Protein AF-A0A963IJT6-F1 (afdb_monomer_lite)

Radius of gyration: 29.54 Å; chains: 1; bounding box: 68×55×100 Å

Sequence (440 aa):
EKTFASHTGSDASVALAGHTLALARQWHAANNAAPGIPVGDFGNWTLPLLATRLSSDQPETLAGGATSPWAVGARVWLSIPGDLADAKASLTHLSFTLGAQSERLGAETDAPRIWHPAFTTDRGWMLQARASDERRAVDNLQRQGDRLYEQGSGLPWVPNAYSLTAPDGTCYALDAQGRIVSVRFTDGQAWLVSDAGIAAIGGDFNERMDFQRDGAGRIVRITTPAADTGNSLARTAIAYRYDSAGRLILVRHLGGSDLGTPIAYDATGAVVTGPLTANLGTAANWASSNASTWRGELTADTKVELAFSVRESEIASTIHAPGSDGAVILVLETMLPADGLVEVAGAQIVGSTAADRRVSQLLRVTEAGVKLVRLSGTGAAQVSISVAGDLSGDGQVDAVDSRAWERAATGQDLLADIDGDDRIGSADRQLLYANLGFRA

Foldseek 3Di:
DPDWDKDKDFQDWAAFPNDIAGFMKMATLVQPVDDDFRPAQQTRIHRQLQVKFKDKPFDQADPVRAGFADFQQIKMWIWHFPDRRDSPTDTDIDMKGWDKDWDFPDDDPPGDIWIFIAIDDDPQKGKAFDQDPVDPDTFTWDDDPGGTAGPPPRHRDDGQWMWMADNQRWIFIAG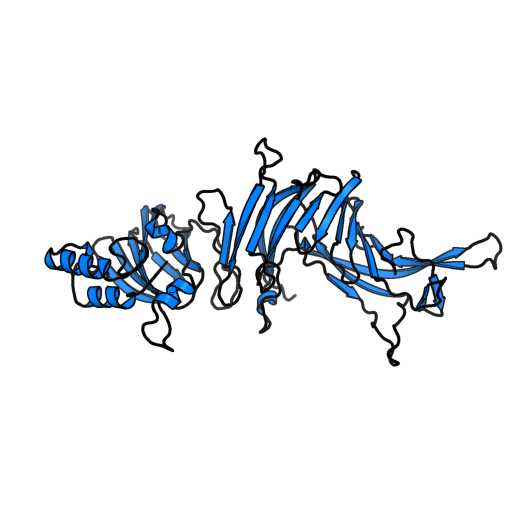NGRRGQKIADPVGWMWGDDLQWIHTDVDDPQSIKGFDADPSNHGQKIKGQDPPPVDRNDIWMWGWDAFPSSHTAFIDTPPDPALTDGWDAAPSRHTDDDDAQAELEELQDQLPDQSQKDKDWADAPDKHKYKYWYGPQQQVQLPPDPPDAGKFKKKKKKQAPPFKDKDKGQWDFPDWADDPRIIITITIHRGGHMMIIIMHDGTIMMIGMHTQQPLVSNQALEVVSVVVLVVCVVVLHCSVVRRPNSDRDPVSVVSSSSSHRGGD

Structure (mmCIF, N/CA/C/O backbone):
data_AF-A0A963IJT6-F1
#
_entry.id   AF-A0A963IJT6-F1
#
loop_
_atom_site.group_PDB
_atom_site.id
_atom_site.type_symbol
_atom_site.label_atom_id
_atom_site.label_alt_id
_atom_site.label_comp_id
_atom_site.label_asym_id
_atom_site.label_entity_id
_atom_site.label_seq_id
_atom_site.pdbx_PDB_ins_code
_atom_site.Cartn_x
_atom_site.Cartn_y
_atom_site.Cartn_z
_atom_site.occupancy
_atom_site.B_iso_or_equiv
_atom_site.auth_seq_id
_atom_site.auth_comp_id
_atom_site.auth_asym_id
_atom_site.auth_atom_id
_atom_site.pdbx_PDB_model_num
ATOM 1 N N . GLU A 1 1 ? 14.291 -10.938 22.168 1.00 36.34 1 GLU A N 1
ATOM 2 C CA . GLU A 1 1 ? 13.138 -10.370 21.442 1.00 36.34 1 GLU A CA 1
ATOM 3 C C . GLU A 1 1 ? 13.261 -10.738 19.972 1.00 36.34 1 GLU A C 1
ATOM 5 O O . GLU A 1 1 ? 14.357 -10.638 19.436 1.00 36.34 1 GLU A O 1
ATOM 10 N N . LYS A 1 2 ? 12.199 -11.241 19.334 1.00 38.72 2 LYS A N 1
ATOM 11 C CA . LYS A 1 2 ? 12.165 -11.352 17.869 1.00 38.72 2 LYS A CA 1
ATOM 12 C C . LYS A 1 2 ? 11.577 -10.048 17.348 1.00 38.72 2 LYS A C 1
ATOM 14 O O . LYS A 1 2 ? 10.363 -9.882 17.353 1.00 38.72 2 LYS A O 1
ATOM 19 N N . THR A 1 3 ? 12.431 -9.109 16.971 1.00 44.25 3 THR A N 1
ATOM 20 C CA . THR A 1 3 ? 12.002 -7.877 16.310 1.00 44.25 3 THR A CA 1
ATOM 21 C C . THR A 1 3 ? 11.644 -8.238 14.874 1.00 44.25 3 THR A C 1
ATOM 23 O O . THR A 1 3 ? 12.512 -8.621 14.093 1.00 44.25 3 THR A O 1
ATOM 26 N N . PHE A 1 4 ? 10.359 -8.205 14.531 1.00 61.19 4 PHE A N 1
ATOM 27 C CA . PHE A 1 4 ? 9.937 -8.369 13.144 1.00 61.19 4 PHE A CA 1
ATOM 28 C C . PHE A 1 4 ? 10.208 -7.063 12.396 1.00 61.19 4 PHE A C 1
ATOM 30 O O . PHE A 1 4 ? 9.880 -5.989 12.899 1.00 61.19 4 PHE A O 1
ATOM 37 N N . ALA A 1 5 ? 10.806 -7.146 11.206 1.00 73.88 5 ALA A N 1
ATOM 38 C CA . ALA A 1 5 ? 10.986 -5.973 10.359 1.00 73.88 5 ALA A CA 1
ATOM 39 C C . ALA A 1 5 ? 9.616 -5.358 10.026 1.00 73.88 5 ALA A C 1
ATOM 41 O O . ALA A 1 5 ? 8.664 -6.080 9.705 1.00 73.88 5 ALA A O 1
ATOM 42 N N . SER A 1 6 ? 9.532 -4.032 10.116 1.00 81.56 6 SER A N 1
ATOM 43 C CA . SER A 1 6 ? 8.332 -3.268 9.786 1.00 81.56 6 SER A CA 1
ATOM 44 C C . SER A 1 6 ? 8.699 -2.007 9.018 1.00 81.56 6 SER A C 1
ATOM 46 O O . SER A 1 6 ? 9.740 -1.407 9.288 1.00 81.56 6 SER A O 1
ATOM 48 N N . HIS A 1 7 ? 7.850 -1.624 8.069 1.00 87.62 7 HIS A N 1
ATOM 49 C CA . HIS A 1 7 ? 8.049 -0.445 7.233 1.00 87.62 7 HIS A CA 1
ATOM 50 C C . HIS A 1 7 ? 6.765 0.367 7.148 1.00 87.62 7 HIS A C 1
ATOM 52 O O . HIS A 1 7 ? 5.677 -0.196 7.051 1.00 87.62 7 HIS A O 1
ATOM 58 N N . THR A 1 8 ? 6.912 1.688 7.118 1.00 90.19 8 THR A N 1
ATOM 59 C CA . THR A 1 8 ? 5.803 2.633 6.999 1.00 90.19 8 THR A CA 1
ATOM 60 C C . THR A 1 8 ? 5.940 3.415 5.701 1.00 90.19 8 THR A C 1
ATOM 62 O O . THR A 1 8 ? 6.997 3.985 5.432 1.00 90.19 8 THR A O 1
ATOM 65 N N . GLY A 1 9 ? 4.870 3.466 4.909 1.00 91.25 9 GLY A N 1
ATOM 66 C CA . GLY A 1 9 ? 4.739 4.384 3.776 1.00 91.25 9 GLY A CA 1
ATOM 67 C C . GLY A 1 9 ? 3.683 5.438 4.084 1.00 91.25 9 GLY A C 1
ATOM 68 O O . GLY A 1 9 ? 2.574 5.070 4.459 1.00 91.25 9 GLY A O 1
ATOM 69 N N . SER A 1 10 ? 4.025 6.720 3.951 1.00 92.56 10 SER A N 1
ATOM 70 C CA . SER A 1 10 ? 3.059 7.819 4.050 1.00 92.56 10 SER A CA 1
ATOM 71 C C . SER A 1 10 ? 2.545 8.155 2.656 1.00 92.56 10 SER A C 1
ATOM 73 O O . SER A 1 10 ? 3.353 8.453 1.776 1.00 92.56 10 SER A O 1
ATOM 75 N N . ASP A 1 11 ? 1.229 8.112 2.473 1.00 92.75 11 ASP A N 1
ATOM 76 C CA . ASP A 1 11 ? 0.588 8.374 1.186 1.00 92.75 11 ASP A CA 1
ATOM 77 C C . ASP A 1 11 ? -0.020 9.784 1.157 1.00 92.75 11 ASP A C 1
ATOM 79 O O . ASP A 1 11 ? 0.107 10.487 0.162 1.00 92.75 11 ASP A O 1
ATOM 83 N N . ALA A 1 12 ? -0.672 10.237 2.234 1.00 92.19 12 ALA A N 1
ATOM 84 C CA . ALA A 1 12 ? -1.245 11.585 2.306 1.00 92.19 12 ALA A CA 1
ATOM 85 C C . ALA A 1 12 ? -1.507 12.051 3.745 1.00 92.19 12 ALA A C 1
ATOM 87 O O . ALA A 1 12 ? -1.551 11.256 4.680 1.00 92.19 12 ALA A O 1
ATOM 88 N N . SER A 1 13 ? -1.758 13.351 3.895 1.00 92.94 13 SER A N 1
ATOM 89 C CA . SER A 1 13 ? -2.385 13.938 5.081 1.00 92.94 13 SER A CA 1
ATOM 90 C C . SER A 1 13 ? -3.761 14.467 4.685 1.00 92.94 13 SER A C 1
ATOM 92 O O . SER A 1 13 ? -3.878 15.203 3.702 1.00 92.94 13 SER A O 1
ATOM 94 N N . VAL A 1 14 ? -4.808 14.044 5.393 1.00 92.44 14 VAL A N 1
ATOM 95 C CA . VAL A 1 14 ? -6.203 14.326 5.039 1.00 92.44 14 VAL A CA 1
ATOM 96 C C . VAL A 1 14 ? -6.889 15.041 6.193 1.00 92.44 14 VAL A C 1
ATOM 98 O O . VAL A 1 14 ? -6.951 14.507 7.294 1.00 92.44 14 VAL A O 1
ATOM 101 N N . ALA A 1 15 ? -7.445 16.224 5.939 1.00 91.62 15 ALA A N 1
ATOM 102 C CA . ALA A 1 15 ? -8.277 16.924 6.911 1.00 91.62 15 ALA A CA 1
ATOM 103 C C . ALA A 1 15 ? -9.750 16.505 6.760 1.00 91.62 15 ALA A C 1
ATOM 105 O O . ALA A 1 15 ? -10.309 16.587 5.665 1.00 91.62 15 ALA A O 1
ATOM 106 N N . LEU A 1 16 ? -10.378 16.070 7.853 1.00 92.19 16 LEU A N 1
ATOM 107 C CA . LEU A 1 16 ? -11.798 15.716 7.938 1.00 92.19 16 LEU A CA 1
ATOM 108 C C . LEU A 1 16 ? -12.381 16.325 9.217 1.00 92.19 16 LEU A C 1
ATOM 110 O O . LEU A 1 16 ? -11.874 16.058 10.306 1.00 92.19 16 LEU A O 1
ATOM 114 N N . ALA A 1 17 ? -13.443 17.129 9.109 1.00 91.31 17 ALA A N 1
ATOM 115 C CA . ALA A 1 17 ? -14.044 17.836 10.249 1.00 91.31 17 ALA A CA 1
ATOM 116 C C . ALA A 1 17 ? -13.025 18.640 11.093 1.00 91.31 17 ALA A C 1
ATOM 118 O O . ALA A 1 17 ? -13.121 18.682 12.315 1.00 91.31 17 ALA A O 1
ATOM 119 N N . GLY A 1 18 ? -12.006 19.229 10.455 1.00 90.44 18 GLY A N 1
ATOM 120 C CA . GLY A 1 18 ? -10.941 19.978 11.140 1.00 90.44 18 GLY A CA 1
ATOM 121 C C . GLY A 1 18 ? -9.847 19.127 11.802 1.00 90.44 18 GLY A C 1
ATOM 122 O O . GLY A 1 18 ? -8.877 19.689 12.305 1.00 90.44 18 GLY A O 1
ATOM 123 N N . HIS A 1 19 ? -9.948 17.796 11.754 1.00 93.94 19 HIS A N 1
ATOM 124 C CA . HIS A 1 19 ? -8.952 16.870 12.298 1.00 93.94 19 HIS A CA 1
ATOM 125 C C . HIS A 1 19 ? -8.112 16.250 11.187 1.00 93.94 19 HIS A C 1
ATOM 127 O O . HIS A 1 19 ? -8.603 15.999 10.087 1.00 93.94 19 HIS A O 1
ATOM 133 N N . THR A 1 20 ? -6.833 16.006 11.467 1.00 94.19 20 THR A N 1
ATOM 134 C CA . THR A 1 20 ? -5.900 15.429 10.492 1.00 94.19 20 THR A CA 1
ATOM 135 C C . THR A 1 20 ? -5.824 13.916 10.647 1.00 94.19 20 THR A C 1
ATOM 137 O O . THR A 1 20 ? -5.626 13.407 11.746 1.00 94.19 20 THR A O 1
ATOM 140 N N . LEU A 1 21 ? -5.932 13.205 9.530 1.00 94.69 21 LEU A N 1
ATOM 141 C CA . LEU A 1 21 ? -5.611 11.794 9.397 1.00 94.69 21 LEU A CA 1
ATOM 142 C C . LEU A 1 21 ? -4.358 11.645 8.533 1.00 94.69 21 LEU A C 1
ATOM 144 O O . LEU A 1 21 ? -4.361 12.007 7.352 1.00 94.69 21 LEU A O 1
ATOM 148 N N . ALA A 1 22 ? -3.316 11.045 9.093 1.00 94.69 22 ALA A N 1
ATOM 149 C CA . ALA A 1 22 ? -2.198 10.542 8.319 1.00 94.69 22 ALA A CA 1
ATOM 150 C C . ALA A 1 22 ? -2.607 9.239 7.625 1.00 94.69 22 ALA A C 1
ATOM 152 O O . ALA A 1 22 ? -2.742 8.183 8.247 1.00 94.69 22 ALA A O 1
ATOM 153 N N . LEU A 1 23 ? -2.794 9.307 6.308 1.00 94.38 23 LEU A N 1
ATOM 154 C CA . LEU A 1 23 ? -2.975 8.123 5.486 1.00 94.38 23 LEU A CA 1
ATOM 155 C C . LEU A 1 23 ? -1.608 7.467 5.293 1.00 94.38 23 LEU A C 1
ATOM 157 O O . LEU A 1 23 ? -0.848 7.824 4.392 1.00 94.38 23 LEU A O 1
ATOM 161 N N . ALA A 1 24 ? -1.306 6.518 6.170 1.00 93.38 24 ALA A N 1
ATOM 162 C CA . ALA A 1 24 ? -0.089 5.733 6.128 1.00 93.38 24 ALA A CA 1
ATOM 163 C C . ALA A 1 24 ? -0.406 4.242 6.149 1.00 93.38 24 ALA A C 1
ATOM 165 O O . ALA A 1 24 ? -1.371 3.787 6.761 1.00 93.38 24 ALA A O 1
ATOM 166 N N . ARG A 1 25 ? 0.441 3.473 5.485 1.00 93.12 25 ARG A N 1
ATOM 167 C CA . ARG A 1 25 ? 0.357 2.018 5.403 1.00 93.12 25 ARG A CA 1
ATOM 168 C C . ARG A 1 25 ? 1.538 1.386 6.118 1.00 93.12 25 ARG A C 1
ATOM 170 O O . ARG A 1 25 ? 2.643 1.932 6.106 1.00 93.12 25 ARG A O 1
ATOM 177 N N . GLN A 1 26 ? 1.311 0.211 6.686 1.00 90.44 26 GLN A N 1
ATOM 178 C CA . GLN A 1 26 ? 2.331 -0.547 7.397 1.00 90.44 26 GLN A CA 1
ATOM 179 C C . GLN A 1 26 ? 2.540 -1.911 6.749 1.00 90.44 26 GLN A C 1
ATOM 181 O O . GLN A 1 26 ? 1.598 -2.632 6.426 1.00 90.44 26 GLN A O 1
ATOM 186 N N . TRP A 1 27 ? 3.802 -2.260 6.549 1.00 90.12 27 TRP A N 1
ATOM 187 C CA . TRP A 1 27 ? 4.228 -3.593 6.164 1.00 90.12 27 TRP A CA 1
ATOM 188 C C . TRP A 1 27 ? 4.889 -4.265 7.355 1.00 90.12 27 TRP A C 1
ATOM 190 O O . TRP A 1 27 ? 5.703 -3.648 8.043 1.00 90.12 27 TRP A O 1
ATOM 200 N N . HIS A 1 28 ? 4.597 -5.546 7.549 1.00 82.69 28 HIS A N 1
ATOM 201 C CA . HIS A 1 28 ? 5.274 -6.392 8.522 1.00 82.69 28 HIS A CA 1
ATOM 202 C C . HIS A 1 28 ? 5.747 -7.672 7.845 1.00 82.69 28 HIS A C 1
ATOM 204 O O . HIS A 1 28 ? 5.010 -8.263 7.059 1.00 82.69 28 HIS A O 1
ATOM 210 N N . ALA A 1 29 ? 6.931 -8.162 8.215 1.00 75.12 29 ALA A N 1
ATOM 211 C CA . ALA A 1 29 ? 7.457 -9.423 7.684 1.00 75.12 29 ALA A CA 1
ATOM 212 C C . ALA A 1 29 ? 6.499 -10.616 7.898 1.00 75.12 29 ALA A C 1
ATOM 214 O O . ALA A 1 29 ? 6.435 -11.524 7.072 1.00 75.12 29 ALA A O 1
ATOM 215 N N . ALA A 1 30 ? 5.707 -10.593 8.978 1.00 65.56 30 ALA A N 1
ATOM 216 C CA . ALA A 1 30 ? 4.689 -11.603 9.265 1.00 65.56 30 ALA A CA 1
ATOM 217 C C . ALA A 1 30 ? 3.545 -11.644 8.230 1.00 65.56 30 ALA A C 1
ATOM 219 O O . ALA A 1 30 ? 2.917 -12.689 8.073 1.00 65.56 30 ALA A O 1
ATOM 220 N N . ASN A 1 31 ? 3.312 -10.560 7.478 1.00 63.91 31 ASN A N 1
ATOM 221 C CA . ASN A 1 31 ? 2.276 -10.499 6.439 1.00 63.91 31 ASN A CA 1
ATOM 222 C C . ASN A 1 31 ? 2.590 -11.404 5.234 1.00 63.91 31 ASN A C 1
ATOM 224 O O . ASN A 1 31 ? 1.706 -11.665 4.424 1.00 63.91 31 ASN A O 1
ATOM 228 N N . ASN A 1 32 ? 3.829 -11.896 5.125 1.00 59.22 32 ASN A N 1
ATOM 229 C CA . ASN A 1 32 ? 4.271 -12.810 4.071 1.00 59.22 32 ASN A CA 1
ATOM 230 C C . ASN A 1 32 ? 4.274 -14.294 4.509 1.00 59.22 32 ASN A C 1
ATOM 232 O O . ASN A 1 32 ? 4.668 -15.156 3.728 1.00 59.22 32 ASN A O 1
ATOM 236 N N . ALA A 1 33 ? 3.913 -14.614 5.760 1.00 46.28 33 ALA A N 1
ATOM 237 C CA . ALA A 1 33 ? 4.289 -15.884 6.396 1.00 46.28 33 ALA A CA 1
ATOM 238 C C . ALA A 1 33 ? 3.288 -17.053 6.252 1.00 46.28 33 ALA A C 1
ATOM 240 O O . ALA A 1 33 ? 3.543 -18.120 6.811 1.00 46.28 33 ALA A O 1
ATOM 241 N N . ALA A 1 34 ? 2.180 -16.911 5.515 1.00 42.97 34 ALA A N 1
ATOM 242 C CA . ALA A 1 34 ? 1.235 -18.011 5.289 1.00 42.97 34 ALA A CA 1
ATOM 243 C C . ALA A 1 34 ? 0.860 -18.148 3.800 1.00 42.97 34 ALA A C 1
ATOM 245 O O . ALA A 1 34 ? 0.532 -17.143 3.173 1.00 42.97 34 ALA A O 1
ATOM 246 N N . PRO A 1 35 ? 0.860 -19.368 3.221 1.00 35.59 35 PRO A N 1
ATOM 247 C CA . PRO A 1 35 ? 0.275 -19.619 1.907 1.00 35.59 35 PRO A CA 1
ATOM 248 C C . PRO A 1 35 ? -1.239 -19.368 1.965 1.00 35.59 35 PRO A C 1
ATOM 250 O O . PRO A 1 35 ? -1.987 -20.125 2.582 1.00 35.59 35 PRO A O 1
ATOM 253 N N . GLY A 1 36 ? -1.674 -18.270 1.358 1.00 46.72 36 GLY A N 1
ATOM 254 C CA . GLY A 1 36 ? -3.040 -17.756 1.424 1.00 46.72 36 GLY A CA 1
ATOM 255 C C . GLY A 1 36 ? -3.010 -16.238 1.259 1.00 46.72 36 GLY A C 1
ATOM 256 O O . GLY A 1 36 ? -2.071 -15.599 1.717 1.00 46.72 36 GLY A O 1
ATOM 257 N N . ILE A 1 37 ? -3.988 -15.693 0.533 1.00 45.38 37 ILE A N 1
ATOM 258 C CA . ILE A 1 37 ? -4.103 -14.290 0.083 1.00 45.38 37 ILE A CA 1
ATOM 259 C C . ILE A 1 37 ? -3.517 -13.301 1.112 1.00 45.38 37 ILE A C 1
ATOM 261 O O . ILE A 1 37 ? -3.949 -13.349 2.264 1.00 45.38 37 ILE A O 1
ATOM 265 N N . PRO A 1 38 ? -2.590 -12.396 0.732 1.00 52.38 38 PRO A N 1
ATOM 266 C CA . PRO A 1 38 ? -2.067 -11.376 1.640 1.00 52.38 38 PRO A CA 1
ATOM 267 C C . PRO A 1 38 ? -3.203 -10.639 2.372 1.00 52.38 38 PRO A C 1
ATOM 269 O O . PRO A 1 38 ? -4.064 -10.030 1.737 1.00 52.38 38 PRO A O 1
ATOM 272 N N . VAL A 1 39 ? -3.239 -10.748 3.707 1.00 65.81 39 VAL A N 1
ATOM 273 C CA . VAL A 1 39 ? -4.381 -10.349 4.558 1.00 65.81 39 VAL A CA 1
ATOM 274 C C . VAL A 1 39 ? -4.243 -8.897 5.030 1.00 65.81 39 VAL A C 1
ATOM 276 O O . VAL A 1 39 ? -4.196 -8.608 6.227 1.00 65.81 39 VAL A O 1
ATOM 279 N N . GLY A 1 40 ? -4.146 -7.969 4.087 1.00 82.12 40 GLY A N 1
ATOM 280 C CA . GLY A 1 40 ? -4.041 -6.543 4.372 1.00 82.12 40 GLY A CA 1
ATOM 281 C C . GLY A 1 40 ? -4.863 -5.697 3.414 1.00 82.12 40 GLY A C 1
ATOM 282 O O . GLY A 1 40 ? -5.198 -6.114 2.304 1.00 82.12 40 GLY A O 1
ATOM 283 N N . ASP A 1 41 ? -5.184 -4.477 3.844 1.00 92.06 41 ASP A N 1
ATOM 284 C CA . ASP A 1 41 ? -5.955 -3.525 3.042 1.00 92.06 41 ASP A CA 1
ATOM 285 C C . ASP A 1 41 ? -5.310 -3.230 1.696 1.00 92.06 41 ASP A C 1
ATOM 287 O O . ASP A 1 41 ? -6.014 -2.968 0.728 1.00 92.06 41 ASP A O 1
ATOM 291 N N . PHE A 1 42 ? -3.987 -3.332 1.617 1.00 93.88 42 PHE A N 1
ATOM 292 C CA . PHE A 1 42 ? -3.237 -3.212 0.382 1.00 93.88 42 PHE A CA 1
ATOM 293 C C . PHE A 1 42 ? -2.404 -4.473 0.131 1.00 93.88 42 PHE A C 1
ATOM 295 O O . PHE A 1 42 ? -1.191 -4.417 -0.087 1.00 93.88 42 PHE A O 1
ATOM 302 N N . GLY A 1 43 ? -3.044 -5.640 0.207 1.00 91.19 43 GLY A N 1
ATOM 303 C CA . GLY A 1 43 ? -2.372 -6.918 0.007 1.00 91.19 43 GLY A CA 1
ATOM 304 C C . GLY A 1 43 ? -1.452 -7.242 1.180 1.00 91.19 43 GLY A C 1
ATOM 305 O O . GLY A 1 43 ? -1.918 -7.584 2.258 1.00 91.19 43 GLY A O 1
ATOM 306 N N . ASN A 1 44 ? -0.136 -7.146 0.995 1.00 89.88 44 ASN A N 1
ATOM 307 C CA . ASN A 1 44 ? 0.835 -7.398 2.069 1.00 89.88 44 ASN A CA 1
ATOM 308 C C . ASN A 1 44 ? 1.090 -6.180 2.983 1.00 89.88 44 ASN A C 1
ATOM 310 O O . ASN A 1 44 ? 1.916 -6.259 3.896 1.00 89.88 44 ASN A O 1
ATOM 314 N N . TRP A 1 45 ? 0.370 -5.077 2.770 1.00 92.88 45 TRP A N 1
ATOM 315 C CA . TRP A 1 45 ? 0.367 -3.899 3.639 1.00 92.88 45 TRP A CA 1
ATOM 316 C C . TRP A 1 45 ? -1.015 -3.684 4.256 1.00 92.88 45 TRP A C 1
ATOM 318 O O . TRP A 1 45 ? -2.038 -3.984 3.641 1.00 92.88 45 TRP A O 1
ATOM 328 N N . THR A 1 46 ? -1.049 -3.116 5.454 1.00 90.75 46 THR A N 1
ATOM 329 C CA . THR A 1 46 ? -2.270 -2.818 6.208 1.00 90.75 46 THR A CA 1
ATOM 330 C C . THR A 1 46 ? -2.441 -1.316 6.405 1.00 90.75 46 THR A C 1
ATOM 332 O O . THR A 1 46 ? -1.459 -0.572 6.470 1.00 90.75 46 THR A O 1
ATOM 335 N N . LEU A 1 47 ? -3.693 -0.863 6.515 1.00 91.94 47 LEU A N 1
ATOM 336 C CA . LEU A 1 47 ? -4.015 0.478 6.990 1.00 91.94 47 LEU A CA 1
ATOM 337 C C . LEU A 1 47 ? -4.210 0.401 8.516 1.00 91.94 47 LEU A C 1
ATOM 339 O O . LEU A 1 47 ? -5.176 -0.227 8.952 1.00 91.94 47 LEU A O 1
ATOM 343 N N . PRO A 1 48 ? -3.346 1.012 9.354 1.00 89.50 48 PRO A N 1
ATOM 344 C CA . PRO A 1 48 ? -3.378 0.811 10.808 1.00 89.50 48 PRO A CA 1
ATOM 345 C C . PRO A 1 48 ? -4.738 1.095 11.451 1.00 89.50 48 PRO A C 1
ATOM 347 O O . PRO A 1 48 ? -5.156 0.366 12.346 1.00 89.50 48 PRO A O 1
ATOM 350 N N . LEU A 1 49 ? -5.465 2.095 10.944 1.00 90.12 49 LEU A N 1
ATOM 351 C CA . LEU A 1 49 ? -6.817 2.424 11.398 1.00 90.12 49 LEU A CA 1
ATOM 352 C C . LEU A 1 49 ? -7.794 1.237 11.276 1.00 90.12 49 LEU A C 1
ATOM 354 O O . LEU A 1 49 ? -8.589 0.992 12.183 1.00 90.12 49 LEU A O 1
ATOM 358 N N . LEU A 1 50 ? -7.718 0.482 10.177 1.00 91.12 50 LEU A N 1
ATOM 359 C CA . LEU A 1 50 ? -8.576 -0.680 9.912 1.00 91.12 50 LEU A CA 1
ATOM 360 C C . LEU A 1 50 ? -8.008 -1.981 10.504 1.00 91.12 50 LEU A C 1
ATOM 362 O O . LEU A 1 50 ? -8.718 -2.978 10.637 1.00 91.12 50 LEU A O 1
ATOM 366 N N . ALA A 1 51 ? -6.735 -1.966 10.902 1.00 87.25 51 ALA A N 1
ATOM 367 C CA . ALA A 1 51 ? -6.033 -3.103 11.485 1.00 87.25 51 ALA A CA 1
ATOM 368 C C . ALA A 1 51 ? -6.243 -3.248 13.003 1.00 87.25 51 ALA A C 1
ATOM 370 O O . ALA A 1 51 ? -5.586 -4.081 13.629 1.00 87.25 51 ALA A O 1
ATOM 371 N N . THR A 1 52 ? -7.150 -2.468 13.599 1.00 89.12 52 THR A N 1
ATOM 372 C CA . THR A 1 52 ? -7.488 -2.565 15.024 1.00 89.12 52 THR A CA 1
ATOM 373 C C . THR A 1 52 ? -8.039 -3.963 15.342 1.00 89.12 52 THR A C 1
ATOM 375 O O . THR A 1 52 ? -8.856 -4.521 14.598 1.00 89.12 52 THR A O 1
ATOM 378 N N . ARG A 1 53 ? -7.543 -4.575 16.422 1.00 86.69 53 ARG A N 1
ATOM 379 C CA . ARG A 1 53 ? -7.893 -5.944 16.839 1.00 86.69 53 ARG A CA 1
ATOM 380 C C . ARG A 1 53 ? -8.082 -6.003 18.343 1.00 86.69 53 ARG A C 1
ATOM 382 O O . ARG A 1 53 ? -7.194 -5.561 19.073 1.00 86.69 53 ARG A O 1
ATOM 389 N N . LEU A 1 54 ? -9.183 -6.612 18.778 1.00 93.44 54 LEU A N 1
ATOM 390 C CA . LEU A 1 54 ? -9.439 -6.966 20.170 1.00 93.44 54 LEU A CA 1
ATOM 391 C C . LEU A 1 54 ? -9.400 -8.486 20.344 1.00 93.44 54 LEU A C 1
ATOM 393 O O . LEU A 1 54 ? -9.922 -9.236 19.520 1.00 93.44 54 LEU A O 1
ATOM 397 N N . SER A 1 55 ? -8.787 -8.940 21.431 1.00 95.06 55 SER A N 1
ATOM 398 C CA . SER A 1 55 ? -8.820 -10.335 21.869 1.00 95.06 55 SER A CA 1
ATOM 399 C C . SER A 1 55 ? -9.026 -10.418 23.379 1.00 95.06 55 SER A C 1
ATOM 401 O O . SER A 1 55 ? -8.784 -9.454 24.107 1.00 95.06 55 SER A O 1
ATOM 403 N N . SER A 1 56 ? -9.488 -11.568 23.867 1.00 95.69 56 SER A N 1
ATOM 404 C CA . SER A 1 56 ? -9.661 -11.812 25.298 1.00 95.69 56 SER A CA 1
ATOM 405 C C . SER A 1 56 ? -9.313 -13.250 25.675 1.00 95.69 56 SER A C 1
ATOM 407 O O . SER A 1 56 ? -9.156 -14.116 24.814 1.00 95.69 56 SER A O 1
ATOM 409 N N . ASP A 1 57 ? -9.168 -13.499 26.975 1.00 96.25 57 ASP A N 1
ATOM 410 C CA . ASP A 1 57 ? -8.992 -14.844 27.537 1.00 96.25 57 ASP A CA 1
ATOM 411 C C . ASP A 1 57 ? -10.321 -15.552 27.851 1.00 96.25 57 ASP A C 1
ATOM 413 O O . ASP A 1 57 ? -10.328 -16.639 28.436 1.00 96.25 57 ASP A O 1
ATOM 417 N N . GLN A 1 58 ? -11.452 -14.942 27.485 1.00 95.31 58 GLN A N 1
ATOM 418 C CA . GLN A 1 58 ? -12.768 -15.498 27.761 1.00 95.31 58 GLN A CA 1
ATOM 419 C C . GLN A 1 58 ? -13.170 -16.482 26.661 1.00 95.31 58 GLN A C 1
ATOM 421 O O . GLN A 1 58 ? -13.140 -16.128 25.482 1.00 95.31 58 GLN A O 1
ATOM 426 N N . PRO A 1 59 ? -13.584 -17.710 27.015 1.00 93.19 59 PRO A N 1
ATOM 427 C CA . PRO A 1 59 ? -14.130 -18.629 26.031 1.00 93.19 59 PRO A CA 1
ATOM 428 C C . PRO A 1 59 ? -15.482 -18.110 25.533 1.00 93.19 59 PRO A C 1
ATOM 430 O O . PRO A 1 59 ? -16.268 -17.578 26.3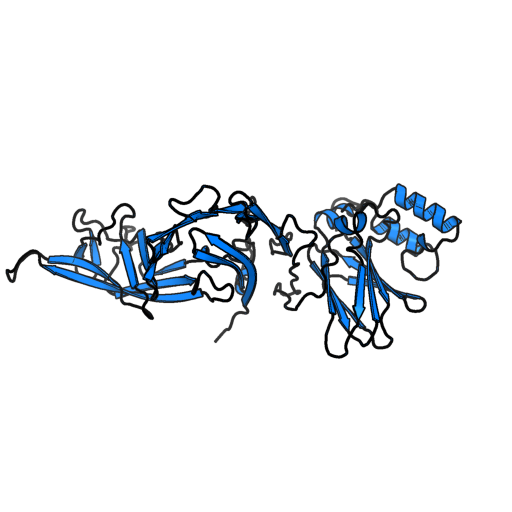15 1.00 93.19 59 PRO A O 1
ATOM 433 N N . GLU A 1 60 ? -15.781 -18.317 24.251 1.00 91.31 60 GLU A N 1
ATOM 434 C CA . GLU A 1 60 ? -17.091 -17.966 23.683 1.00 91.31 60 GLU A CA 1
ATOM 435 C C . GLU A 1 60 ? -18.208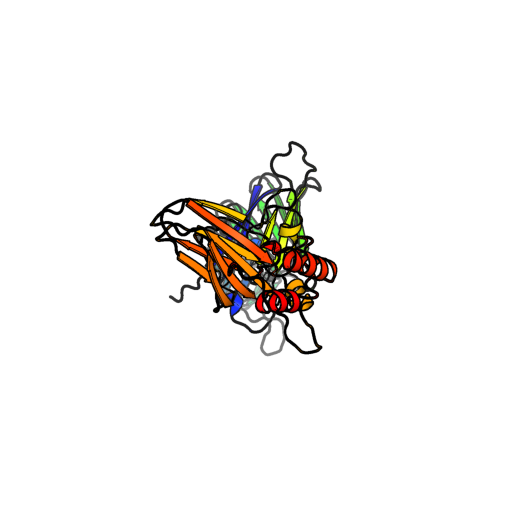 -18.863 24.240 1.00 91.31 60 GLU A C 1
ATOM 437 O O . GLU A 1 60 ? -19.326 -18.414 24.501 1.00 91.31 60 GLU A O 1
ATOM 442 N N . THR A 1 61 ? -17.897 -20.142 24.475 1.00 94.69 61 THR A N 1
ATOM 443 C CA . THR A 1 61 ? -18.859 -21.158 24.915 1.00 94.69 61 THR A CA 1
ATOM 444 C C . THR A 1 61 ? -18.367 -21.939 26.130 1.00 94.69 61 THR A C 1
ATOM 446 O O . THR A 1 61 ? -17.172 -22.108 26.373 1.00 94.69 61 THR A O 1
ATOM 449 N N . LEU A 1 62 ? -19.319 -22.418 26.926 1.00 92.19 62 LEU A N 1
ATOM 450 C CA . LEU A 1 62 ? -19.091 -23.405 27.977 1.00 92.19 62 LEU A CA 1
ATOM 451 C C . LEU A 1 62 ? -18.971 -24.806 27.360 1.00 92.19 62 LEU A C 1
ATOM 453 O O . LEU A 1 62 ? -19.402 -25.040 26.234 1.00 92.19 62 LEU A O 1
ATOM 457 N N . ALA A 1 63 ? -18.492 -25.784 28.136 1.00 90.56 63 ALA A N 1
ATOM 458 C CA . ALA A 1 63 ? -18.374 -27.179 27.685 1.00 90.56 63 ALA A CA 1
ATOM 459 C C . ALA A 1 63 ? -19.699 -27.789 27.172 1.00 90.56 63 ALA A C 1
ATOM 461 O O . ALA A 1 63 ? -19.682 -28.697 26.349 1.00 90.56 63 ALA A O 1
ATOM 462 N N . GLY A 1 64 ? -20.845 -27.283 27.641 1.00 89.00 64 GLY A N 1
ATOM 463 C CA . GLY A 1 64 ? -22.178 -27.685 27.179 1.00 89.00 64 GLY A CA 1
ATOM 464 C C . GLY A 1 64 ? -22.683 -26.958 25.924 1.00 89.00 64 GLY A C 1
ATOM 465 O O . GLY A 1 64 ? -23.847 -27.122 25.578 1.00 89.00 64 GLY A O 1
ATOM 466 N N . GLY A 1 65 ? -21.865 -26.119 25.279 1.00 92.12 65 GLY A N 1
ATOM 467 C CA . GLY A 1 65 ? -22.214 -25.367 24.064 1.00 92.12 65 GLY A CA 1
ATOM 468 C C . GLY A 1 65 ? -23.004 -24.072 24.289 1.00 92.12 65 GLY A C 1
ATOM 469 O O . GLY A 1 65 ? -23.208 -23.315 23.346 1.00 92.12 65 GLY A O 1
ATOM 470 N N . ALA A 1 66 ? -23.432 -23.781 25.521 1.00 93.00 66 ALA A N 1
ATOM 471 C CA . ALA A 1 66 ? -24.076 -22.513 25.864 1.00 93.00 66 ALA A CA 1
ATOM 472 C C . ALA A 1 66 ? -23.072 -21.348 25.867 1.00 93.00 66 ALA A C 1
ATOM 474 O O . ALA A 1 66 ? -21.896 -21.548 26.181 1.00 93.00 66 ALA A O 1
ATOM 475 N N . THR A 1 67 ? -23.544 -20.129 25.588 1.00 95.12 67 THR A N 1
ATOM 476 C CA . THR A 1 67 ? -22.746 -18.897 25.692 1.00 95.12 67 THR A CA 1
ATOM 477 C C . THR A 1 67 ? -22.109 -18.775 27.074 1.00 95.12 67 THR A C 1
ATOM 479 O O . THR A 1 67 ? -22.787 -18.915 28.096 1.00 95.12 67 THR A O 1
ATOM 482 N N . SER A 1 68 ? -20.804 -18.509 27.116 1.00 95.88 68 SER A N 1
ATOM 483 C CA . SER A 1 68 ? -20.078 -18.352 28.374 1.00 95.88 68 SER A CA 1
ATOM 484 C C . SER A 1 68 ? -20.156 -16.902 28.871 1.00 95.88 68 SER A C 1
ATOM 486 O O . SER A 1 68 ? -19.669 -16.004 28.184 1.00 95.88 68 SER A O 1
ATOM 488 N N . PRO A 1 69 ? -20.711 -16.644 30.073 1.00 96.19 69 PRO A N 1
ATOM 489 C CA . PRO A 1 69 ? -20.696 -15.308 30.660 1.00 96.19 69 PRO A CA 1
ATOM 490 C C . PRO A 1 69 ? -19.264 -14.882 30.954 1.00 96.19 69 PRO A C 1
ATOM 492 O O . PRO A 1 69 ? -18.466 -15.687 31.447 1.00 96.19 69 PRO A O 1
ATOM 495 N N . TRP A 1 70 ? -18.937 -13.615 30.724 1.00 97.12 70 TRP A N 1
ATOM 496 C CA . TRP A 1 70 ? -17.625 -13.098 31.097 1.00 97.12 70 TRP A CA 1
ATOM 497 C C . TRP A 1 70 ? -17.424 -13.156 32.614 1.00 97.12 70 TRP A C 1
ATOM 499 O O . TRP A 1 70 ? -18.359 -12.976 33.405 1.00 97.12 70 TRP A O 1
ATOM 509 N N . ALA A 1 71 ? -16.191 -13.452 33.018 1.00 97.31 71 ALA A N 1
ATOM 510 C CA . ALA A 1 71 ? -15.794 -13.519 34.414 1.00 97.31 71 ALA A CA 1
ATOM 511 C C . ALA A 1 71 ? -15.066 -12.244 34.864 1.00 97.31 71 ALA A C 1
ATOM 513 O O . ALA A 1 71 ? -14.266 -11.671 34.127 1.00 97.31 71 ALA A O 1
ATOM 514 N N . VAL A 1 72 ? -15.277 -11.835 36.113 1.00 97.44 72 VAL A N 1
ATOM 515 C CA . VAL A 1 72 ? -14.384 -10.895 36.798 1.00 97.44 72 VAL A CA 1
ATOM 516 C C . VAL A 1 72 ? -12.963 -11.471 36.782 1.00 97.44 72 VAL A C 1
ATOM 518 O O . VAL A 1 72 ? -12.761 -12.654 37.047 1.00 97.44 72 VAL A O 1
ATOM 521 N N . GLY A 1 73 ? -11.983 -10.635 36.447 1.00 97.25 73 GLY A N 1
ATOM 522 C CA . GLY A 1 73 ? -10.596 -11.026 36.203 1.00 97.25 73 GLY A CA 1
ATOM 523 C C . GLY A 1 73 ? -10.263 -11.306 34.734 1.00 97.25 73 GLY A C 1
ATOM 524 O O . GLY A 1 73 ? -9.083 -11.472 34.433 1.00 97.25 73 GLY A O 1
ATOM 525 N N . ALA A 1 74 ? -11.255 -11.316 33.831 1.00 97.56 74 ALA A N 1
ATOM 526 C CA . ALA A 1 74 ? -11.039 -11.465 32.391 1.00 97.56 74 ALA A CA 1
ATOM 527 C C . ALA A 1 74 ? -10.047 -10.431 31.850 1.00 97.56 74 ALA A C 1
ATOM 529 O O . ALA A 1 74 ? -10.136 -9.246 32.190 1.00 97.56 74 ALA A O 1
ATOM 530 N N . ARG A 1 75 ? -9.142 -10.864 30.972 1.00 98.00 75 ARG A N 1
ATOM 531 C CA . ARG A 1 75 ? -8.177 -9.988 30.303 1.00 98.00 75 ARG A CA 1
ATOM 532 C C . ARG A 1 75 ? -8.601 -9.706 28.875 1.00 98.00 75 ARG A C 1
ATOM 534 O O . ARG A 1 75 ? -9.017 -10.607 28.152 1.00 98.00 75 ARG A O 1
ATOM 541 N N . VAL A 1 76 ? -8.460 -8.447 28.480 1.00 97.38 76 VAL A N 1
ATOM 542 C CA . VAL A 1 76 ? -8.708 -7.959 27.124 1.00 97.38 76 VAL A CA 1
ATOM 543 C C . VAL A 1 76 ? -7.445 -7.285 26.617 1.00 97.38 76 VAL A C 1
ATOM 545 O O . VAL A 1 76 ? -6.890 -6.424 27.299 1.00 97.38 76 VAL A O 1
ATOM 548 N N . TRP A 1 77 ? -7.018 -7.653 25.416 1.00 97.94 77 TRP A N 1
ATOM 549 C CA . TRP A 1 77 ? -5.908 -7.024 24.712 1.00 97.94 77 TRP A CA 1
ATOM 550 C C . TRP A 1 77 ? -6.424 -6.299 23.480 1.00 97.94 77 TRP A C 1
ATOM 552 O O . TRP A 1 77 ? -7.282 -6.815 22.763 1.00 97.94 77 TRP A O 1
ATOM 562 N N . LEU A 1 78 ? -5.896 -5.105 23.233 1.00 96.19 78 LEU A N 1
ATOM 563 C CA . LEU A 1 78 ? -6.305 -4.266 22.113 1.00 96.19 78 LEU A CA 1
ATOM 564 C C . LEU A 1 78 ? -5.082 -3.678 21.410 1.00 96.19 78 LEU A C 1
ATOM 566 O O . LEU A 1 78 ? -4.182 -3.150 22.060 1.00 96.19 78 LEU A O 1
ATOM 570 N N . SER A 1 79 ? -5.073 -3.725 20.082 1.00 93.25 79 SER A N 1
ATOM 571 C CA . SER A 1 79 ? -4.125 -2.991 19.239 1.00 93.25 79 SER A CA 1
ATOM 572 C C . SER A 1 79 ? -4.845 -1.849 18.539 1.00 93.25 79 SER A C 1
ATOM 574 O O . SER A 1 79 ? -5.763 -2.128 17.779 1.00 93.25 79 SER A O 1
ATOM 576 N N . ILE A 1 80 ? -4.429 -0.603 18.778 1.00 93.81 80 ILE A N 1
ATOM 577 C CA . ILE A 1 80 ? -5.046 0.644 18.278 1.00 93.81 80 ILE A CA 1
ATOM 578 C C . ILE A 1 80 ? -3.955 1.551 17.672 1.00 93.81 80 ILE A C 1
ATOM 580 O O . ILE A 1 80 ? -2.814 1.483 18.136 1.00 93.81 80 ILE A O 1
ATOM 584 N N . PRO A 1 81 ? -4.229 2.407 16.670 1.00 91.62 81 PRO A N 1
ATOM 585 C CA . PRO A 1 81 ? -3.281 3.451 16.269 1.00 91.62 81 PRO A CA 1
ATOM 586 C C . PRO A 1 81 ? -2.838 4.319 17.456 1.00 91.62 81 PRO A C 1
ATOM 588 O O . PRO A 1 81 ? -3.668 4.717 18.270 1.00 91.62 81 PRO A O 1
ATOM 591 N N . GLY A 1 82 ? -1.533 4.590 17.576 1.00 89.62 82 GLY A N 1
ATOM 592 C CA . GLY A 1 82 ? -1.006 5.436 18.654 1.00 89.62 82 GLY A CA 1
ATOM 593 C C . GLY A 1 82 ? -1.327 6.922 18.489 1.00 89.62 82 GLY A C 1
ATOM 594 O O . GLY A 1 82 ? -1.562 7.602 19.482 1.00 89.62 82 GLY A O 1
ATOM 595 N N . ASP A 1 83 ? -1.365 7.398 17.247 1.00 91.94 83 ASP A N 1
ATOM 596 C CA . ASP A 1 83 ? -1.761 8.752 16.863 1.00 91.94 83 ASP A CA 1
ATOM 597 C C . ASP A 1 83 ? -2.345 8.679 15.443 1.00 91.94 83 ASP A C 1
ATOM 599 O O . ASP A 1 83 ? -1.779 8.019 14.569 1.00 91.94 83 ASP A O 1
ATOM 603 N N . LEU A 1 84 ? -3.505 9.300 15.221 1.00 93.50 84 LEU A N 1
ATOM 604 C CA . LEU A 1 84 ? -4.166 9.319 13.914 1.00 93.50 84 LEU A CA 1
ATOM 605 C C . LEU A 1 84 ? -3.534 10.329 12.947 1.00 93.50 84 LEU A C 1
ATOM 607 O O . LEU A 1 84 ? -3.678 10.167 11.737 1.00 93.50 84 LEU A O 1
ATOM 611 N N . ALA A 1 85 ? -2.855 11.358 13.455 1.00 93.88 85 ALA A N 1
ATOM 612 C CA . ALA A 1 85 ? -2.267 12.438 12.668 1.00 93.88 85 ALA A CA 1
ATOM 613 C C . ALA A 1 85 ? -0.779 12.212 12.340 1.00 93.88 85 ALA A C 1
ATOM 615 O O . ALA A 1 85 ? -0.243 12.894 11.464 1.00 93.88 85 ALA A O 1
ATOM 616 N N . ASP A 1 86 ? -0.111 11.256 12.996 1.00 92.06 86 ASP A N 1
ATOM 617 C CA . ASP A 1 86 ? 1.287 10.908 12.726 1.00 92.06 86 ASP A CA 1
ATOM 618 C C . ASP A 1 86 ? 1.404 9.613 11.911 1.00 92.06 86 ASP A C 1
ATOM 620 O O . ASP A 1 86 ? 1.170 8.508 12.397 1.00 92.06 86 ASP A O 1
ATOM 624 N N . ALA A 1 87 ? 1.868 9.744 10.666 1.00 88.25 87 ALA A N 1
ATOM 625 C CA . ALA A 1 87 ? 2.119 8.616 9.771 1.00 88.25 87 ALA A CA 1
ATOM 626 C C . ALA A 1 87 ? 3.098 7.586 10.356 1.00 88.25 87 ALA A C 1
ATOM 628 O O . ALA A 1 87 ? 3.038 6.412 9.995 1.00 88.25 87 ALA A O 1
ATOM 629 N N . LYS A 1 88 ? 4.023 8.014 11.223 1.00 87.25 88 LYS A N 1
ATOM 630 C CA . LYS A 1 88 ? 5.059 7.164 11.824 1.00 87.25 88 LYS A CA 1
ATOM 631 C C . LYS A 1 88 ? 4.634 6.559 13.158 1.00 87.25 88 LYS A C 1
ATOM 633 O O . LYS A 1 88 ? 5.394 5.755 13.705 1.00 87.25 88 LYS A O 1
ATOM 638 N N . ALA A 1 89 ? 3.451 6.900 13.667 1.00 86.31 89 ALA A N 1
ATOM 639 C CA . ALA A 1 89 ? 2.953 6.323 14.898 1.00 86.31 89 ALA A CA 1
ATOM 640 C C . ALA A 1 89 ? 2.810 4.803 14.754 1.00 86.31 89 ALA A C 1
ATOM 642 O O . ALA A 1 89 ? 2.213 4.273 13.813 1.00 86.31 89 ALA A O 1
ATOM 643 N N . SER A 1 90 ? 3.388 4.085 15.711 1.00 82.50 90 SER A N 1
ATOM 644 C CA . SER A 1 90 ? 3.215 2.639 15.811 1.00 82.50 90 SER A CA 1
ATOM 645 C C . SER A 1 90 ? 1.846 2.299 16.403 1.00 82.50 90 SER A C 1
ATOM 647 O O . SER A 1 90 ? 1.173 3.140 17.011 1.00 82.50 90 SER A O 1
ATOM 649 N N . LEU A 1 91 ? 1.424 1.046 16.230 1.00 87.94 91 LEU A N 1
ATOM 650 C CA . LEU A 1 91 ? 0.278 0.533 16.969 1.00 87.94 91 LEU A CA 1
ATOM 651 C C . LEU A 1 91 ? 0.595 0.520 18.467 1.00 87.94 91 LEU A C 1
ATOM 653 O O . LEU A 1 91 ? 1.646 0.062 18.914 1.00 87.94 91 LEU A O 1
ATOM 657 N N . THR A 1 92 ? -0.360 0.996 19.248 1.00 91.88 92 THR A N 1
ATOM 658 C CA . THR A 1 92 ? -0.356 0.903 20.697 1.00 91.88 92 THR A CA 1
ATOM 659 C C . THR A 1 92 ? -1.027 -0.399 21.118 1.00 91.88 92 THR A C 1
ATOM 661 O O . THR A 1 92 ? -2.167 -0.667 20.747 1.00 91.88 92 THR A O 1
ATOM 664 N N . HIS A 1 93 ? -0.324 -1.200 21.919 1.00 94.69 93 HIS A N 1
ATOM 665 C CA . HIS A 1 93 ? -0.832 -2.457 22.471 1.00 94.69 93 HIS A CA 1
ATOM 666 C C . HIS A 1 93 ? -1.269 -2.254 23.923 1.00 94.69 93 HIS A C 1
ATOM 668 O O . HIS A 1 93 ? -0.443 -1.942 24.782 1.00 94.69 93 HIS A O 1
ATOM 674 N N . LEU A 1 94 ? -2.563 -2.393 24.185 1.00 97.25 94 LEU A N 1
ATOM 675 C CA . LEU A 1 94 ? -3.204 -2.143 25.473 1.00 97.25 94 LEU A CA 1
ATOM 676 C C . LEU A 1 94 ? -3.657 -3.455 26.118 1.00 97.25 94 LEU A C 1
ATOM 678 O O . LEU A 1 94 ? -4.025 -4.401 25.418 1.00 97.25 94 LEU A O 1
ATOM 682 N N . SER A 1 95 ? -3.656 -3.498 27.448 1.00 98.00 95 SER A N 1
ATOM 683 C CA . SER A 1 95 ? -4.130 -4.628 28.246 1.00 98.00 95 SER A CA 1
ATOM 684 C C . SER A 1 95 ? -5.034 -4.149 29.379 1.00 98.00 95 SER A C 1
ATOM 686 O O . SER A 1 95 ? -4.623 -3.385 30.249 1.00 98.00 95 SER A O 1
ATOM 688 N N . PHE A 1 96 ? -6.246 -4.688 29.432 1.00 98.44 96 PHE A N 1
ATOM 689 C CA . PHE A 1 96 ? -7.263 -4.341 30.417 1.00 98.44 96 PHE A CA 1
ATOM 690 C C . PHE A 1 96 ? -7.700 -5.579 31.199 1.00 98.44 96 PHE A C 1
ATOM 692 O O . PHE A 1 96 ? -7.763 -6.674 30.647 1.00 98.44 96 PHE A O 1
ATOM 699 N N . THR A 1 97 ? -8.016 -5.415 32.485 1.00 98.44 97 THR A N 1
ATOM 700 C CA . THR A 1 97 ? -8.612 -6.475 33.315 1.00 98.44 97 THR A CA 1
ATOM 701 C C . THR A 1 97 ? -10.009 -6.061 33.752 1.00 98.44 97 THR A C 1
ATOM 703 O O . THR A 1 97 ? -10.190 -4.956 34.265 1.00 98.44 97 THR A O 1
ATOM 706 N N . LEU A 1 98 ? -10.990 -6.939 33.558 1.00 98.19 98 LEU A N 1
ATOM 707 C CA . LEU A 1 98 ? -12.377 -6.712 33.943 1.00 98.19 98 LEU A CA 1
ATOM 708 C C . LEU A 1 98 ? -12.570 -6.870 35.456 1.00 98.19 98 LEU A C 1
ATOM 710 O O . LEU A 1 98 ? -12.280 -7.912 36.037 1.00 98.19 98 LEU A O 1
ATOM 714 N N . GLY A 1 99 ? -13.145 -5.853 36.078 1.00 96.38 99 GLY A N 1
ATOM 715 C CA . GLY A 1 99 ? -13.720 -5.860 37.415 1.00 96.38 99 GLY A CA 1
ATOM 716 C C . GLY A 1 99 ? -15.239 -5.679 37.384 1.00 96.38 99 GLY A C 1
ATOM 717 O O . GLY A 1 99 ? -15.857 -5.538 36.329 1.00 96.38 99 GLY A O 1
ATOM 718 N N . ALA A 1 100 ? -15.843 -5.645 38.571 1.00 93.88 100 ALA A N 1
ATOM 719 C CA . ALA A 1 100 ? -17.245 -5.290 38.748 1.00 93.88 100 ALA A CA 1
ATOM 720 C C . ALA A 1 100 ? -17.378 -4.268 39.882 1.00 93.88 100 ALA A C 1
ATOM 722 O O . ALA A 1 100 ? -16.899 -4.502 40.994 1.00 93.88 100 ALA A O 1
ATOM 723 N N . GLN A 1 101 ? -18.026 -3.141 39.605 1.00 93.56 101 GLN A N 1
ATOM 724 C CA . GLN A 1 101 ? -18.321 -2.104 40.593 1.00 93.56 101 GLN A CA 1
ATOM 725 C C . GLN A 1 101 ? -19.776 -2.231 41.037 1.00 93.56 101 GLN A C 1
ATOM 727 O O . GLN A 1 101 ? -20.663 -2.315 40.195 1.00 93.56 101 GLN A O 1
ATOM 732 N N . SER A 1 102 ? -20.027 -2.280 42.349 1.00 91.56 102 SER A N 1
ATOM 733 C CA . SER A 1 102 ? -21.396 -2.336 42.871 1.00 91.56 102 SER A CA 1
ATOM 734 C C . SER A 1 102 ? -21.915 -0.947 43.212 1.00 91.56 102 SER A C 1
ATOM 736 O O . SER A 1 102 ? -21.275 -0.240 43.992 1.00 91.56 102 SER A O 1
ATOM 738 N N . GLU A 1 103 ? -23.120 -0.633 42.764 1.00 90.44 103 GLU A N 1
ATOM 739 C CA . GLU A 1 103 ? -23.927 0.474 43.263 1.00 90.44 103 GLU A CA 1
ATOM 740 C C . GLU A 1 103 ? -25.055 -0.082 44.145 1.00 90.44 103 GLU A C 1
ATOM 742 O O . GLU A 1 103 ? -25.624 -1.145 43.880 1.00 90.44 103 GLU A O 1
ATOM 747 N N . ARG A 1 104 ? -25.352 0.609 45.248 1.00 89.38 104 ARG A N 1
ATOM 748 C CA . ARG A 1 104 ? -26.420 0.232 46.177 1.00 89.38 104 ARG A CA 1
ATOM 749 C C . ARG A 1 104 ? -27.642 1.111 45.906 1.00 89.38 104 ARG A C 1
ATOM 751 O O . ARG A 1 104 ? -27.535 2.329 45.963 1.00 89.38 104 ARG A O 1
ATOM 758 N N . LEU A 1 105 ? -28.806 0.498 45.693 1.00 86.00 105 LEU A N 1
ATOM 759 C CA . LEU A 1 105 ? -30.053 1.186 45.324 1.00 86.00 105 LEU A CA 1
ATOM 760 C C . LEU A 1 105 ? -30.824 1.767 46.533 1.00 86.00 105 LEU A C 1
ATOM 762 O O . LEU A 1 105 ? -32.027 2.004 46.455 1.00 86.00 105 LEU A O 1
ATOM 766 N N . GLY A 1 106 ? -30.154 1.968 47.672 1.00 86.19 106 GLY A N 1
ATOM 767 C CA . GLY A 1 106 ? -30.748 2.485 48.907 1.00 86.19 106 GLY A CA 1
ATOM 768 C C . GLY A 1 106 ? -29.721 2.684 50.026 1.00 86.19 106 GLY A C 1
ATOM 769 O O . GLY A 1 106 ? -28.591 2.205 49.935 1.00 86.19 106 GLY A O 1
ATOM 770 N N . ALA A 1 107 ? -30.108 3.397 51.087 1.00 84.44 107 ALA A N 1
ATOM 771 C CA . ALA A 1 107 ? -29.225 3.696 52.223 1.00 84.44 107 ALA A CA 1
ATOM 772 C C . ALA A 1 107 ? -29.076 2.519 53.206 1.00 84.44 107 ALA A C 1
ATOM 774 O O . ALA A 1 107 ? -28.056 2.408 53.887 1.00 84.44 107 ALA A O 1
ATOM 775 N N . GLU A 1 108 ? -30.064 1.623 53.241 1.00 87.94 108 GLU A N 1
ATOM 776 C CA . GLU A 1 108 ? -30.086 0.465 54.135 1.00 87.94 108 GLU A CA 1
ATOM 777 C C . GLU A 1 108 ? -28.929 -0.504 53.860 1.00 87.94 108 GLU A C 1
ATOM 779 O O . GLU A 1 108 ? -28.480 -0.679 52.722 1.00 87.94 108 GLU A O 1
ATOM 784 N N . THR A 1 109 ? -28.449 -1.178 54.905 1.00 78.88 109 THR A N 1
ATOM 785 C CA . THR A 1 109 ? -27.323 -2.124 54.809 1.00 78.88 109 THR A CA 1
ATOM 786 C C . THR A 1 109 ? -27.596 -3.262 53.817 1.00 78.88 109 THR A C 1
ATOM 788 O O . THR A 1 109 ? -26.678 -3.666 53.092 1.00 78.88 109 THR A O 1
ATOM 791 N N . ASP A 1 110 ? -28.862 -3.669 53.707 1.00 82.69 110 ASP A N 1
ATOM 792 C CA . ASP A 1 110 ? -29.337 -4.780 52.873 1.00 82.69 110 ASP A CA 1
ATOM 793 C C . ASP A 1 110 ? -30.017 -4.320 51.575 1.00 82.69 110 ASP A C 1
ATOM 795 O O . ASP A 1 110 ? -30.681 -5.107 50.899 1.00 82.69 110 ASP A O 1
ATOM 799 N N . ALA A 1 111 ? -29.873 -3.043 51.203 1.00 85.06 111 ALA A N 1
ATOM 800 C CA . ALA A 1 111 ? -30.466 -2.551 49.969 1.00 85.06 111 ALA A CA 1
ATOM 801 C C . ALA A 1 111 ? -29.907 -3.309 48.743 1.00 85.06 111 ALA A C 1
ATOM 803 O O . ALA A 1 111 ? -28.702 -3.606 48.698 1.00 85.06 111 ALA A O 1
ATOM 804 N N . PRO A 1 112 ? -30.754 -3.602 47.734 1.00 84.38 112 PRO A N 1
ATOM 805 C CA . PRO A 1 112 ? -30.337 -4.289 46.520 1.00 84.38 112 PRO A CA 1
ATOM 806 C C . PRO A 1 112 ? -29.121 -3.630 45.870 1.00 84.38 112 PRO A C 1
ATOM 808 O O . PRO A 1 112 ? -28.990 -2.402 45.847 1.00 84.38 112 PRO A O 1
ATOM 811 N N . ARG A 1 113 ? -28.231 -4.463 45.327 1.00 88.56 113 ARG A N 1
ATOM 812 C CA . ARG A 1 113 ? -27.042 -4.018 44.600 1.00 88.56 113 ARG A CA 1
ATOM 813 C C . ARG A 1 113 ? -27.206 -4.273 43.115 1.00 88.56 113 ARG A C 1
ATOM 815 O O . ARG A 1 113 ? -27.674 -5.337 42.713 1.00 88.56 113 ARG A O 1
ATOM 822 N N . ILE A 1 114 ? -26.756 -3.312 42.330 1.00 91.12 114 ILE A N 1
ATOM 823 C CA . ILE A 1 114 ? -26.564 -3.433 40.892 1.00 91.12 114 ILE A CA 1
ATOM 824 C C . ILE A 1 114 ? -25.064 -3.433 40.621 1.00 91.12 114 ILE A C 1
ATOM 826 O O . ILE A 1 114 ? -24.303 -2.781 41.337 1.00 91.12 114 ILE A O 1
ATOM 830 N N . TRP A 1 115 ? -24.623 -4.230 39.655 1.00 93.88 115 TRP A N 1
ATOM 831 C CA . TRP A 1 115 ? -23.216 -4.298 39.280 1.00 93.88 115 TRP A CA 1
ATOM 832 C C . TRP A 1 115 ? -23.004 -3.663 37.914 1.00 93.88 115 TRP A C 1
ATOM 834 O O . TRP A 1 115 ? -23.842 -3.807 37.030 1.00 93.88 115 TRP A O 1
ATOM 844 N N . HIS A 1 116 ? -21.853 -3.027 37.736 1.00 94.06 116 HIS A N 1
ATOM 845 C CA . HIS A 1 116 ? -21.410 -2.461 36.470 1.00 94.06 116 HIS A CA 1
ATOM 846 C C . HIS A 1 116 ? -20.054 -3.048 36.077 1.00 94.06 116 HIS A C 1
ATOM 848 O O . HIS A 1 116 ? -19.197 -3.230 36.954 1.00 94.06 116 HIS A O 1
ATOM 854 N N . PRO A 1 117 ? -19.828 -3.340 34.786 1.00 95.31 117 PRO A N 1
ATOM 855 C CA . PRO A 1 117 ? -18.521 -3.758 34.309 1.00 95.31 117 PRO A CA 1
ATOM 856 C C . PRO A 1 117 ? -17.548 -2.579 34.401 1.00 95.31 117 PRO A C 1
ATOM 858 O O . PRO A 1 117 ? -17.866 -1.463 33.991 1.00 95.31 117 PRO A O 1
ATOM 861 N N . ALA A 1 118 ? -16.351 -2.819 34.930 1.00 95.44 118 ALA A N 1
ATOM 862 C CA . ALA A 1 118 ? -15.333 -1.782 35.068 1.00 95.44 118 ALA A CA 1
ATOM 863 C C . ALA A 1 118 ? -13.957 -2.348 34.737 1.00 95.44 118 ALA A C 1
ATOM 865 O O . ALA A 1 118 ? -13.491 -3.252 35.424 1.00 95.44 118 ALA A O 1
ATOM 866 N N . PHE A 1 119 ? -13.293 -1.826 33.710 1.00 97.44 119 PHE A N 1
ATOM 867 C CA . PHE A 1 119 ? -11.933 -2.239 33.377 1.00 97.44 119 PHE A CA 1
ATOM 868 C C . PHE A 1 119 ? -10.892 -1.419 34.140 1.00 97.44 119 PHE A C 1
ATOM 870 O O . PHE A 1 119 ? -11.130 -0.273 34.523 1.00 97.44 119 PHE A O 1
ATOM 877 N N . THR A 1 120 ? -9.712 -2.005 34.336 1.00 98.25 120 THR A N 1
ATOM 878 C CA . THR A 1 120 ? -8.511 -1.252 34.722 1.00 98.25 120 THR A CA 1
ATOM 879 C C . THR A 1 120 ? -8.156 -0.204 33.664 1.00 98.25 120 THR A C 1
ATOM 881 O O . THR A 1 120 ? -8.656 -0.246 32.544 1.00 98.25 120 THR A O 1
ATOM 884 N N . THR A 1 121 ? -7.263 0.725 33.992 1.00 97.62 121 THR A N 1
ATOM 885 C CA . THR A 1 121 ? -6.660 1.634 33.008 1.00 97.62 121 THR A CA 1
ATOM 886 C C . THR A 1 121 ? -5.306 1.101 32.541 1.00 97.62 121 THR A C 1
ATOM 888 O O . THR A 1 121 ? -4.648 0.355 33.268 1.00 97.62 121 THR A O 1
ATOM 891 N N . ASP A 1 122 ? -4.878 1.490 31.340 1.00 98.19 122 ASP A N 1
ATOM 892 C CA . ASP A 1 122 ? -3.538 1.192 30.812 1.00 98.19 122 ASP A CA 1
ATOM 893 C C . ASP A 1 122 ? -2.947 2.461 30.194 1.00 98.19 122 ASP A C 1
ATOM 895 O O . ASP A 1 122 ? -3.485 2.997 29.231 1.00 98.19 122 ASP A O 1
ATOM 899 N N . ARG A 1 123 ? -1.859 2.986 30.774 1.00 96.12 123 ARG A N 1
ATOM 900 C CA . ARG A 1 123 ? -1.159 4.198 30.291 1.00 96.12 123 ARG A CA 1
ATOM 901 C C . ARG A 1 123 ? -2.096 5.386 30.008 1.00 96.12 123 ARG A C 1
ATOM 903 O O . ARG A 1 123 ? -1.914 6.115 29.039 1.00 96.12 123 ARG A O 1
ATOM 910 N N . GLY A 1 124 ? -3.106 5.567 30.861 1.00 95.62 124 GLY A N 1
ATOM 911 C CA . GLY A 1 124 ? -4.115 6.629 30.747 1.00 95.62 124 GLY A CA 1
ATOM 912 C C . GLY A 1 124 ? -5.298 6.307 29.827 1.00 95.62 124 GLY A C 1
ATOM 913 O O . GLY A 1 124 ? -6.267 7.058 29.825 1.00 95.62 124 GLY A O 1
ATOM 914 N N . TRP A 1 125 ? -5.263 5.187 29.101 1.00 97.88 125 TRP A N 1
ATOM 915 C CA . TRP A 1 125 ? -6.395 4.702 28.319 1.00 97.88 125 TRP A CA 1
ATOM 916 C C . TRP A 1 125 ? -7.448 4.055 29.219 1.00 97.88 125 TRP A C 1
ATOM 918 O O . TRP A 1 125 ? -7.121 3.328 30.166 1.00 97.88 125 TRP A O 1
ATOM 928 N N . MET A 1 126 ? -8.716 4.293 28.892 1.00 97.75 126 MET A N 1
ATOM 929 C CA . MET A 1 126 ? -9.873 3.738 29.594 1.00 97.75 126 MET A CA 1
ATOM 930 C C . MET A 1 126 ? -10.732 2.927 28.628 1.00 97.75 126 MET A C 1
ATOM 932 O O . MET A 1 126 ? -11.103 3.429 27.569 1.00 97.75 126 MET A O 1
ATOM 936 N N . LEU A 1 127 ? -11.073 1.696 29.011 1.00 97.50 127 LEU A N 1
ATOM 937 C CA . LEU A 1 127 ? -11.964 0.825 28.248 1.00 97.50 127 LEU A CA 1
ATOM 938 C C . LEU A 1 127 ? -13.308 0.681 28.966 1.00 97.50 127 LEU A C 1
ATOM 940 O O . LEU A 1 127 ? -13.370 0.389 30.161 1.00 97.50 127 LEU A O 1
ATOM 944 N N . GLN A 1 128 ? -14.390 0.833 28.216 1.00 95.44 128 GLN A N 1
ATOM 945 C CA . GLN A 1 128 ? -15.742 0.493 28.641 1.00 95.44 128 GLN A CA 1
ATOM 946 C C . GLN A 1 128 ? -16.322 -0.522 27.662 1.00 95.44 128 GLN A C 1
ATOM 948 O O . GLN A 1 128 ? -16.048 -0.454 26.465 1.00 95.44 128 GLN A O 1
ATOM 953 N N . ALA A 1 129 ? -17.122 -1.454 28.167 1.00 93.81 129 ALA A N 1
ATOM 954 C CA . ALA A 1 129 ? -17.751 -2.500 27.372 1.00 93.81 129 ALA A CA 1
ATOM 955 C C . ALA A 1 129 ? -19.263 -2.490 27.575 1.00 93.81 129 ALA A C 1
ATOM 957 O O . ALA A 1 129 ? -19.743 -2.126 28.653 1.00 93.81 129 ALA A O 1
ATOM 958 N N . ARG A 1 130 ? -19.990 -2.902 26.538 1.00 90.94 130 ARG A N 1
ATOM 959 C CA . ARG A 1 130 ? -21.450 -3.003 26.523 1.00 90.94 130 ARG A CA 1
ATOM 960 C C . ARG A 1 130 ? -21.883 -4.274 25.801 1.00 90.94 130 ARG A C 1
ATOM 962 O O . ARG A 1 130 ? -21.191 -4.706 24.883 1.00 90.94 130 ARG A O 1
ATOM 969 N N . ALA A 1 131 ? -23.018 -4.838 26.198 1.00 87.31 131 ALA A N 1
ATOM 970 C CA . ALA A 1 131 ? -23.660 -5.991 25.562 1.00 87.31 131 ALA A CA 1
ATOM 971 C C . ALA A 1 131 ? -24.657 -5.604 24.452 1.00 87.31 131 ALA A C 1
ATOM 973 O O . ALA A 1 131 ? -25.158 -6.473 23.741 1.00 87.31 131 ALA A O 1
ATOM 974 N N . SER A 1 132 ? -24.947 -4.309 24.276 1.00 77.69 132 SER A N 1
ATOM 975 C CA . SER A 1 132 ? -25.740 -3.784 23.160 1.00 77.69 132 SER A CA 1
ATOM 976 C C . SER A 1 132 ? -25.174 -2.462 22.637 1.00 77.69 132 SER A C 1
ATOM 978 O O . SER A 1 132 ? -24.924 -1.543 23.418 1.00 77.69 132 SER A O 1
ATOM 980 N N . ASP A 1 133 ? -25.065 -2.336 21.311 1.00 69.38 133 ASP A N 1
ATOM 981 C CA . ASP A 1 133 ? -24.679 -1.096 20.621 1.00 69.38 133 ASP A CA 1
ATOM 982 C C . ASP A 1 133 ? -25.736 0.018 20.716 1.00 69.38 133 ASP A C 1
ATOM 984 O O . ASP A 1 133 ? -25.419 1.203 20.600 1.00 69.38 133 ASP A O 1
ATOM 988 N N . GLU A 1 134 ? -27.005 -0.329 20.951 1.00 63.38 134 GLU A N 1
ATOM 989 C CA . GLU A 1 134 ? -28.108 0.641 20.967 1.00 63.38 134 GLU A CA 1
ATOM 990 C C . GLU A 1 134 ? -28.143 1.476 22.256 1.00 63.38 134 GLU A C 1
ATOM 992 O O . GLU A 1 134 ? -28.736 2.560 22.302 1.00 63.38 134 GLU A O 1
ATOM 997 N N . ARG A 1 135 ? -27.509 0.990 23.330 1.00 61.38 135 ARG A N 1
ATOM 998 C CA . ARG A 1 135 ? -27.555 1.619 24.653 1.00 61.38 135 ARG A CA 1
ATOM 999 C C . ARG A 1 135 ? -26.294 2.433 24.922 1.00 61.38 135 ARG A C 1
ATOM 1001 O O . ARG A 1 135 ? -25.175 1.940 24.878 1.00 61.38 135 ARG A O 1
ATOM 1008 N N . ARG A 1 136 ? -26.478 3.709 25.280 1.00 61.28 136 ARG A N 1
ATOM 1009 C CA . ARG A 1 136 ? -25.371 4.582 25.716 1.00 61.28 136 ARG A CA 1
ATOM 1010 C C . ARG A 1 136 ? -24.998 4.416 27.190 1.00 61.28 136 ARG A C 1
ATOM 1012 O O . ARG A 1 136 ? -23.901 4.814 27.562 1.00 61.28 136 ARG A O 1
ATOM 1019 N N . ALA A 1 137 ? -25.897 3.878 28.010 1.00 75.00 137 ALA A N 1
ATOM 1020 C CA . ALA A 1 137 ? -25.659 3.673 29.435 1.00 75.00 137 ALA A CA 1
ATOM 1021 C C . ALA A 1 137 ? -24.757 2.456 29.685 1.00 75.00 137 ALA A C 1
ATOM 1023 O O . ALA A 1 137 ? -24.716 1.533 28.873 1.00 75.00 137 ALA A O 1
ATOM 1024 N N . VAL A 1 138 ? -24.055 2.467 30.819 1.00 80.88 138 VAL A N 1
ATOM 1025 C CA . VAL A 1 138 ? -23.301 1.307 31.310 1.00 80.88 138 VAL A CA 1
ATOM 1026 C C . VAL A 1 138 ? -24.276 0.173 31.626 1.00 80.88 138 VAL A C 1
ATOM 1028 O O . VAL A 1 138 ? -25.376 0.424 32.122 1.00 80.88 138 VAL A O 1
ATOM 1031 N N . ASP A 1 139 ? -23.880 -1.066 31.336 1.00 89.62 139 ASP A N 1
ATOM 1032 C CA . ASP A 1 139 ? -24.743 -2.217 31.575 1.00 89.62 139 ASP A CA 1
ATOM 1033 C C . ASP A 1 139 ? -25.012 -2.439 33.064 1.00 89.62 139 ASP A C 1
ATOM 1035 O O . ASP A 1 139 ? -24.142 -2.283 33.927 1.00 89.62 139 ASP A O 1
ATOM 1039 N N . ASN A 1 140 ? -26.242 -2.864 33.330 1.00 92.06 140 ASN A N 1
ATOM 1040 C CA . ASN A 1 140 ? -26.717 -3.264 34.640 1.00 92.06 140 ASN A CA 1
ATOM 1041 C C . ASN A 1 140 ? -26.622 -4.780 34.763 1.00 92.06 140 ASN A C 1
ATOM 1043 O O . ASN A 1 140 ? -27.303 -5.515 34.041 1.00 92.06 140 ASN A O 1
ATOM 1047 N N . LEU A 1 141 ? -25.796 -5.245 35.694 1.00 94.62 141 LEU A N 1
ATOM 1048 C CA . LEU A 1 141 ? -25.421 -6.645 35.825 1.00 94.62 141 LEU A CA 1
ATOM 1049 C C . LEU A 1 141 ? -25.827 -7.230 37.176 1.00 94.62 141 LEU A C 1
ATOM 1051 O O . LEU A 1 141 ? -25.968 -6.542 38.193 1.00 94.62 141 LEU A O 1
ATOM 1055 N N . GLN A 1 142 ? -25.953 -8.549 37.177 1.00 94.19 142 GLN A N 1
ATOM 1056 C CA . GLN A 1 142 ? -25.931 -9.396 38.356 1.00 94.19 142 GLN A CA 1
ATOM 1057 C C . GLN A 1 142 ? -24.645 -10.218 38.354 1.00 94.19 142 GLN A C 1
ATOM 1059 O O . GLN A 1 142 ? -24.138 -10.620 37.305 1.00 94.19 142 GLN A O 1
ATOM 1064 N N . ARG A 1 143 ? -24.127 -10.491 39.550 1.00 94.00 143 ARG A N 1
ATOM 1065 C CA . ARG A 1 143 ? -22.921 -11.295 39.746 1.00 94.00 143 ARG A CA 1
ATOM 1066 C C . ARG A 1 143 ? -23.287 -12.619 40.413 1.00 94.00 143 ARG A C 1
ATOM 1068 O O . ARG A 1 143 ? -23.890 -12.612 41.484 1.00 94.00 143 ARG A O 1
ATOM 1075 N N . GLN A 1 144 ? -22.895 -13.738 39.802 1.00 93.38 144 GLN A N 1
ATOM 1076 C CA . GLN A 1 144 ? -23.019 -15.080 40.384 1.00 93.38 144 GLN A CA 1
ATOM 1077 C C . GLN A 1 144 ? -21.633 -15.728 40.453 1.00 93.38 144 GLN A C 1
ATOM 1079 O O . GLN A 1 144 ? -21.047 -16.092 39.431 1.00 93.38 144 GLN A O 1
ATOM 1084 N N . GLY A 1 145 ? -21.080 -15.836 41.664 1.00 92.88 145 GLY A N 1
ATOM 1085 C CA . GLY A 1 145 ? -19.655 -16.129 41.829 1.00 92.88 145 GLY A CA 1
ATOM 1086 C C . GLY A 1 145 ? -18.826 -15.048 41.136 1.00 92.88 145 GLY A C 1
ATOM 1087 O O . GLY A 1 145 ? -19.023 -13.866 41.401 1.00 92.88 145 GLY A O 1
ATOM 1088 N N . ASP A 1 146 ? -17.961 -15.435 40.203 1.00 94.12 146 ASP A N 1
ATOM 1089 C CA . ASP A 1 146 ? -17.186 -14.486 39.393 1.00 94.12 146 ASP A CA 1
ATOM 1090 C C . ASP A 1 146 ? -17.809 -14.191 38.027 1.00 94.12 146 ASP A C 1
ATOM 1092 O O . ASP A 1 146 ? -17.277 -13.373 37.287 1.00 94.12 146 ASP A O 1
ATOM 1096 N N . ARG A 1 147 ? -18.941 -14.812 37.680 1.00 96.50 147 ARG A N 1
ATOM 1097 C CA . ARG A 1 147 ? -19.596 -14.636 36.378 1.00 96.50 147 ARG A CA 1
ATOM 1098 C C . ARG A 1 147 ? -20.604 -13.494 36.402 1.00 96.50 147 ARG A C 1
ATOM 1100 O O . ARG A 1 147 ? -21.299 -13.285 37.402 1.00 96.50 147 ARG A O 1
ATOM 1107 N N . LEU A 1 148 ? -20.689 -12.788 35.281 1.00 96.81 148 LEU A N 1
ATOM 1108 C CA . LEU A 1 148 ? -21.577 -11.649 35.089 1.00 96.81 148 LEU A CA 1
ATOM 1109 C C . LEU A 1 148 ? -22.742 -12.004 34.162 1.00 96.81 148 LEU A C 1
ATOM 1111 O O . LEU A 1 148 ? -22.569 -12.659 33.134 1.00 96.81 148 LEU A O 1
ATOM 1115 N N . TYR A 1 149 ? -23.930 -11.545 34.535 1.00 95.81 149 TYR A N 1
ATOM 1116 C CA . TYR A 1 149 ? -25.177 -11.761 33.806 1.00 95.81 149 TYR A CA 1
ATOM 1117 C C . TYR A 1 149 ? -25.925 -10.441 33.690 1.00 95.81 149 TYR A C 1
ATOM 1119 O O . TYR A 1 149 ? -25.842 -9.598 34.584 1.00 95.81 149 TYR A O 1
ATOM 1127 N N . GLU A 1 150 ? -26.681 -10.257 32.616 1.00 93.94 150 GLU A N 1
ATOM 1128 C CA . GLU A 1 150 ? -27.544 -9.089 32.471 1.00 93.94 150 GLU A CA 1
ATOM 1129 C C . GLU A 1 150 ? -28.643 -9.088 33.541 1.00 93.94 150 GLU A C 1
ATOM 1131 O O . GLU A 1 150 ? -29.341 -10.083 33.736 1.00 93.94 150 GLU A O 1
ATOM 1136 N N . GLN A 1 151 ? -28.851 -7.956 34.217 1.00 90.69 151 GLN A N 1
ATOM 1137 C CA . GLN A 1 151 ? -29.802 -7.884 35.328 1.00 90.69 151 GLN A CA 1
ATOM 1138 C C . GLN A 1 151 ? -31.256 -8.114 34.897 1.00 90.69 151 GLN A C 1
ATOM 1140 O O . GLN A 1 151 ? -32.027 -8.695 35.659 1.00 90.69 151 GLN A O 1
ATOM 1145 N N . GLY A 1 152 ? -31.640 -7.632 33.712 1.00 87.31 152 GLY A N 1
ATOM 1146 C CA . GLY A 1 152 ? -33.025 -7.695 33.242 1.00 87.31 152 GLY A CA 1
ATOM 1147 C C . GLY A 1 152 ? -33.414 -9.046 32.642 1.00 87.31 152 GLY A C 1
ATOM 1148 O O . GLY A 1 152 ? -34.529 -9.509 32.859 1.00 87.31 152 GLY A O 1
ATOM 1149 N N . SER A 1 153 ? -32.506 -9.670 31.888 1.00 90.88 153 SER A N 1
ATOM 1150 C CA . SER A 1 153 ? -32.770 -10.912 31.151 1.00 90.88 153 SER A CA 1
ATOM 1151 C C . SER A 1 153 ? -32.251 -12.160 31.873 1.00 90.88 153 SER A C 1
ATOM 1153 O O . SER A 1 153 ? -32.727 -13.262 31.610 1.00 90.88 153 SER A O 1
ATOM 1155 N N . GLY A 1 154 ? -31.271 -12.005 32.771 1.00 91.69 154 GLY A N 1
ATOM 1156 C CA . GLY A 1 154 ? -30.531 -13.116 33.368 1.00 91.69 154 GLY A CA 1
ATOM 1157 C C . GLY A 1 154 ? -29.612 -13.844 32.381 1.00 91.69 154 GLY A C 1
ATOM 1158 O O . GLY A 1 154 ? -29.020 -14.860 32.747 1.00 91.69 154 GLY A O 1
ATOM 1159 N N . LEU A 1 155 ? -29.488 -13.359 31.140 1.00 94.19 155 LEU A N 1
ATOM 1160 C CA . LEU A 1 155 ? -28.633 -13.967 30.126 1.00 94.19 155 LEU A CA 1
ATOM 1161 C C . LEU A 1 155 ? -27.148 -13.736 30.445 1.00 94.19 155 LEU A C 1
ATOM 1163 O O . LEU A 1 155 ? -26.805 -12.747 31.103 1.00 94.19 155 LEU A O 1
ATOM 1167 N N . PRO A 1 156 ? -26.254 -14.634 29.985 1.00 95.88 156 PRO A N 1
ATOM 1168 C CA . PRO A 1 156 ? -24.816 -14.430 30.081 1.00 95.88 156 PRO A CA 1
ATOM 1169 C C . PRO A 1 156 ? -24.405 -13.065 29.530 1.00 95.88 156 PRO A C 1
ATOM 1171 O O . PRO A 1 156 ? -24.723 -12.743 28.387 1.00 95.88 156 PRO A O 1
ATOM 1174 N N . TRP A 1 157 ? -23.685 -12.274 30.327 1.00 95.94 157 TRP A N 1
ATOM 1175 C CA . TRP A 1 157 ? -23.175 -10.998 29.843 1.00 95.94 157 TRP A CA 1
ATOM 1176 C C . TRP A 1 157 ? -21.918 -11.234 29.007 1.00 95.94 157 TRP A C 1
ATOM 1178 O O . TRP A 1 157 ? -20.913 -11.761 29.499 1.00 95.94 157 TRP A O 1
ATOM 1188 N N . VAL A 1 158 ? -21.999 -10.848 27.736 1.00 94.75 158 VAL A N 1
ATOM 1189 C CA . VAL A 1 158 ? -20.904 -10.875 26.767 1.00 94.75 158 VAL A CA 1
ATOM 1190 C C . VAL A 1 158 ? -20.886 -9.514 26.077 1.00 94.75 158 VAL A C 1
ATOM 1192 O O . VAL A 1 158 ? -21.893 -9.135 25.479 1.00 94.75 158 VAL A O 1
ATOM 1195 N N . PRO A 1 159 ? -19.779 -8.762 26.151 1.00 93.75 159 PRO A N 1
ATOM 1196 C CA . PRO A 1 159 ? -19.640 -7.533 25.394 1.00 93.75 159 PRO A CA 1
ATOM 1197 C C . PRO A 1 159 ? -19.784 -7.750 23.888 1.00 93.75 159 PRO A C 1
ATOM 1199 O O . PRO A 1 159 ? -19.198 -8.676 23.330 1.00 93.75 159 PRO A O 1
ATOM 1202 N N . ASN A 1 160 ? -20.500 -6.848 23.229 1.00 92.25 160 ASN A N 1
ATOM 1203 C CA . ASN A 1 160 ? -20.570 -6.753 21.775 1.00 92.25 160 ASN A CA 1
ATOM 1204 C C . ASN A 1 160 ? -20.070 -5.404 21.236 1.00 92.25 160 ASN A C 1
ATOM 1206 O O . ASN A 1 160 ? -19.986 -5.229 20.026 1.00 92.25 160 ASN A O 1
ATOM 1210 N N . ALA A 1 161 ? -19.744 -4.469 22.127 1.00 93.75 161 ALA A N 1
ATOM 1211 C CA . ALA A 1 161 ? -19.330 -3.126 21.779 1.00 93.75 161 ALA A CA 1
ATOM 1212 C C . ALA A 1 161 ? -18.415 -2.554 22.854 1.00 93.75 161 ALA A C 1
ATOM 1214 O O . ALA A 1 161 ? -18.599 -2.809 24.051 1.00 93.75 161 ALA A O 1
ATOM 1215 N N . TYR A 1 162 ? -17.478 -1.710 22.438 1.00 94.88 162 TYR A N 1
ATOM 1216 C CA . TYR A 1 162 ? -16.544 -1.067 23.349 1.00 94.88 162 TYR A CA 1
ATOM 1217 C C . TYR A 1 162 ? -16.421 0.431 23.076 1.00 94.88 162 TYR A C 1
ATOM 1219 O O . TYR A 1 162 ? -16.614 0.911 21.961 1.00 94.88 162 TYR A O 1
ATOM 1227 N N . SER A 1 163 ? -16.097 1.178 24.126 1.00 95.69 163 SER A N 1
ATOM 1228 C CA . SER A 1 163 ? -15.701 2.579 24.053 1.00 95.69 163 SER A CA 1
ATOM 1229 C C . SER A 1 163 ? -14.311 2.691 24.655 1.00 95.69 163 SER A C 1
ATOM 1231 O O . SER A 1 163 ? -14.114 2.368 25.827 1.00 95.69 163 SER A O 1
ATOM 1233 N N . LEU A 1 164 ? -13.351 3.121 23.848 1.00 97.38 164 LEU A N 1
ATOM 1234 C CA . LEU A 1 164 ? -11.970 3.312 24.256 1.00 97.38 164 LEU A CA 1
ATOM 1235 C C . LEU A 1 164 ? -11.670 4.809 24.281 1.00 97.38 164 LEU A C 1
ATOM 1237 O O . LEU A 1 164 ? -11.741 5.465 23.249 1.00 97.38 164 LEU A O 1
ATOM 1241 N N . THR A 1 165 ? -11.303 5.344 25.439 1.00 97.56 165 THR A N 1
ATOM 1242 C CA . THR A 1 165 ? -10.929 6.756 25.582 1.00 97.56 165 THR A CA 1
ATOM 1243 C C . THR A 1 165 ? -9.420 6.869 25.738 1.00 97.56 165 THR A C 1
ATOM 1245 O O . THR A 1 165 ? -8.843 6.267 26.648 1.00 97.56 165 THR A O 1
ATOM 1248 N N . ALA A 1 166 ? -8.796 7.631 24.847 1.00 96.69 166 ALA A N 1
ATOM 1249 C CA . ALA A 1 166 ? -7.380 7.956 24.873 1.00 96.69 166 ALA A CA 1
ATOM 1250 C C . ALA A 1 166 ? -7.048 9.012 25.947 1.00 96.69 166 ALA A C 1
ATOM 1252 O O . ALA A 1 166 ? -7.939 9.738 26.397 1.00 96.69 166 ALA A O 1
ATOM 1253 N N . PRO A 1 167 ? -5.768 9.139 26.356 1.00 96.12 167 PRO A N 1
ATOM 1254 C CA . PRO A 1 167 ? -5.339 10.138 27.340 1.00 96.12 167 PRO A CA 1
ATOM 1255 C C . PRO A 1 167 ? -5.611 11.597 26.940 1.00 96.12 167 PRO A C 1
ATOM 1257 O O . PRO A 1 167 ? -5.731 12.453 27.813 1.00 96.12 167 PRO A O 1
ATOM 1260 N N . ASP A 1 168 ? -5.707 11.884 25.641 1.00 94.75 168 ASP A N 1
ATOM 1261 C CA . ASP A 1 168 ? -6.044 13.202 25.085 1.00 94.75 168 ASP A CA 1
ATOM 1262 C C . ASP A 1 168 ? -7.561 13.499 25.100 1.00 94.75 168 ASP A C 1
ATOM 1264 O O . ASP A 1 168 ? -7.982 14.608 24.774 1.00 94.75 168 ASP A O 1
ATOM 1268 N N . GLY A 1 169 ? -8.383 12.521 25.496 1.00 95.81 169 GLY A N 1
ATOM 1269 C CA . GLY A 1 169 ? -9.842 12.597 25.511 1.00 95.81 169 GLY A CA 1
ATOM 1270 C C . GLY A 1 169 ? -10.525 12.129 24.222 1.00 95.81 169 GLY A C 1
ATOM 1271 O O . GLY A 1 169 ? -11.756 12.056 24.201 1.00 95.81 169 GLY A O 1
ATOM 1272 N N . THR A 1 170 ? -9.775 11.771 23.175 1.00 96.94 170 THR A N 1
ATOM 1273 C CA . THR A 1 170 ? -10.332 11.190 21.946 1.00 96.94 170 THR A CA 1
ATOM 1274 C C . THR A 1 170 ? -10.971 9.838 22.258 1.00 96.94 170 THR A C 1
ATOM 1276 O O . THR A 1 170 ? -10.379 8.984 22.920 1.00 96.94 170 THR A O 1
ATOM 1279 N N . CYS A 1 171 ? -12.202 9.632 21.799 1.00 96.94 171 CYS A N 1
ATOM 1280 C CA . CYS A 1 171 ? -12.993 8.447 22.102 1.00 96.94 171 CYS A CA 1
ATOM 1281 C C . CYS A 1 171 ? -13.255 7.618 20.841 1.00 96.94 171 CYS A C 1
ATOM 1283 O O . CYS A 1 171 ? -13.800 8.116 19.859 1.00 96.94 171 CYS A O 1
ATOM 1285 N N . TYR A 1 172 ? -12.901 6.339 20.887 1.00 97.25 172 TYR A N 1
ATOM 1286 C CA . TYR A 1 172 ? -13.069 5.370 19.813 1.00 97.25 172 TYR A CA 1
ATOM 1287 C C . TYR A 1 172 ? -14.220 4.429 20.166 1.00 97.25 172 TYR A C 1
ATOM 1289 O O . TYR A 1 172 ? -14.169 3.726 21.179 1.00 97.25 172 TYR A O 1
ATOM 1297 N N . ALA A 1 173 ? -15.252 4.394 19.329 1.00 95.88 173 ALA A N 1
ATOM 1298 C CA . ALA A 1 173 ? -16.270 3.355 19.385 1.00 95.88 173 ALA A CA 1
ATOM 1299 C C . ALA A 1 173 ? -15.775 2.141 18.596 1.00 95.88 173 ALA A C 1
ATOM 1301 O O . ALA A 1 173 ? -15.379 2.285 17.434 1.00 95.88 173 ALA A O 1
ATOM 1302 N N . LEU A 1 174 ? -15.801 0.968 19.226 1.00 95.56 174 LEU A N 1
ATOM 1303 C CA . LEU A 1 174 ? -15.332 -0.287 18.651 1.00 95.56 174 LEU A CA 1
ATOM 1304 C C . LEU A 1 174 ? -16.456 -1.327 18.619 1.00 95.56 174 LEU A C 1
ATOM 1306 O O . LEU A 1 174 ? -17.242 -1.406 19.567 1.00 95.56 174 LEU A O 1
ATOM 1310 N N . ASP A 1 175 ? -16.486 -2.149 17.572 1.00 93.12 175 ASP A N 1
ATOM 1311 C CA . ASP A 1 175 ? -17.360 -3.326 17.502 1.00 93.12 175 ASP A CA 1
ATOM 1312 C C . ASP A 1 175 ? -16.857 -4.487 18.390 1.00 93.12 175 ASP A C 1
ATOM 1314 O O . ASP A 1 175 ? -15.821 -4.392 19.058 1.00 93.12 175 ASP A O 1
ATOM 1318 N N . ALA A 1 176 ? -17.578 -5.611 18.382 1.00 91.06 176 ALA A N 1
ATOM 1319 C CA . ALA A 1 176 ? -17.243 -6.812 19.151 1.00 91.06 176 ALA A CA 1
ATOM 1320 C C . ALA A 1 176 ? -15.848 -7.388 18.833 1.00 91.06 176 ALA A C 1
ATOM 1322 O O . ALA A 1 176 ? -15.251 -8.056 19.676 1.00 91.06 176 ALA A O 1
ATOM 1323 N N . GLN A 1 177 ? -15.319 -7.142 17.630 1.00 90.75 177 GLN A N 1
ATOM 1324 C CA . GLN A 1 177 ? -13.991 -7.588 17.192 1.00 90.75 177 GLN A CA 1
ATOM 1325 C C . GLN A 1 177 ? -12.906 -6.523 17.425 1.00 90.75 177 GLN A C 1
ATOM 1327 O O . GLN A 1 177 ? -11.727 -6.751 17.126 1.00 90.75 177 GLN A O 1
ATOM 1332 N N . GLY A 1 178 ? -13.284 -5.366 17.970 1.00 92.44 178 GLY A N 1
ATOM 1333 C CA . GLY A 1 178 ? -12.396 -4.246 18.229 1.00 92.44 178 GLY A CA 1
ATOM 1334 C C . GLY A 1 178 ? -12.157 -3.344 17.025 1.00 92.44 178 GLY A C 1
ATOM 1335 O O . GLY A 1 178 ? -11.245 -2.527 17.089 1.00 92.44 178 GLY A O 1
ATOM 1336 N N . ARG A 1 179 ? -12.909 -3.464 15.925 1.00 93.56 179 ARG A N 1
ATOM 1337 C CA . ARG A 1 179 ? -12.747 -2.547 14.787 1.00 93.56 179 ARG A CA 1
ATOM 1338 C C . ARG A 1 179 ? -13.307 -1.186 15.152 1.00 93.56 179 ARG A C 1
ATOM 1340 O O . ARG A 1 179 ? -14.395 -1.095 15.711 1.00 93.56 179 ARG A O 1
ATOM 1347 N N . ILE A 1 180 ? -12.583 -0.130 14.795 1.00 96.00 180 ILE A N 1
ATOM 1348 C CA . ILE A 1 180 ? -13.059 1.240 14.970 1.00 96.00 180 ILE A CA 1
ATOM 1349 C C . ILE A 1 180 ? -14.236 1.468 14.021 1.00 96.00 180 ILE A C 1
ATOM 1351 O O . ILE A 1 180 ? -14.076 1.374 12.806 1.00 96.00 180 ILE A O 1
ATOM 1355 N N . VAL A 1 181 ? -15.393 1.815 14.580 1.00 95.69 181 VAL A N 1
ATOM 1356 C CA . VAL A 1 181 ? -16.586 2.219 13.818 1.00 95.69 181 VAL A CA 1
ATOM 1357 C C . VAL A 1 181 ? -16.828 3.726 13.895 1.00 95.69 181 VAL A C 1
ATOM 1359 O O . VAL A 1 181 ? -17.451 4.307 13.008 1.00 95.69 181 VAL A O 1
ATOM 1362 N N . SER A 1 182 ? -16.307 4.396 14.927 1.00 96.25 182 SER A N 1
ATOM 1363 C CA . SER A 1 182 ? -16.349 5.854 15.035 1.00 96.25 182 SER A CA 1
ATOM 1364 C C . SER A 1 182 ? -15.216 6.395 15.901 1.00 96.25 182 SER A C 1
ATOM 1366 O O . SER A 1 182 ? -14.794 5.746 16.857 1.00 96.25 182 SER A O 1
ATOM 1368 N N . VAL A 1 183 ? -14.758 7.602 15.578 1.00 97.75 183 VAL A N 1
ATOM 1369 C CA . VAL A 1 183 ? -13.822 8.391 16.388 1.00 97.75 183 VAL A CA 1
ATOM 1370 C C . VAL A 1 183 ? -14.512 9.696 16.757 1.00 97.75 183 VAL A C 1
ATOM 1372 O O . VAL A 1 183 ? -15.024 10.379 15.878 1.00 97.75 183 VAL A O 1
ATOM 1375 N N . ARG A 1 184 ? -14.544 10.052 18.038 1.00 97.38 184 ARG A N 1
ATOM 1376 C CA . ARG A 1 184 ? -15.105 11.305 18.542 1.00 97.38 184 ARG A CA 1
ATOM 1377 C C . ARG A 1 184 ? -14.022 12.114 19.234 1.00 97.38 184 ARG A C 1
ATOM 1379 O O . ARG A 1 184 ? -13.396 11.634 20.178 1.00 97.38 184 ARG A O 1
ATOM 1386 N N . PHE A 1 185 ? -13.865 13.351 18.794 1.00 97.31 185 PHE A N 1
ATOM 1387 C CA . PHE A 1 185 ? -12.882 14.288 19.311 1.00 97.31 185 PHE A CA 1
ATOM 1388 C C . PHE A 1 185 ? -13.467 15.144 20.441 1.00 97.31 185 PHE A C 1
ATOM 1390 O O . PHE A 1 185 ? -14.682 15.188 20.669 1.00 97.31 185 PHE A O 1
ATOM 1397 N N . THR A 1 186 ? -12.587 15.823 21.177 1.00 97.00 186 THR A N 1
ATOM 1398 C CA . THR A 1 186 ? -12.944 16.626 22.358 1.00 97.00 186 THR A CA 1
ATOM 1399 C C . THR A 1 186 ? -13.672 17.928 22.019 1.00 97.00 186 THR A C 1
ATOM 1401 O O . THR A 1 186 ? -14.381 18.466 22.867 1.00 97.00 186 THR A O 1
ATOM 1404 N N . ASP A 1 187 ? -13.569 18.401 20.777 1.00 96.12 187 ASP A N 1
ATOM 1405 C CA . ASP A 1 187 ? -14.302 19.556 20.243 1.00 96.12 187 ASP A CA 1
ATOM 1406 C C . ASP A 1 187 ? -15.741 19.219 19.792 1.00 96.12 187 ASP A C 1
ATOM 1408 O O . ASP A 1 187 ? -16.478 20.090 19.328 1.00 96.12 187 ASP A O 1
ATOM 1412 N N . GLY A 1 188 ? -16.158 17.957 19.945 1.00 94.62 188 GLY A N 1
ATOM 1413 C CA . GLY A 1 188 ? -17.483 17.467 19.573 1.00 94.62 188 GLY A CA 1
ATOM 1414 C C . GLY A 1 188 ? -17.593 16.947 18.138 1.00 94.62 188 GLY A C 1
ATOM 1415 O O . GLY A 1 188 ? -18.617 16.329 17.823 1.00 94.62 188 GLY A O 1
ATOM 1416 N N . GLN A 1 189 ? -16.562 17.127 17.303 1.00 96.44 189 GLN A N 1
ATOM 1417 C CA . GLN A 1 189 ? -16.504 16.546 15.963 1.00 96.44 189 GLN A CA 1
ATOM 1418 C C . GLN A 1 189 ? -16.330 15.030 16.034 1.00 96.44 189 GLN A C 1
ATOM 1420 O O . GLN A 1 189 ? -15.862 14.469 17.031 1.00 96.44 189 GLN A O 1
ATOM 1425 N N . ALA A 1 190 ? -16.737 14.339 14.973 1.00 96.62 190 ALA A N 1
ATOM 1426 C CA . ALA A 1 190 ? -16.607 12.894 14.913 1.00 96.62 190 ALA A CA 1
ATOM 1427 C C . ALA A 1 190 ? -16.472 12.375 13.485 1.00 96.62 190 ALA A C 1
ATOM 1429 O O . ALA A 1 190 ? -16.963 12.974 12.528 1.00 96.62 190 ALA A O 1
ATOM 1430 N N . TRP A 1 191 ? -15.848 11.211 13.368 1.00 97.69 191 TRP A N 1
ATOM 1431 C CA . TRP A 1 191 ? -15.733 10.437 12.145 1.00 97.69 191 TRP A CA 1
ATOM 1432 C C . TRP A 1 191 ? -16.522 9.138 12.266 1.00 97.69 191 TRP A C 1
ATOM 1434 O O . TRP A 1 191 ? -16.525 8.492 13.319 1.00 97.69 191 TRP A O 1
ATOM 1444 N N . LEU A 1 192 ? -17.164 8.741 11.172 1.00 97.12 192 LEU A N 1
ATOM 1445 C CA . LEU A 1 192 ? -17.647 7.385 10.942 1.00 97.12 192 LEU A CA 1
ATOM 1446 C C . LEU A 1 192 ? -16.580 6.627 10.149 1.00 97.12 192 LEU A C 1
ATOM 1448 O O . LEU A 1 192 ? -16.093 7.144 9.144 1.00 97.12 192 LEU A O 1
ATOM 1452 N N . VAL A 1 193 ? -16.237 5.418 10.585 1.00 96.94 193 VAL A N 1
ATOM 1453 C CA . VAL A 1 193 ? -15.212 4.573 9.961 1.00 96.94 193 VAL A CA 1
ATOM 1454 C C . VAL A 1 193 ? -15.862 3.285 9.464 1.00 96.94 193 VAL A C 1
ATOM 1456 O O . VAL A 1 193 ? -16.661 2.666 10.163 1.00 96.94 193 VAL A O 1
ATOM 1459 N N . SER A 1 194 ? -15.538 2.891 8.235 1.00 94.56 194 SER A N 1
ATOM 1460 C CA . SER A 1 194 ? -16.037 1.667 7.610 1.00 94.56 194 SER A CA 1
ATOM 1461 C C . SER A 1 194 ? -15.023 1.103 6.615 1.00 94.56 194 SER A C 1
ATOM 1463 O O . SER A 1 194 ? -14.084 1.789 6.205 1.00 94.56 194 SER A O 1
ATOM 1465 N N . ASP A 1 195 ? -15.273 -0.112 6.129 1.00 91.62 195 ASP A N 1
ATOM 1466 C CA . ASP A 1 195 ? -14.456 -0.733 5.077 1.00 91.62 195 ASP A CA 1
ATOM 1467 C C . ASP A 1 195 ? -14.485 0.033 3.742 1.00 91.62 195 ASP A C 1
ATOM 1469 O O . ASP A 1 195 ? -13.594 -0.152 2.905 1.00 91.62 195 ASP A O 1
ATOM 1473 N N . ALA A 1 196 ? -15.497 0.889 3.548 1.00 94.19 196 ALA A N 1
ATOM 1474 C CA . ALA A 1 196 ? -15.698 1.710 2.358 1.00 94.19 196 ALA A CA 1
ATOM 1475 C C . ALA A 1 196 ? -15.107 3.123 2.481 1.00 94.19 196 ALA A C 1
ATOM 1477 O O . ALA A 1 196 ? -15.069 3.842 1.483 1.00 94.19 196 ALA A O 1
ATOM 1478 N N . GLY A 1 197 ? -14.656 3.542 3.666 1.00 96.25 197 GLY A N 1
ATOM 1479 C CA . GLY A 1 197 ? -14.123 4.886 3.856 1.00 96.25 197 GLY A CA 1
ATOM 1480 C C . GLY A 1 197 ? -14.362 5.484 5.236 1.00 96.25 197 GLY A C 1
ATOM 1481 O O . GLY A 1 197 ? -14.864 4.828 6.153 1.00 96.25 197 GLY A O 1
ATOM 1482 N N . ILE A 1 198 ? -14.016 6.765 5.344 1.00 97.12 198 ILE A N 1
ATOM 1483 C CA . ILE A 1 198 ? -14.157 7.587 6.548 1.00 97.12 198 ILE A CA 1
ATOM 1484 C C . ILE A 1 198 ? -14.930 8.847 6.187 1.00 97.12 198 ILE A C 1
ATOM 1486 O O . ILE A 1 198 ? -14.581 9.513 5.216 1.00 97.12 198 ILE A O 1
ATOM 1490 N N . ALA A 1 199 ? -15.944 9.200 6.967 1.00 96.19 199 ALA A N 1
ATOM 1491 C CA . ALA A 1 199 ? -16.735 10.407 6.745 1.00 96.19 199 ALA A CA 1
ATOM 1492 C C . ALA A 1 199 ? -16.860 11.232 8.025 1.00 96.19 199 ALA A C 1
ATOM 1494 O O . ALA A 1 199 ? -17.035 10.674 9.110 1.00 96.19 199 ALA A O 1
ATOM 1495 N N . ALA A 1 200 ? -16.822 12.556 7.891 1.00 95.50 200 ALA A N 1
ATOM 1496 C CA . ALA A 1 200 ? -17.202 13.467 8.960 1.00 95.50 200 ALA A CA 1
ATOM 1497 C C . ALA A 1 200 ? -18.694 13.304 9.304 1.00 95.50 200 ALA A C 1
ATOM 1499 O O . ALA A 1 200 ? -19.560 13.319 8.426 1.00 95.50 200 ALA A O 1
ATOM 1500 N N . ILE A 1 201 ? -19.018 13.157 10.589 1.00 94.25 201 ILE A N 1
ATOM 1501 C CA . ILE A 1 201 ? -20.404 13.115 11.063 1.00 94.25 201 ILE A CA 1
ATOM 1502 C C . ILE A 1 201 ? -20.943 14.544 11.123 1.00 94.25 201 ILE A C 1
ATOM 1504 O O . ILE A 1 201 ? -20.418 15.375 11.854 1.00 94.25 201 ILE A O 1
ATOM 1508 N N . GLY A 1 202 ? -22.025 14.811 10.387 1.00 87.12 202 GLY A N 1
ATOM 1509 C CA . GLY A 1 202 ? -22.621 16.149 10.302 1.00 87.12 202 GLY A CA 1
ATOM 1510 C C . GLY A 1 202 ? -21.853 17.127 9.406 1.00 87.12 202 GLY A C 1
ATOM 1511 O O . GLY A 1 202 ? -22.257 18.283 9.320 1.00 87.12 202 GLY A O 1
ATOM 1512 N N . GLY A 1 203 ? -20.785 16.663 8.750 1.00 82.25 203 GLY A N 1
ATOM 1513 C CA . GLY A 1 203 ? -20.029 17.417 7.754 1.00 82.25 203 GLY A CA 1
ATOM 1514 C C . GLY A 1 203 ? -20.668 17.397 6.364 1.00 82.25 203 GLY A C 1
ATOM 1515 O O . GLY A 1 203 ? -21.674 16.719 6.120 1.00 82.25 203 GLY A O 1
ATOM 1516 N N . ASP A 1 204 ? -20.055 18.126 5.432 1.00 83.25 204 ASP A N 1
ATOM 1517 C CA . ASP A 1 204 ? -20.470 18.125 4.027 1.00 83.25 204 ASP A CA 1
ATOM 1518 C C . ASP A 1 204 ? -20.166 16.775 3.359 1.00 83.25 204 ASP A C 1
ATOM 1520 O O . ASP A 1 204 ? -19.229 16.067 3.723 1.00 83.25 204 ASP A O 1
ATOM 1524 N N . PHE A 1 205 ? -20.899 16.428 2.292 1.00 81.31 205 PHE A N 1
ATOM 1525 C CA . PHE A 1 205 ? -20.686 15.169 1.555 1.00 81.31 205 PHE A CA 1
ATOM 1526 C C . PHE A 1 205 ? -19.239 14.977 1.064 1.00 81.31 205 PHE A C 1
ATOM 1528 O O . PHE A 1 205 ? -18.790 13.848 0.866 1.00 81.31 205 PHE A O 1
ATOM 1535 N N . ASN A 1 206 ? -18.506 16.071 0.850 1.00 84.19 206 ASN A N 1
ATOM 1536 C CA . ASN A 1 206 ? -17.117 16.029 0.405 1.00 84.19 206 ASN A CA 1
ATOM 1537 C C . ASN A 1 206 ? -16.102 15.901 1.540 1.00 84.19 206 ASN A C 1
ATOM 1539 O O . ASN A 1 206 ? -14.953 15.590 1.246 1.00 84.19 206 ASN A O 1
ATOM 1543 N N . GLU A 1 207 ? -16.505 16.044 2.803 1.00 88.94 207 GLU A N 1
ATOM 1544 C CA . GLU A 1 207 ? -15.663 15.786 3.977 1.00 88.94 207 GLU A CA 1
ATOM 1545 C C . GLU A 1 207 ? -15.607 14.286 4.282 1.00 88.94 207 GLU A C 1
ATOM 1547 O O . GLU A 1 207 ? -15.991 13.795 5.348 1.00 88.94 207 GLU A O 1
ATOM 1552 N N . ARG A 1 208 ? -15.136 13.529 3.291 1.00 93.31 208 ARG A N 1
ATOM 1553 C CA . ARG A 1 208 ? -14.971 12.087 3.392 1.00 93.31 208 ARG A CA 1
ATOM 1554 C C . ARG A 1 208 ? -13.818 11.583 2.540 1.00 93.31 208 ARG A C 1
ATOM 1556 O O . ARG A 1 208 ? -13.486 12.140 1.492 1.00 93.31 208 ARG A O 1
ATOM 1563 N N . MET A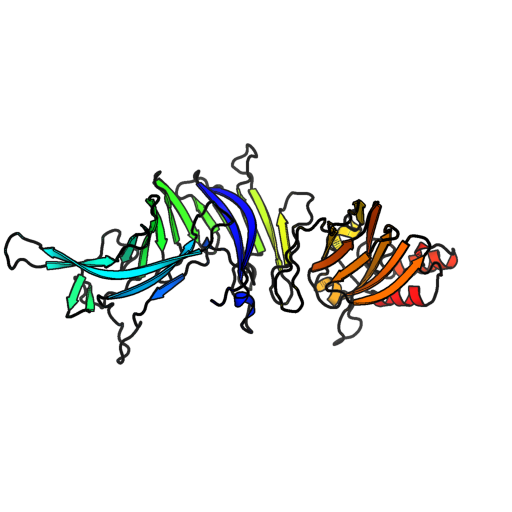 1 209 ? -13.282 10.453 2.956 1.00 95.25 209 MET A N 1
ATOM 1564 C CA . MET A 1 209 ? -12.346 9.635 2.214 1.00 95.25 209 MET A CA 1
ATOM 1565 C C . MET A 1 209 ? -13.044 8.345 1.788 1.00 95.25 209 MET A C 1
ATOM 1567 O O . MET A 1 209 ? -13.599 7.647 2.629 1.00 95.25 209 MET A O 1
ATOM 1571 N N . ASP A 1 210 ? -12.995 8.021 0.498 1.00 96.56 210 ASP A N 1
ATOM 1572 C CA . ASP A 1 210 ? -13.623 6.823 -0.066 1.00 96.56 210 ASP A CA 1
ATOM 1573 C C . ASP A 1 210 ? -12.569 5.765 -0.414 1.00 96.56 210 ASP A C 1
ATOM 1575 O O . ASP A 1 210 ? -11.558 6.082 -1.051 1.00 96.56 210 ASP A O 1
ATOM 1579 N N . PHE A 1 211 ? -12.837 4.509 -0.060 1.00 97.62 211 PHE A N 1
ATOM 1580 C CA . PHE A 1 211 ? -12.032 3.338 -0.398 1.00 97.62 211 PHE A CA 1
ATOM 1581 C C . PHE A 1 211 ? -12.723 2.520 -1.487 1.00 97.62 211 PHE A C 1
ATOM 1583 O O . PHE A 1 211 ? -13.839 2.032 -1.317 1.00 97.62 211 PHE A O 1
ATOM 1590 N N . GLN A 1 212 ? -12.039 2.327 -2.610 1.00 98.12 212 GLN A N 1
ATOM 1591 C CA . GLN A 1 212 ? -12.455 1.386 -3.644 1.00 98.12 212 GLN A CA 1
ATOM 1592 C C . GLN A 1 212 ? -11.570 0.155 -3.567 1.00 98.12 212 GLN A C 1
ATOM 1594 O O . GLN A 1 212 ? -10.343 0.275 -3.603 1.00 98.12 212 GLN A O 1
ATOM 1599 N N . ARG A 1 213 ? -12.193 -1.020 -3.485 1.00 96.38 213 ARG A N 1
ATOM 1600 C CA . ARG A 1 213 ? -11.513 -2.310 -3.369 1.00 96.38 213 ARG A CA 1
ATOM 1601 C C . ARG A 1 213 ? -11.725 -3.161 -4.621 1.00 96.38 213 ARG A C 1
ATOM 1603 O O . ARG A 1 213 ? -12.726 -2.999 -5.315 1.00 96.38 213 ARG A O 1
ATOM 1610 N N . ASP A 1 214 ? -10.774 -4.037 -4.925 1.00 94.62 214 ASP A N 1
ATOM 1611 C CA . ASP A 1 214 ? -10.929 -5.058 -5.963 1.00 94.62 214 ASP A CA 1
ATOM 1612 C C . ASP A 1 214 ? -11.693 -6.294 -5.457 1.00 94.62 214 ASP A C 1
ATOM 1614 O O . ASP A 1 214 ? -12.094 -6.373 -4.296 1.00 94.62 214 ASP A O 1
ATOM 1618 N N . GLY A 1 215 ? -11.889 -7.284 -6.335 1.00 90.81 215 GLY A N 1
ATOM 1619 C CA . GLY A 1 215 ? -12.566 -8.540 -5.994 1.00 90.81 215 GLY A CA 1
ATOM 1620 C C . GLY A 1 215 ? -11.839 -9.400 -4.951 1.00 90.81 215 GLY A C 1
ATOM 1621 O O . GLY A 1 215 ? -12.448 -10.317 -4.410 1.00 90.81 215 GLY A O 1
ATOM 1622 N N . ALA A 1 216 ? -10.570 -9.104 -4.647 1.00 90.00 216 ALA A N 1
ATOM 1623 C CA . ALA A 1 216 ? -9.809 -9.735 -3.569 1.00 90.00 216 ALA A CA 1
ATOM 1624 C C . ALA A 1 216 ? -9.867 -8.926 -2.256 1.00 90.00 216 ALA A C 1
ATOM 1626 O O . ALA A 1 216 ? -9.224 -9.298 -1.277 1.00 90.00 216 ALA A O 1
ATOM 1627 N N . GLY A 1 217 ? -10.625 -7.822 -2.220 1.00 91.38 217 GLY A N 1
ATOM 1628 C CA . GLY A 1 217 ? -10.787 -6.967 -1.045 1.00 91.38 217 GLY A CA 1
ATOM 1629 C C . GLY A 1 217 ? -9.655 -5.960 -0.826 1.00 91.38 217 GLY A C 1
ATOM 1630 O O . GLY A 1 217 ? -9.675 -5.248 0.178 1.00 91.38 217 GLY A O 1
ATOM 1631 N N . ARG A 1 218 ? -8.690 -5.840 -1.746 1.00 94.50 218 ARG A N 1
ATOM 1632 C CA . ARG A 1 218 ? -7.568 -4.893 -1.625 1.00 94.50 218 ARG A CA 1
ATOM 1633 C C . ARG A 1 218 ? -7.985 -3.522 -2.128 1.00 94.50 218 ARG A C 1
ATOM 1635 O O . ARG A 1 218 ? -8.606 -3.416 -3.182 1.00 94.50 218 ARG A O 1
ATOM 1642 N N . ILE A 1 219 ? -7.607 -2.462 -1.429 1.00 97.25 219 ILE A N 1
ATOM 1643 C CA . ILE A 1 219 ? -7.843 -1.080 -1.837 1.00 97.25 219 ILE A CA 1
ATOM 1644 C C . ILE A 1 219 ? -7.065 -0.803 -3.129 1.00 97.25 219 ILE A C 1
ATOM 1646 O O . ILE A 1 219 ? -5.841 -0.824 -3.150 1.00 97.25 219 ILE A O 1
ATOM 1650 N N . VAL A 1 220 ? -7.759 -0.518 -4.225 1.00 97.25 220 VAL A N 1
ATOM 1651 C CA . VAL A 1 220 ? -7.157 -0.147 -5.520 1.00 97.25 220 VAL A CA 1
ATOM 1652 C C . VAL A 1 220 ? -7.158 1.355 -5.759 1.00 97.25 220 VAL A C 1
ATOM 1654 O O . VAL A 1 220 ? -6.404 1.850 -6.605 1.00 97.25 220 VAL A O 1
ATOM 1657 N N . ARG A 1 221 ? -8.002 2.087 -5.028 1.00 98.00 221 ARG A N 1
ATOM 1658 C CA . ARG A 1 221 ? -8.068 3.542 -5.091 1.00 98.00 221 ARG A CA 1
ATOM 1659 C C . ARG A 1 221 ? -8.598 4.125 -3.788 1.00 98.00 221 ARG A C 1
ATOM 1661 O O . ARG A 1 221 ? -9.613 3.663 -3.274 1.00 98.00 221 ARG A O 1
ATOM 1668 N N . ILE A 1 222 ? -7.950 5.183 -3.319 1.00 97.62 222 ILE A N 1
ATOM 1669 C CA . ILE A 1 222 ? -8.458 6.051 -2.255 1.00 97.62 222 ILE A CA 1
ATOM 1670 C C . ILE A 1 222 ? -8.776 7.404 -2.871 1.00 97.62 222 ILE A C 1
ATOM 1672 O O . ILE A 1 222 ? -7.981 7.919 -3.651 1.00 97.62 222 ILE A O 1
ATOM 1676 N N . THR A 1 223 ? -9.941 7.968 -2.560 1.00 95.81 223 THR A N 1
ATOM 1677 C CA . THR A 1 223 ? -10.317 9.319 -3.001 1.00 95.81 223 THR A CA 1
ATOM 1678 C C . THR A 1 223 ? -10.520 10.210 -1.788 1.00 95.81 223 THR A C 1
ATOM 1680 O O . THR A 1 223 ? -11.439 9.979 -1.005 1.00 95.81 223 THR A O 1
ATOM 1683 N N . THR A 1 224 ? -9.706 11.249 -1.653 1.00 93.56 224 THR A N 1
ATOM 1684 C CA . THR A 1 224 ? -9.718 12.180 -0.517 1.00 93.56 224 THR A CA 1
ATOM 1685 C C . THR A 1 224 ? -10.286 13.537 -0.941 1.00 93.56 224 THR A C 1
ATOM 1687 O O . THR A 1 224 ? -10.362 13.824 -2.146 1.00 93.56 224 THR A O 1
ATOM 1690 N N . PRO A 1 225 ? -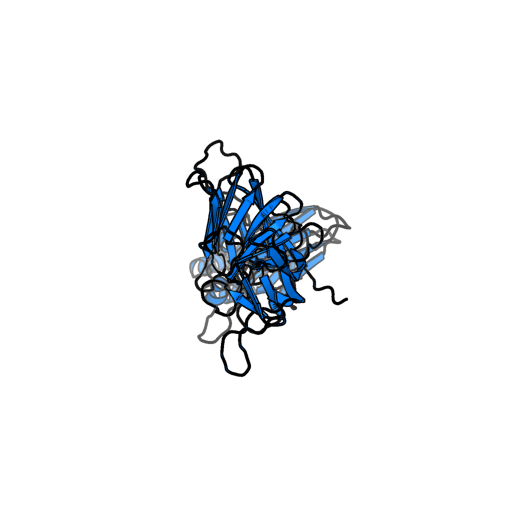10.678 14.400 0.009 1.00 90.06 225 PRO A N 1
ATOM 1691 C CA . PRO A 1 225 ? -10.766 15.833 -0.245 1.00 90.06 225 PRO A CA 1
ATOM 1692 C C . PRO A 1 225 ? -9.425 16.337 -0.795 1.00 90.06 225 PRO A C 1
ATOM 1694 O O . PRO A 1 225 ? -8.364 15.814 -0.434 1.00 90.06 225 PRO A O 1
ATOM 1697 N N . ALA A 1 226 ? -9.459 17.307 -1.704 1.00 82.12 226 ALA A N 1
ATOM 1698 C CA . ALA A 1 226 ? -8.242 17.941 -2.184 1.00 82.12 226 ALA A CA 1
ATOM 1699 C C . ALA A 1 226 ? -7.719 18.938 -1.156 1.00 82.12 226 ALA A C 1
ATOM 1701 O O . ALA A 1 226 ? -8.449 19.832 -0.734 1.00 82.12 226 ALA A O 1
ATOM 1702 N N . ALA A 1 227 ? -6.446 18.796 -0.788 1.00 68.81 227 ALA A N 1
ATOM 1703 C CA . ALA A 1 227 ? -5.765 19.784 0.034 1.00 68.81 227 ALA A CA 1
ATOM 1704 C C . ALA A 1 227 ? -5.721 21.130 -0.713 1.00 68.81 227 ALA A C 1
ATOM 1706 O O . ALA A 1 227 ? -5.333 21.174 -1.880 1.00 68.81 227 ALA A O 1
ATOM 1707 N N . ASP A 1 228 ? -6.151 22.204 -0.049 1.00 60.72 228 ASP A N 1
ATOM 1708 C CA . ASP A 1 228 ? -5.865 23.598 -0.413 1.00 60.72 228 ASP A CA 1
ATOM 1709 C C . ASP A 1 228 ? -6.138 24.017 -1.870 1.00 60.72 228 ASP A C 1
ATOM 1711 O O . ASP A 1 228 ? -5.359 24.735 -2.491 1.00 60.72 228 ASP A O 1
ATOM 1715 N N . THR A 1 229 ? -7.286 23.635 -2.432 1.00 56.53 229 THR A N 1
ATOM 1716 C CA . THR A 1 229 ? -7.686 24.096 -3.782 1.00 56.53 229 THR A CA 1
ATOM 1717 C C . THR A 1 229 ? -8.558 25.356 -3.779 1.00 56.53 229 THR A C 1
ATOM 1719 O O . THR A 1 229 ? -9.002 25.796 -4.839 1.00 56.53 229 THR A O 1
ATOM 1722 N N . GLY A 1 230 ? -8.890 25.912 -2.605 1.00 56.06 230 GLY A N 1
ATOM 1723 C CA . GLY A 1 230 ? -9.918 26.959 -2.463 1.00 56.06 230 GLY A CA 1
ATOM 1724 C C . GLY A 1 230 ? -11.326 26.513 -2.898 1.00 56.06 230 GLY A C 1
ATOM 1725 O O . GLY A 1 230 ? -12.275 27.288 -2.820 1.00 56.06 230 GLY A O 1
ATOM 1726 N N . ASN A 1 231 ? -11.465 25.260 -3.341 1.00 64.94 231 ASN A N 1
ATOM 1727 C CA . ASN A 1 231 ? -12.685 24.623 -3.796 1.00 64.94 231 ASN A CA 1
ATOM 1728 C C . ASN A 1 231 ? -12.975 23.434 -2.876 1.00 64.94 231 ASN A C 1
ATOM 1730 O O . ASN A 1 231 ? -12.382 22.365 -3.016 1.00 64.94 231 ASN A O 1
ATOM 1734 N N . SER A 1 232 ? -13.926 23.605 -1.959 1.00 61.38 232 SER A N 1
ATOM 1735 C CA . SER A 1 232 ? -14.343 22.570 -1.002 1.00 61.38 232 SER A CA 1
ATOM 1736 C C . SER A 1 232 ? -14.947 21.314 -1.652 1.00 61.38 232 SER A C 1
ATOM 1738 O O . SER A 1 232 ? -15.196 20.325 -0.966 1.00 61.38 232 SER A O 1
ATOM 1740 N N . LEU A 1 233 ? -15.174 21.320 -2.972 1.00 69.12 233 LEU A N 1
ATOM 1741 C CA . LEU A 1 233 ? -15.683 20.176 -3.732 1.00 69.12 233 LEU A CA 1
ATOM 1742 C C . LEU A 1 233 ? -14.583 19.401 -4.472 1.00 69.12 233 LEU A C 1
ATOM 1744 O O . LEU A 1 233 ? -14.862 18.341 -5.036 1.00 69.12 233 LEU A O 1
ATOM 1748 N N . ALA A 1 234 ? -13.352 19.916 -4.533 1.00 81.75 234 ALA A N 1
ATOM 1749 C CA . ALA A 1 234 ? -12.284 19.243 -5.257 1.00 81.75 234 ALA A CA 1
ATOM 1750 C C . ALA A 1 234 ? -11.860 17.956 -4.532 1.00 81.75 234 ALA A C 1
ATOM 1752 O O . ALA A 1 234 ? -11.729 17.909 -3.308 1.00 81.75 234 ALA A O 1
ATOM 1753 N N . ARG A 1 235 ? -11.629 16.897 -5.310 1.00 88.44 235 ARG A N 1
ATOM 1754 C CA . ARG A 1 235 ? -11.230 15.572 -4.826 1.00 88.44 235 ARG A CA 1
ATOM 1755 C C . ARG A 1 235 ? -9.975 15.129 -5.567 1.00 88.44 235 ARG A C 1
ATOM 1757 O O . ARG A 1 235 ? -9.882 15.301 -6.782 1.00 88.44 235 ARG A O 1
ATOM 1764 N N . THR A 1 236 ? -9.037 14.523 -4.852 1.00 91.19 236 THR A N 1
ATOM 1765 C CA . THR A 1 236 ? -7.864 13.846 -5.433 1.00 91.19 236 THR A CA 1
ATOM 1766 C C . THR A 1 236 ? -7.977 12.354 -5.172 1.00 91.19 236 THR A C 1
ATOM 1768 O O . THR A 1 236 ? -8.748 11.911 -4.317 1.00 91.19 236 THR A O 1
ATOM 1771 N N . ALA A 1 237 ? -7.262 11.563 -5.964 1.00 94.56 237 ALA A N 1
ATOM 1772 C CA . ALA A 1 237 ? -7.240 10.129 -5.795 1.00 94.56 237 ALA A CA 1
ATOM 1773 C C . ALA A 1 237 ? -5.822 9.578 -5.820 1.00 94.56 237 ALA A C 1
ATOM 1775 O O . ALA A 1 237 ? -4.967 10.056 -6.556 1.00 94.56 237 ALA A O 1
ATOM 1776 N N . ILE A 1 238 ? -5.617 8.512 -5.061 1.00 96.56 238 ILE A N 1
ATOM 1777 C CA . ILE A 1 238 ? -4.392 7.725 -5.026 1.00 96.56 238 ILE A CA 1
ATOM 1778 C C . ILE A 1 238 ? -4.749 6.337 -5.539 1.00 96.56 238 ILE A C 1
ATOM 1780 O O . ILE A 1 238 ? -5.696 5.720 -5.054 1.00 96.56 238 ILE A O 1
ATOM 1784 N N . ALA A 1 239 ? -4.038 5.867 -6.557 1.00 96.75 239 ALA A N 1
ATOM 1785 C CA . ALA A 1 239 ? -4.197 4.542 -7.129 1.00 96.75 239 ALA A CA 1
ATOM 1786 C C . ALA A 1 239 ? -3.124 3.590 -6.596 1.00 96.75 239 ALA A C 1
ATOM 1788 O O . ALA A 1 239 ? -1.950 3.946 -6.511 1.00 96.75 239 ALA A O 1
ATOM 1789 N N . TYR A 1 240 ? -3.537 2.357 -6.326 1.00 96.62 240 TYR A N 1
ATOM 1790 C CA . TYR A 1 240 ? -2.686 1.284 -5.825 1.00 96.62 240 TYR A CA 1
ATOM 1791 C C . TYR A 1 240 ? -2.663 0.139 -6.840 1.00 96.62 240 TYR A C 1
ATOM 1793 O O . TYR A 1 240 ? -3.687 -0.164 -7.469 1.00 96.62 240 TYR A O 1
ATOM 1801 N N . ARG A 1 241 ? -1.496 -0.472 -7.060 1.00 93.62 241 ARG A N 1
ATOM 1802 C CA . ARG A 1 241 ? -1.336 -1.615 -7.978 1.00 93.62 241 ARG A CA 1
ATOM 1803 C C . ARG A 1 241 ? -0.603 -2.760 -7.311 1.00 93.62 241 ARG A C 1
ATOM 1805 O O . ARG A 1 241 ? 0.276 -2.533 -6.486 1.00 93.62 241 ARG A O 1
ATOM 1812 N N . TYR A 1 242 ? -0.954 -3.969 -7.730 1.00 91.31 242 TYR A N 1
ATOM 1813 C CA . TYR A 1 242 ? -0.495 -5.216 -7.137 1.00 91.31 242 TYR A CA 1
ATOM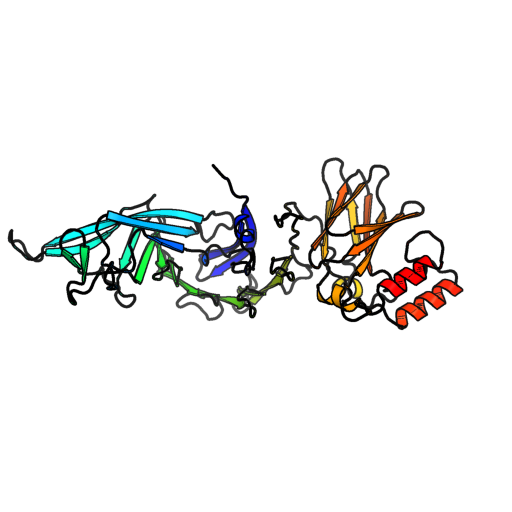 1814 C C . TYR A 1 242 ? 0.137 -6.122 -8.191 1.00 91.31 242 TYR A C 1
ATOM 1816 O O . TYR A 1 242 ? -0.271 -6.073 -9.353 1.00 91.31 242 TYR A O 1
ATOM 1824 N N . ASP A 1 243 ? 1.099 -6.944 -7.780 1.00 86.62 243 ASP A N 1
ATOM 1825 C CA . ASP A 1 243 ? 1.572 -8.069 -8.590 1.00 86.62 243 ASP A CA 1
ATOM 1826 C C . ASP A 1 243 ? 0.632 -9.287 -8.478 1.00 86.62 243 ASP A C 1
ATOM 1828 O O . ASP A 1 243 ? -0.387 -9.261 -7.775 1.00 86.62 243 ASP A O 1
ATOM 1832 N N . SER A 1 244 ? 0.968 -10.362 -9.193 1.00 81.44 244 SER A N 1
ATOM 1833 C CA . SER A 1 244 ? 0.217 -11.623 -9.212 1.00 81.44 244 SER A CA 1
ATOM 1834 C C . SER A 1 244 ? 0.226 -12.361 -7.866 1.00 81.44 244 SER A C 1
ATOM 1836 O O . SER A 1 244 ? -0.744 -13.046 -7.545 1.00 81.44 244 SER A O 1
ATOM 1838 N N . ALA A 1 245 ? 1.251 -12.154 -7.031 1.00 83.75 245 ALA A N 1
ATOM 1839 C CA . ALA A 1 245 ? 1.294 -12.631 -5.644 1.00 83.75 245 ALA A CA 1
ATOM 1840 C C . ALA A 1 245 ? 0.445 -11.770 -4.686 1.00 83.75 245 ALA A C 1
ATOM 1842 O O . ALA A 1 245 ? 0.290 -12.088 -3.507 1.00 83.75 245 ALA A O 1
ATOM 1843 N N . GLY A 1 246 ? -0.110 -10.668 -5.186 1.00 87.06 246 GLY A N 1
ATOM 1844 C CA . GLY A 1 246 ? -0.930 -9.730 -4.445 1.00 87.06 246 GLY A CA 1
ATOM 1845 C C . GLY A 1 246 ? -0.161 -8.773 -3.547 1.00 87.06 246 GLY A C 1
ATOM 1846 O O . GLY A 1 246 ? -0.767 -8.151 -2.674 1.00 87.06 246 GLY A O 1
ATOM 1847 N N . ARG A 1 247 ? 1.142 -8.615 -3.778 1.00 89.88 247 ARG A N 1
ATOM 1848 C CA . ARG A 1 247 ? 1.972 -7.617 -3.106 1.00 89.88 247 ARG A CA 1
ATOM 1849 C C . ARG A 1 247 ? 1.777 -6.259 -3.756 1.00 89.88 247 ARG A C 1
ATOM 1851 O O . ARG A 1 247 ? 1.625 -6.152 -4.971 1.00 89.88 247 ARG A O 1
ATOM 1858 N N . LEU A 1 248 ? 1.788 -5.208 -2.950 1.00 93.62 248 LEU A N 1
ATOM 1859 C CA . LEU A 1 248 ? 1.647 -3.836 -3.431 1.00 93.62 248 LEU A CA 1
ATOM 1860 C C . LEU A 1 248 ? 2.930 -3.394 -4.136 1.00 93.62 248 LEU A C 1
ATOM 1862 O O . LEU A 1 248 ? 3.990 -3.455 -3.526 1.00 93.62 248 LEU A O 1
ATOM 1866 N N . ILE A 1 249 ? 2.843 -2.944 -5.386 1.00 92.19 249 ILE A N 1
ATOM 1867 C CA . ILE A 1 249 ? 4.011 -2.605 -6.222 1.00 92.19 249 ILE A CA 1
ATOM 1868 C C . ILE A 1 249 ? 4.051 -1.139 -6.665 1.00 92.19 249 ILE A C 1
ATOM 1870 O O . ILE A 1 249 ? 5.099 -0.672 -7.099 1.00 92.19 249 ILE A O 1
ATOM 1874 N N . LEU A 1 250 ? 2.944 -0.396 -6.554 1.00 93.88 250 LEU A N 1
ATOM 1875 C CA . LEU A 1 250 ? 2.894 1.020 -6.932 1.00 93.88 250 LEU A CA 1
ATOM 1876 C C . LEU A 1 250 ? 1.848 1.785 -6.118 1.00 93.88 250 LEU A C 1
ATOM 1878 O O . LEU A 1 250 ? 0.717 1.315 -5.965 1.00 93.88 250 LEU A O 1
ATOM 1882 N N . VAL A 1 251 ? 2.217 2.989 -5.682 1.00 95.38 251 VAL A N 1
ATOM 1883 C CA . VAL A 1 251 ? 1.303 4.046 -5.215 1.00 95.38 251 VAL A CA 1
ATOM 1884 C C . VAL A 1 251 ? 1.399 5.207 -6.171 1.00 95.38 251 VAL A C 1
ATOM 1886 O O . VAL A 1 251 ? 2.498 5.680 -6.429 1.00 95.38 251 VAL A O 1
ATOM 1889 N N . ARG A 1 252 ? 0.279 5.700 -6.686 1.00 94.00 252 ARG A N 1
ATOM 1890 C CA . ARG A 1 252 ? 0.301 6.824 -7.619 1.00 94.00 252 ARG A CA 1
ATOM 1891 C C . ARG A 1 252 ? -0.773 7.841 -7.299 1.00 94.00 252 ARG A C 1
ATOM 1893 O O . ARG A 1 252 ? -1.960 7.528 -7.365 1.00 94.00 252 ARG A O 1
ATOM 1900 N N . HIS A 1 253 ? -0.356 9.075 -7.056 1.00 93.12 253 HIS A N 1
ATOM 1901 C CA . HIS A 1 253 ? -1.266 10.211 -6.996 1.00 93.12 253 HIS A CA 1
ATOM 1902 C C . HIS A 1 253 ? -1.793 10.520 -8.399 1.00 93.12 253 HIS A C 1
ATOM 1904 O O . HIS A 1 253 ? -1.034 10.754 -9.339 1.00 93.12 253 HIS A O 1
ATOM 1910 N N . LEU A 1 254 ? -3.111 10.482 -8.557 1.00 90.56 254 LEU A N 1
ATOM 1911 C CA . LEU A 1 254 ? -3.787 10.792 -9.807 1.00 90.56 254 LEU A CA 1
ATOM 1912 C C . LEU A 1 254 ? -3.960 12.308 -9.943 1.00 90.56 254 LEU A C 1
ATOM 1914 O O . LEU A 1 254 ? -4.253 12.998 -8.970 1.00 90.56 254 LEU A O 1
ATOM 1918 N N . GLY A 1 255 ? -3.812 12.814 -11.167 1.00 81.00 255 GLY A N 1
ATOM 1919 C CA . GLY A 1 255 ? -3.917 14.245 -11.478 1.00 81.00 255 GLY A CA 1
ATOM 1920 C C . GLY A 1 255 ? -2.579 14.991 -11.513 1.00 81.00 255 GLY A C 1
ATOM 1921 O O . GLY A 1 255 ? -2.556 16.141 -11.937 1.00 81.00 255 GLY A O 1
ATOM 1922 N N . GLY A 1 256 ? -1.476 14.340 -11.129 1.00 78.56 256 GLY A N 1
ATOM 1923 C CA . GLY A 1 256 ? -0.110 14.833 -11.330 1.00 78.56 256 GLY A CA 1
ATOM 1924 C C . GLY A 1 256 ? 0.593 14.187 -12.530 1.00 78.56 256 GLY A C 1
ATOM 1925 O O . GLY A 1 256 ? 0.122 13.191 -13.084 1.00 78.56 256 GLY A O 1
ATOM 1926 N N . SER A 1 257 ? 1.748 14.740 -12.908 1.00 79.12 257 SER A N 1
ATOM 1927 C CA . SER A 1 257 ? 2.659 14.159 -13.908 1.00 79.12 257 SER A CA 1
ATOM 1928 C C . SER A 1 257 ? 3.544 13.037 -13.352 1.00 79.12 257 SER A C 1
ATOM 1930 O O . SER A 1 257 ? 4.250 12.387 -14.117 1.00 79.12 257 SER A O 1
ATOM 1932 N N . ASP A 1 258 ? 3.505 12.805 -12.038 1.00 85.62 258 ASP A N 1
ATOM 1933 C CA . ASP A 1 258 ? 4.299 11.779 -11.373 1.00 85.62 258 ASP A CA 1
ATOM 1934 C C . ASP A 1 258 ? 3.885 10.350 -11.785 1.00 85.62 258 ASP A C 1
ATOM 1936 O O . ASP A 1 258 ? 2.705 10.028 -12.010 1.00 85.62 258 ASP A O 1
ATOM 1940 N N . LEU A 1 259 ? 4.890 9.477 -11.884 1.00 88.62 259 LEU A N 1
ATOM 1941 C CA . LEU A 1 259 ? 4.734 8.071 -12.265 1.00 88.62 259 LEU A CA 1
ATOM 1942 C C . LEU A 1 259 ? 4.357 7.184 -11.070 1.00 88.62 259 LEU A C 1
ATOM 1944 O O . LEU A 1 259 ? 3.998 6.019 -11.258 1.00 88.62 259 LEU A O 1
ATOM 1948 N N . GLY A 1 260 ? 4.353 7.749 -9.864 1.00 91.38 260 GLY A N 1
ATOM 1949 C CA . GLY A 1 260 ? 4.079 7.074 -8.610 1.00 91.38 260 GLY A CA 1
ATOM 1950 C C . GLY A 1 260 ? 5.345 6.562 -7.934 1.00 91.38 260 GLY A C 1
ATOM 1951 O O . GLY A 1 260 ? 6.417 6.480 -8.535 1.00 91.38 260 GLY A O 1
ATOM 1952 N N . THR A 1 261 ? 5.181 6.149 -6.683 1.00 92.25 261 THR A N 1
ATOM 1953 C CA . THR A 1 261 ? 6.200 5.521 -5.846 1.00 92.25 261 THR A CA 1
ATOM 1954 C C . THR A 1 261 ? 6.149 4.004 -6.036 1.00 92.25 261 THR A C 1
ATOM 1956 O O . THR A 1 261 ? 5.198 3.362 -5.562 1.00 92.25 261 THR A O 1
ATOM 1959 N N . PRO A 1 262 ? 7.128 3.402 -6.732 1.00 93.25 262 PRO A N 1
ATOM 1960 C CA . PRO A 1 262 ? 7.207 1.959 -6.875 1.00 93.25 262 PRO A CA 1
ATOM 1961 C C . PRO A 1 262 ? 7.672 1.314 -5.564 1.00 93.25 262 PRO A C 1
ATOM 1963 O O . PRO A 1 262 ? 8.364 1.930 -4.753 1.00 93.25 262 PRO A O 1
ATOM 1966 N N . ILE A 1 263 ? 7.292 0.055 -5.357 1.00 92.12 263 ILE A N 1
ATOM 1967 C CA . ILE A 1 263 ? 7.690 -0.748 -4.197 1.00 92.12 263 ILE A CA 1
ATOM 1968 C C . ILE A 1 263 ? 8.320 -2.037 -4.701 1.00 92.12 263 ILE A C 1
ATOM 1970 O O . ILE A 1 263 ? 7.650 -2.879 -5.303 1.00 92.12 263 ILE A O 1
ATOM 1974 N N . ALA A 1 264 ? 9.615 -2.175 -4.449 1.00 89.69 264 ALA A N 1
ATOM 1975 C CA . ALA A 1 264 ? 10.364 -3.372 -4.777 1.00 89.69 264 ALA A CA 1
ATOM 1976 C C . ALA A 1 264 ? 10.399 -4.340 -3.594 1.00 89.69 264 ALA A C 1
ATOM 1978 O O . ALA A 1 264 ? 10.364 -3.937 -2.428 1.00 89.69 264 ALA A O 1
ATOM 1979 N N . TYR A 1 265 ? 10.518 -5.622 -3.921 1.00 86.81 265 TYR A N 1
ATOM 1980 C CA . TYR A 1 265 ? 10.712 -6.695 -2.960 1.00 86.81 265 TYR A CA 1
ATOM 1981 C C . TYR A 1 265 ? 11.956 -7.486 -3.336 1.00 86.81 265 TYR A C 1
ATOM 1983 O O . TYR A 1 265 ? 12.238 -7.671 -4.521 1.00 86.81 265 TYR A O 1
ATOM 1991 N N . ASP A 1 266 ? 12.696 -7.947 -2.336 1.00 83.00 266 ASP A N 1
ATOM 1992 C CA . ASP A 1 266 ? 13.795 -8.877 -2.554 1.00 83.00 266 ASP A CA 1
ATOM 1993 C C . ASP A 1 266 ? 13.284 -10.315 -2.766 1.00 83.00 266 ASP A C 1
ATOM 1995 O O . ASP A 1 266 ? 12.084 -10.600 -2.696 1.00 83.00 266 ASP A O 1
ATOM 1999 N N . ALA A 1 267 ? 14.211 -11.245 -3.007 1.00 79.62 267 ALA A N 1
ATOM 2000 C CA . ALA A 1 267 ? 13.899 -12.661 -3.210 1.00 79.62 267 ALA A CA 1
ATOM 2001 C C . ALA A 1 267 ? 13.259 -13.341 -1.980 1.00 79.62 267 ALA A C 1
ATOM 2003 O O . ALA A 1 267 ? 12.651 -14.400 -2.113 1.00 79.62 267 ALA A O 1
ATOM 2004 N N . THR A 1 268 ? 13.372 -12.747 -0.787 1.00 81.38 268 THR A N 1
ATOM 2005 C CA . THR A 1 268 ? 12.709 -13.226 0.439 1.00 81.38 268 THR A CA 1
ATOM 2006 C C . THR A 1 268 ? 11.296 -12.655 0.602 1.00 81.38 268 THR A C 1
ATOM 2008 O O . THR A 1 268 ? 10.570 -13.027 1.524 1.00 81.38 268 THR A O 1
ATOM 2011 N N . GLY A 1 269 ? 10.888 -11.751 -0.296 1.00 81.12 269 GLY A N 1
ATOM 2012 C CA . GLY A 1 269 ? 9.626 -11.024 -0.233 1.00 81.12 269 GLY A CA 1
ATOM 2013 C C . GLY A 1 269 ? 9.650 -9.837 0.730 1.00 81.12 269 GLY A C 1
ATOM 2014 O O . GLY A 1 269 ? 8.595 -9.241 0.968 1.00 81.12 269 GLY A O 1
ATOM 2015 N N . ALA A 1 270 ? 10.806 -9.480 1.294 1.00 84.75 270 ALA A N 1
ATOM 2016 C CA . ALA A 1 270 ? 10.939 -8.288 2.119 1.00 84.75 270 ALA A CA 1
ATOM 2017 C C . ALA A 1 270 ? 10.951 -7.032 1.243 1.00 84.75 270 ALA A C 1
ATOM 2019 O O . ALA A 1 270 ? 11.440 -7.051 0.116 1.00 84.75 270 ALA A O 1
ATOM 2020 N N . VAL A 1 271 ? 10.384 -5.938 1.755 1.00 88.12 271 VAL A N 1
ATOM 2021 C CA . VAL A 1 271 ? 10.399 -4.643 1.061 1.00 88.12 271 VAL A CA 1
ATOM 2022 C C . VAL A 1 271 ? 11.842 -4.161 0.951 1.00 88.12 271 VAL A C 1
ATOM 2024 O O . VAL A 1 271 ? 12.542 -4.082 1.960 1.00 88.12 271 VAL A O 1
ATOM 2027 N N . VAL A 1 272 ? 12.274 -3.801 -0.258 1.00 86.56 272 VAL A N 1
ATOM 2028 C CA . VAL A 1 272 ? 13.567 -3.142 -0.455 1.00 86.56 272 VAL A CA 1
ATOM 2029 C C . VAL A 1 272 ? 13.438 -1.697 0.006 1.00 86.56 272 VAL A C 1
ATOM 2031 O O . VAL A 1 272 ? 12.624 -0.936 -0.517 1.00 86.56 272 VAL A O 1
ATOM 2034 N N . THR A 1 273 ? 14.238 -1.322 0.998 1.00 76.75 273 THR A N 1
ATOM 2035 C CA . THR A 1 273 ? 14.250 0.029 1.558 1.00 76.75 273 THR A CA 1
ATOM 2036 C C . THR A 1 273 ? 15.403 0.850 1.006 1.00 76.75 273 THR A C 1
ATOM 2038 O O . THR A 1 273 ? 16.558 0.450 1.129 1.00 76.75 273 THR A O 1
ATOM 2041 N N . GLY A 1 274 ? 15.090 2.028 0.482 1.00 73.75 274 GLY A N 1
ATOM 2042 C CA . GLY A 1 274 ? 16.056 3.002 -0.009 1.00 73.75 274 GLY A CA 1
ATOM 2043 C C . GLY A 1 274 ? 15.319 4.191 -0.625 1.00 73.75 274 GLY A C 1
ATOM 2044 O O . GLY A 1 274 ? 14.183 4.027 -1.084 1.00 73.75 274 GLY A O 1
ATOM 2045 N N . PRO A 1 275 ? 15.883 5.410 -0.577 1.00 80.12 275 PRO A N 1
ATOM 2046 C CA . PRO A 1 275 ? 15.306 6.530 -1.297 1.00 80.12 275 PRO A CA 1
ATOM 2047 C C . PRO A 1 275 ? 15.471 6.287 -2.797 1.00 80.12 275 PRO A C 1
ATOM 2049 O O . PRO A 1 275 ? 16.581 6.279 -3.325 1.00 80.12 275 PRO A O 1
ATOM 2052 N N . LEU A 1 276 ? 14.350 6.125 -3.491 1.00 88.12 276 LEU A N 1
ATOM 2053 C CA . LEU A 1 276 ? 14.362 6.060 -4.940 1.00 88.12 276 LEU A CA 1
ATOM 2054 C C . LEU A 1 276 ? 14.747 7.428 -5.513 1.00 88.12 276 LEU A C 1
ATOM 2056 O O . LEU A 1 276 ? 14.103 8.433 -5.219 1.00 88.12 276 LEU A O 1
ATOM 2060 N N . THR A 1 277 ? 15.777 7.461 -6.353 1.00 92.62 277 THR A N 1
ATOM 2061 C CA . THR A 1 277 ? 16.204 8.669 -7.067 1.00 92.62 277 THR A CA 1
ATOM 2062 C C . THR A 1 277 ? 15.244 9.013 -8.204 1.00 92.62 277 THR A C 1
ATOM 2064 O O . THR A 1 277 ? 14.905 10.181 -8.377 1.00 92.62 277 THR A O 1
ATOM 2067 N N . ALA A 1 278 ? 14.786 8.017 -8.971 1.00 92.56 278 ALA A N 1
ATOM 2068 C CA . ALA A 1 278 ? 13.752 8.213 -9.987 1.00 92.56 278 ALA A CA 1
ATOM 2069 C C . ALA A 1 278 ? 12.985 6.924 -10.314 1.00 92.56 278 ALA A C 1
ATOM 2071 O O . ALA A 1 278 ? 13.523 5.817 -10.256 1.00 92.56 278 ALA A O 1
ATOM 2072 N N . ASN A 1 279 ? 11.727 7.088 -10.720 1.00 93.94 279 ASN A N 1
ATOM 2073 C CA . ASN A 1 279 ? 10.920 6.041 -11.334 1.00 93.94 279 ASN A CA 1
ATOM 2074 C C . ASN A 1 279 ? 10.921 6.258 -12.854 1.00 93.94 279 ASN A C 1
ATOM 2076 O O . ASN A 1 279 ? 10.441 7.284 -13.321 1.00 93.94 279 ASN A O 1
ATOM 2080 N N . LEU A 1 280 ? 11.449 5.299 -13.610 1.00 94.44 280 LEU A N 1
ATOM 2081 C CA . LEU A 1 280 ? 11.466 5.283 -15.073 1.00 94.44 280 LEU A CA 1
ATOM 2082 C C . LEU A 1 280 ? 10.143 4.775 -15.673 1.00 94.44 280 LEU A C 1
ATOM 2084 O O . LEU A 1 280 ? 9.975 4.730 -16.888 1.00 94.44 280 LEU A O 1
ATOM 2088 N N . GLY A 1 281 ? 9.180 4.382 -14.838 1.00 92.12 281 GLY A N 1
ATOM 2089 C CA . GLY A 1 281 ? 7.841 3.979 -15.256 1.00 92.12 281 GLY A CA 1
ATOM 2090 C C . GLY A 1 281 ? 7.757 2.559 -15.819 1.00 92.12 281 GLY A C 1
ATOM 2091 O O . GLY A 1 281 ? 8.499 1.656 -15.430 1.00 92.12 281 GLY A O 1
ATOM 2092 N N . THR A 1 282 ? 6.774 2.367 -16.695 1.00 91.44 282 THR A N 1
ATOM 2093 C CA . THR A 1 282 ? 6.468 1.121 -17.423 1.00 91.44 282 THR A CA 1
ATOM 2094 C C . THR A 1 282 ? 6.641 1.344 -18.922 1.00 91.44 282 THR A C 1
ATOM 2096 O O . THR A 1 282 ? 6.668 2.500 -19.351 1.00 91.44 282 THR A O 1
ATOM 2099 N N . ALA A 1 283 ? 6.657 0.279 -19.729 1.00 91.06 283 ALA A N 1
ATOM 2100 C CA . ALA A 1 283 ? 6.723 0.405 -21.188 1.00 91.06 283 ALA A CA 1
ATOM 2101 C C . ALA A 1 283 ? 5.618 1.313 -21.750 1.00 91.06 283 ALA A C 1
ATOM 2103 O O . ALA A 1 283 ? 5.872 2.155 -22.609 1.00 91.06 283 ALA A O 1
ATOM 2104 N N . ALA A 1 284 ? 4.424 1.269 -21.149 1.00 88.38 284 ALA A N 1
ATOM 2105 C CA . ALA A 1 284 ? 3.303 2.135 -21.521 1.00 88.38 284 ALA A CA 1
ATOM 2106 C C . ALA A 1 284 ? 3.593 3.638 -21.352 1.00 88.38 284 ALA A C 1
ATOM 2108 O O . ALA A 1 284 ? 2.898 4.473 -21.923 1.00 88.38 284 ALA A O 1
ATOM 2109 N N . ASN A 1 285 ? 4.579 4.006 -20.529 1.00 88.69 285 ASN A N 1
ATOM 2110 C CA . ASN A 1 285 ? 4.998 5.392 -20.343 1.00 88.69 285 ASN A CA 1
ATOM 2111 C C . ASN A 1 285 ? 6.069 5.813 -21.351 1.00 88.69 285 ASN A C 1
ATOM 2113 O O . ASN A 1 285 ? 6.131 6.995 -21.691 1.00 88.69 285 ASN A O 1
ATOM 2117 N N . TRP A 1 286 ? 6.900 4.880 -21.813 1.00 89.81 286 TRP A N 1
ATOM 2118 C CA . TRP A 1 286 ? 8.022 5.162 -22.710 1.00 89.81 286 TRP A CA 1
ATOM 2119 C C . TRP A 1 286 ? 7.545 5.570 -24.102 1.00 89.81 286 TRP A C 1
ATOM 2121 O O . TRP A 1 286 ? 8.130 6.466 -24.699 1.00 89.81 286 TRP A O 1
ATOM 2131 N N . ALA A 1 287 ? 6.416 5.018 -24.552 1.00 76.69 287 ALA A N 1
ATOM 2132 C CA . ALA A 1 287 ? 5.809 5.385 -25.830 1.00 76.69 287 ALA A CA 1
ATOM 2133 C C . ALA A 1 287 ? 5.297 6.840 -25.880 1.00 76.69 287 ALA A C 1
ATOM 2135 O O . ALA A 1 287 ? 5.222 7.458 -26.938 1.00 76.69 287 ALA A O 1
ATOM 2136 N N . SER A 1 288 ? 4.926 7.418 -24.731 1.00 70.81 288 SER A N 1
ATOM 2137 C CA . SER A 1 288 ? 4.272 8.734 -24.665 1.00 70.81 288 SER A CA 1
ATOM 2138 C C . SER A 1 288 ? 5.076 9.808 -23.926 1.00 70.81 288 SER A C 1
ATOM 2140 O O . SER A 1 288 ? 4.584 10.924 -23.751 1.00 70.81 288 SER A O 1
ATOM 2142 N N . SER A 1 289 ? 6.262 9.485 -23.402 1.00 69.50 289 SER A N 1
ATOM 2143 C CA . SER A 1 289 ? 7.066 10.404 -22.587 1.00 69.50 289 SER A CA 1
ATOM 2144 C C . SER A 1 289 ? 8.536 9.985 -22.500 1.00 69.50 289 SER A C 1
ATOM 2146 O O . SER A 1 289 ? 8.857 8.809 -22.615 1.00 69.50 289 SER A O 1
ATOM 2148 N N . ASN A 1 290 ? 9.426 10.922 -22.153 1.00 71.62 290 ASN A N 1
ATOM 2149 C CA . ASN A 1 290 ? 10.844 10.637 -21.868 1.00 71.62 290 ASN A CA 1
ATOM 2150 C C . ASN A 1 290 ? 11.071 9.941 -20.504 1.00 71.62 290 ASN A C 1
ATOM 2152 O O . ASN A 1 290 ? 12.157 10.038 -19.935 1.00 71.62 290 ASN A O 1
ATOM 2156 N N . ALA A 1 291 ? 10.054 9.266 -19.952 1.00 83.75 291 ALA A N 1
ATOM 2157 C CA . ALA A 1 291 ? 10.129 8.568 -18.666 1.00 83.75 291 ALA A CA 1
ATOM 2158 C C . ALA A 1 291 ? 11.200 7.466 -18.643 1.00 83.75 291 ALA A C 1
ATOM 2160 O O . ALA A 1 291 ? 11.731 7.154 -17.586 1.00 83.75 291 ALA A O 1
ATOM 2161 N N . SER A 1 292 ? 11.556 6.918 -19.805 1.00 92.00 292 SER A N 1
ATOM 2162 C CA . SER A 1 292 ? 12.578 5.883 -19.974 1.00 92.00 292 SER A CA 1
ATOM 2163 C C . SER A 1 292 ? 14.006 6.332 -19.668 1.00 92.00 292 SER A C 1
ATOM 2165 O O . SER A 1 292 ? 14.898 5.489 -19.647 1.00 92.00 292 SER A O 1
ATOM 2167 N N . THR A 1 293 ? 14.267 7.630 -19.483 1.00 94.38 293 THR A N 1
ATOM 2168 C CA . THR A 1 293 ? 15.633 8.158 -19.364 1.00 94.38 293 THR A CA 1
ATOM 2169 C C . THR A 1 293 ? 15.841 8.917 -18.060 1.00 94.38 293 THR A C 1
ATOM 2171 O O . THR A 1 293 ? 15.052 9.783 -17.688 1.00 94.38 293 THR A O 1
ATOM 2174 N N . TRP A 1 294 ? 16.976 8.664 -17.413 1.00 96.12 294 TRP A N 1
ATOM 2175 C CA . TRP A 1 294 ? 17.487 9.452 -16.298 1.00 96.12 294 TRP A CA 1
ATOM 2176 C C . TRP A 1 294 ? 18.871 10.018 -16.624 1.00 96.12 294 TRP A C 1
ATOM 2178 O O . TRP A 1 294 ? 19.682 9.380 -17.297 1.00 96.12 294 TRP A O 1
ATOM 2188 N N . ARG A 1 295 ? 19.143 11.234 -16.142 1.00 96.38 295 ARG A N 1
ATOM 2189 C CA . ARG A 1 295 ? 20.450 11.898 -16.214 1.00 96.38 295 ARG A CA 1
ATOM 2190 C C . ARG A 1 295 ? 20.739 12.570 -14.883 1.00 96.38 295 ARG A C 1
ATOM 2192 O O . ARG A 1 295 ? 19.852 13.220 -14.328 1.00 96.38 295 ARG A O 1
ATOM 2199 N N . GLY A 1 296 ? 21.971 12.467 -14.410 1.00 96.06 296 GLY A N 1
ATOM 2200 C CA . GLY A 1 296 ? 22.388 13.112 -13.173 1.00 96.06 296 GLY A CA 1
ATOM 2201 C C . GLY A 1 296 ? 23.876 12.965 -12.901 1.00 96.06 296 GLY A C 1
ATOM 2202 O O . GLY A 1 296 ? 24.628 12.473 -13.736 1.00 96.06 296 GLY A O 1
ATOM 2203 N N . GLU A 1 297 ? 24.289 13.402 -11.719 1.00 96.00 297 GLU A N 1
ATOM 2204 C CA . GLU A 1 297 ? 25.661 13.275 -11.229 1.00 96.00 297 GLU A CA 1
ATOM 2205 C C . GLU A 1 297 ? 25.727 12.172 -10.171 1.00 96.00 297 GLU A C 1
ATOM 2207 O O . GLU A 1 297 ? 24.887 12.118 -9.269 1.00 96.00 297 GLU A O 1
ATOM 2212 N N . LEU A 1 298 ? 26.731 11.304 -10.275 1.00 95.94 298 LEU A N 1
ATOM 2213 C CA . LEU A 1 298 ? 27.071 10.320 -9.253 1.00 95.94 298 LEU A CA 1
ATOM 2214 C C . LEU A 1 298 ? 28.094 10.911 -8.281 1.00 95.94 298 LEU A C 1
ATOM 2216 O O . LEU A 1 298 ? 29.001 11.648 -8.675 1.00 95.94 298 LEU A O 1
ATOM 2220 N N . THR A 1 299 ? 27.971 10.550 -7.007 1.00 93.38 299 THR A N 1
ATOM 2221 C CA . THR A 1 299 ? 28.925 10.916 -5.953 1.00 93.38 299 THR A CA 1
ATOM 2222 C C . THR A 1 299 ? 29.385 9.663 -5.220 1.00 93.38 299 THR A C 1
ATOM 2224 O O . THR A 1 299 ? 28.553 8.799 -4.946 1.00 93.38 299 THR A O 1
ATOM 2227 N N . ALA A 1 300 ? 30.663 9.607 -4.834 1.00 85.44 300 ALA A N 1
ATOM 2228 C CA . ALA A 1 300 ? 31.333 8.411 -4.313 1.00 85.44 300 ALA A CA 1
ATOM 2229 C C . ALA A 1 300 ? 30.594 7.653 -3.184 1.00 85.44 300 ALA A C 1
ATOM 2231 O O . ALA A 1 300 ? 30.684 6.430 -3.128 1.00 85.44 300 ALA A O 1
ATOM 2232 N N . ASP A 1 301 ? 29.820 8.347 -2.339 1.00 85.00 301 ASP A N 1
ATOM 2233 C CA . ASP A 1 301 ? 29.146 7.755 -1.169 1.00 85.00 301 ASP A CA 1
ATOM 2234 C C . ASP A 1 301 ? 27.614 7.657 -1.290 1.00 85.00 301 ASP A C 1
ATOM 2236 O O . ASP A 1 301 ? 26.942 7.205 -0.360 1.00 85.00 301 ASP A O 1
ATOM 2240 N N . THR A 1 302 ? 27.040 8.048 -2.431 1.00 88.31 302 THR A N 1
ATOM 2241 C CA . THR A 1 302 ? 25.586 8.015 -2.649 1.00 88.31 302 THR A CA 1
ATOM 2242 C C . THR A 1 302 ? 25.266 7.111 -3.824 1.00 88.31 302 THR A C 1
ATOM 2244 O O . THR A 1 302 ? 25.622 7.404 -4.965 1.00 88.31 302 THR A O 1
ATOM 2247 N N . LYS A 1 303 ? 24.542 6.023 -3.554 1.00 89.44 303 LYS A N 1
ATOM 2248 C CA . LYS A 1 303 ? 23.963 5.207 -4.620 1.00 89.44 303 LYS A CA 1
ATOM 2249 C C . LYS A 1 303 ? 22.769 5.935 -5.223 1.00 89.44 303 LYS A C 1
ATOM 2251 O O . LYS A 1 303 ? 21.890 6.391 -4.495 1.00 89.44 303 LYS A O 1
ATOM 2256 N N . VAL A 1 304 ? 22.729 5.994 -6.547 1.00 94.62 304 VAL A N 1
ATOM 2257 C CA . VAL A 1 304 ? 21.519 6.368 -7.279 1.00 94.62 304 VAL A CA 1
ATOM 2258 C C . VAL A 1 304 ? 20.690 5.105 -7.461 1.00 94.62 304 VAL A C 1
ATOM 2260 O O . VAL A 1 304 ? 21.171 4.130 -8.033 1.00 94.62 304 VAL A O 1
ATOM 2263 N N . GLU A 1 305 ? 19.455 5.114 -6.968 1.00 94.06 305 GLU A N 1
ATOM 2264 C CA . GLU A 1 305 ? 18.510 4.008 -7.142 1.00 94.06 305 GLU A CA 1
ATOM 2265 C C . GLU A 1 305 ? 17.409 4.424 -8.117 1.00 94.06 305 GLU A C 1
ATOM 2267 O O . GLU A 1 305 ? 16.619 5.327 -7.844 1.00 94.06 305 GLU A O 1
ATOM 2272 N N . LEU A 1 306 ? 17.356 3.763 -9.268 1.00 95.62 306 LEU A N 1
ATOM 2273 C CA . LEU A 1 306 ? 16.316 3.936 -10.274 1.00 95.62 306 LEU A CA 1
ATOM 2274 C C . LEU A 1 306 ? 15.407 2.709 -10.266 1.00 95.62 306 LEU A C 1
ATOM 2276 O O . LEU A 1 306 ? 15.861 1.591 -10.018 1.00 95.62 306 LEU A O 1
ATOM 2280 N N . ALA A 1 307 ? 14.130 2.903 -10.567 1.00 95.19 307 ALA A N 1
ATOM 2281 C CA . ALA A 1 307 ? 13.165 1.817 -10.650 1.00 95.19 307 ALA A CA 1
ATOM 2282 C C . ALA A 1 307 ? 12.430 1.853 -11.978 1.00 95.19 307 ALA A C 1
ATOM 2284 O O . ALA A 1 307 ? 12.116 2.920 -12.486 1.00 95.19 307 ALA A O 1
ATOM 2285 N N . PHE A 1 308 ? 12.088 0.685 -12.495 1.00 95.25 308 PHE A N 1
ATOM 2286 C CA . PHE A 1 308 ? 11.110 0.530 -13.565 1.00 95.25 308 PHE A CA 1
ATOM 2287 C C . PHE A 1 308 ? 10.197 -0.643 -13.222 1.00 95.25 308 PHE A C 1
ATOM 2289 O O . PHE A 1 308 ? 10.476 -1.415 -12.303 1.00 95.25 308 PHE A O 1
ATOM 2296 N N . SER A 1 309 ? 9.069 -0.769 -13.907 1.00 93.81 309 SER A N 1
ATOM 2297 C CA . SER A 1 309 ? 8.119 -1.855 -13.662 1.00 93.81 309 SER A CA 1
ATOM 2298 C C . SER A 1 309 ? 7.755 -2.562 -14.953 1.00 93.81 309 SER A C 1
ATOM 2300 O O . SER A 1 309 ? 7.555 -1.913 -15.975 1.00 93.81 309 SER A O 1
ATOM 2302 N N . VAL A 1 310 ? 7.615 -3.883 -14.862 1.00 93.38 310 VAL A N 1
ATOM 2303 C CA . VAL A 1 310 ? 7.049 -4.722 -15.923 1.00 93.38 310 VAL A CA 1
ATOM 2304 C C . VAL A 1 310 ? 5.746 -5.327 -15.411 1.00 93.38 310 VAL A C 1
ATOM 2306 O O . VAL A 1 310 ? 5.673 -5.792 -14.271 1.00 93.38 310 VAL A O 1
ATOM 2309 N N . ARG A 1 311 ? 4.688 -5.278 -16.211 1.00 91.38 311 ARG A N 1
ATOM 2310 C CA . ARG A 1 311 ? 3.353 -5.780 -15.876 1.00 91.38 311 ARG A CA 1
ATOM 2311 C C . ARG A 1 311 ? 3.220 -7.247 -16.250 1.00 91.38 311 ARG A C 1
ATOM 2313 O O . ARG A 1 311 ? 3.855 -7.743 -17.171 1.00 91.38 311 ARG A O 1
ATOM 2320 N N . GLU A 1 312 ? 2.297 -7.921 -15.579 1.00 90.12 312 GLU A N 1
ATOM 2321 C CA . GLU A 1 312 ? 1.947 -9.303 -15.915 1.00 90.12 312 GLU A CA 1
ATOM 2322 C C . GLU A 1 312 ? 1.435 -9.420 -17.359 1.00 90.12 312 GLU A C 1
ATOM 2324 O O . GLU A 1 312 ? 1.820 -10.327 -18.086 1.00 90.12 312 GLU A O 1
ATOM 2329 N N . SER A 1 313 ? 0.615 -8.463 -17.808 1.00 91.50 313 SER A N 1
ATOM 2330 C CA . SER A 1 313 ? 0.089 -8.435 -19.179 1.00 91.50 313 SER A CA 1
ATOM 2331 C C . SER A 1 313 ? 1.176 -8.245 -20.237 1.00 91.50 313 SER A C 1
ATOM 2333 O O . SER A 1 313 ? 1.061 -8.809 -21.320 1.00 91.50 313 SER A O 1
ATOM 2335 N N . GLU A 1 314 ? 2.227 -7.486 -19.915 1.00 94.56 314 GLU A N 1
ATOM 2336 C CA . GLU A 1 314 ? 3.384 -7.276 -20.791 1.00 94.56 314 GLU A CA 1
ATOM 2337 C C . GLU A 1 314 ? 4.146 -8.599 -20.979 1.00 94.56 314 GLU A C 1
ATOM 2339 O O . GLU A 1 314 ? 4.413 -9.001 -22.107 1.00 94.56 314 GLU A O 1
ATOM 2344 N N . ILE A 1 315 ? 4.396 -9.343 -19.896 1.00 94.38 315 ILE A N 1
ATOM 2345 C CA . ILE A 1 315 ? 5.036 -10.671 -19.958 1.00 94.38 315 ILE A CA 1
ATOM 2346 C C . ILE A 1 315 ? 4.144 -11.677 -20.692 1.00 94.38 315 ILE A C 1
ATOM 2348 O O . ILE A 1 315 ? 4.611 -12.411 -21.557 1.00 94.38 315 ILE A O 1
ATOM 2352 N N . ALA A 1 316 ? 2.844 -11.699 -20.393 1.00 93.62 316 ALA A N 1
ATOM 2353 C CA . ALA A 1 316 ? 1.907 -12.618 -21.031 1.00 93.62 316 ALA A CA 1
ATOM 2354 C C . ALA A 1 316 ? 1.774 -12.380 -22.547 1.00 93.62 316 ALA A C 1
ATOM 2356 O O . ALA A 1 316 ? 1.487 -13.315 -23.295 1.00 93.62 316 ALA A O 1
ATOM 2357 N N . SER A 1 317 ? 1.989 -11.145 -23.012 1.00 94.88 317 SER A N 1
ATOM 2358 C CA . SER A 1 317 ? 1.895 -10.794 -24.433 1.00 94.88 317 SER A CA 1
ATOM 2359 C C . SER A 1 317 ? 3.015 -11.384 -25.300 1.00 94.88 317 SER A C 1
ATOM 2361 O O . SER A 1 317 ? 2.830 -11.521 -26.506 1.00 94.88 317 SER A O 1
ATOM 2363 N N . THR A 1 318 ? 4.130 -11.816 -24.700 1.00 94.19 318 THR A N 1
ATOM 2364 C CA . THR A 1 318 ? 5.253 -12.440 -25.422 1.00 94.19 318 THR A CA 1
ATOM 2365 C C . THR A 1 318 ? 5.192 -13.972 -25.448 1.00 94.19 318 THR A C 1
ATOM 2367 O O . THR A 1 318 ? 6.118 -14.638 -25.907 1.00 94.19 318 THR A O 1
ATOM 2370 N N . ILE A 1 319 ? 4.090 -14.578 -24.991 1.00 92.88 319 ILE A N 1
ATOM 2371 C CA . ILE A 1 319 ? 3.899 -16.032 -25.057 1.00 92.88 319 ILE A CA 1
ATOM 2372 C C . ILE A 1 319 ? 3.628 -16.453 -26.510 1.00 92.88 319 ILE A C 1
ATOM 2374 O O . ILE A 1 319 ? 2.532 -16.272 -27.038 1.00 92.88 319 ILE A O 1
ATOM 2378 N N . HIS A 1 320 ? 4.616 -17.077 -27.153 1.00 87.81 320 HIS A N 1
ATOM 2379 C CA . HIS A 1 320 ? 4.504 -17.515 -28.552 1.00 87.81 320 HIS A CA 1
ATOM 2380 C C . HIS A 1 320 ? 3.779 -18.856 -28.741 1.00 87.81 320 HIS A C 1
ATOM 2382 O O . HIS A 1 320 ? 3.295 -19.149 -29.835 1.00 87.81 320 HIS A O 1
ATOM 2388 N N . ALA A 1 321 ? 3.718 -19.691 -27.701 1.00 86.75 321 ALA A N 1
ATOM 2389 C CA . ALA A 1 321 ? 3.102 -21.012 -27.761 1.00 86.75 321 ALA A CA 1
ATOM 2390 C C . ALA A 1 321 ? 2.296 -21.310 -26.485 1.00 86.75 321 ALA A C 1
ATOM 2392 O O . ALA A 1 321 ? 2.752 -20.982 -25.387 1.00 86.75 321 ALA A O 1
ATOM 2393 N N . PRO A 1 322 ? 1.124 -21.969 -26.592 1.00 84.44 322 PRO A N 1
ATOM 2394 C CA . PRO A 1 322 ? 0.342 -22.359 -25.423 1.00 84.44 322 PRO A CA 1
ATOM 2395 C C . PRO A 1 322 ? 1.171 -23.184 -24.429 1.00 84.44 322 PRO A C 1
ATOM 2397 O O . PRO A 1 322 ? 1.788 -24.178 -24.807 1.00 84.44 322 PRO A O 1
ATOM 2400 N N . GLY A 1 323 ? 1.166 -22.778 -23.158 1.00 83.81 323 GLY A N 1
ATOM 2401 C CA . GLY A 1 323 ? 1.893 -23.461 -22.082 1.00 83.81 323 GLY A CA 1
ATOM 2402 C C . GLY A 1 323 ? 3.383 -23.121 -21.974 1.00 83.81 323 GLY A C 1
ATOM 2403 O O . GLY A 1 323 ? 4.063 -23.732 -21.158 1.00 83.81 323 GLY A O 1
ATOM 2404 N N . SER A 1 324 ? 3.891 -22.178 -22.776 1.00 88.88 324 SER A N 1
ATOM 2405 C CA . SER A 1 324 ? 5.223 -21.589 -22.579 1.00 88.88 324 SER A CA 1
ATOM 2406 C C . SER A 1 324 ? 5.170 -20.392 -21.631 1.00 88.88 324 SER A C 1
ATOM 2408 O O . SER A 1 324 ? 4.140 -19.725 -21.528 1.00 88.88 324 SER A O 1
ATOM 2410 N N . ASP A 1 325 ? 6.297 -20.103 -20.984 1.00 89.25 325 ASP A N 1
ATOM 2411 C CA . ASP A 1 325 ? 6.459 -18.908 -20.159 1.00 89.25 325 ASP A CA 1
ATOM 2412 C C . ASP A 1 325 ? 6.766 -17.686 -21.030 1.00 89.25 325 ASP A C 1
ATOM 2414 O O . ASP A 1 325 ? 7.556 -17.760 -21.976 1.00 89.25 325 ASP A O 1
ATOM 2418 N N . GLY A 1 326 ? 6.157 -16.553 -20.687 1.00 92.06 326 GLY A N 1
ATOM 2419 C CA . GLY A 1 326 ? 6.485 -15.266 -21.286 1.00 92.06 326 GLY A CA 1
ATOM 2420 C C . GLY A 1 326 ? 7.792 -14.707 -20.725 1.00 92.06 326 GLY A C 1
ATOM 2421 O O . GLY A 1 326 ? 8.181 -14.978 -19.586 1.00 92.06 326 GLY A O 1
ATOM 2422 N N . ALA A 1 327 ? 8.477 -13.898 -21.523 1.00 95.31 327 ALA A N 1
ATOM 2423 C CA . ALA A 1 327 ? 9.601 -13.093 -21.067 1.00 95.31 327 ALA A CA 1
ATOM 2424 C C . ALA A 1 327 ? 9.669 -11.801 -21.875 1.00 95.31 327 ALA A C 1
ATOM 2426 O O . ALA A 1 327 ? 9.432 -11.815 -23.080 1.00 95.31 327 ALA A O 1
ATOM 2427 N N . VAL A 1 328 ? 10.013 -10.698 -21.221 1.00 96.88 328 VAL A N 1
ATOM 2428 C CA . VAL A 1 328 ? 10.260 -9.420 -21.897 1.00 96.88 328 VAL A CA 1
ATOM 2429 C C . VAL A 1 328 ? 11.761 -9.170 -21.893 1.00 96.88 328 VAL A C 1
ATOM 2431 O O . VAL A 1 328 ? 12.397 -9.255 -20.836 1.00 96.88 328 VAL A O 1
ATOM 2434 N N . ILE A 1 329 ? 12.328 -8.878 -23.062 1.00 97.44 329 ILE A N 1
ATOM 2435 C CA . ILE A 1 329 ? 13.714 -8.425 -23.190 1.00 97.44 329 ILE A CA 1
ATOM 2436 C C . ILE A 1 329 ? 13.739 -6.898 -23.240 1.00 97.44 329 ILE A C 1
ATOM 2438 O O . ILE A 1 329 ? 13.116 -6.280 -24.101 1.00 97.44 329 ILE A O 1
ATOM 2442 N N . LEU A 1 330 ? 14.455 -6.278 -22.313 1.00 97.44 330 LEU A N 1
ATOM 2443 C CA . LEU A 1 330 ? 14.657 -4.833 -22.271 1.00 97.44 330 LEU A CA 1
ATOM 2444 C C . LEU A 1 330 ? 16.108 -4.511 -22.610 1.00 97.44 330 LEU A C 1
ATOM 2446 O O . LEU A 1 330 ? 17.006 -5.279 -22.263 1.00 97.44 330 LEU A O 1
ATOM 2450 N N . VAL A 1 331 ? 16.334 -3.361 -23.235 1.00 96.38 331 VAL A N 1
ATOM 2451 C CA . VAL A 1 331 ? 17.672 -2.796 -23.422 1.00 96.38 331 VAL A CA 1
ATOM 2452 C C . VAL A 1 331 ? 17.879 -1.741 -22.344 1.00 96.38 331 VAL A C 1
ATOM 2454 O O . VAL A 1 331 ? 17.123 -0.774 -22.265 1.00 96.38 331 VAL A O 1
ATOM 2457 N N . LEU A 1 332 ? 18.876 -1.946 -21.487 1.00 97.44 332 LEU A N 1
ATOM 2458 C CA . LEU A 1 332 ? 19.351 -0.961 -20.523 1.00 97.44 332 LEU A CA 1
ATOM 2459 C C . LEU A 1 332 ? 20.651 -0.366 -21.050 1.00 97.44 332 LEU A C 1
ATOM 2461 O O . LEU A 1 332 ? 21.694 -1.016 -21.026 1.00 97.44 332 LEU A O 1
ATOM 2465 N N . GLU A 1 333 ? 20.594 0.880 -21.489 1.00 96.00 333 GLU A N 1
ATOM 2466 C CA . GLU A 1 333 ? 21.774 1.606 -21.928 1.00 96.00 333 GLU A CA 1
ATOM 2467 C C . GLU A 1 333 ? 22.266 2.514 -20.809 1.00 96.00 333 GLU A C 1
ATOM 2469 O O . GLU A 1 333 ? 21.498 3.243 -20.174 1.00 96.00 333 GLU A O 1
ATOM 2474 N N . THR A 1 334 ? 23.571 2.501 -20.581 1.00 96.81 334 THR A N 1
ATOM 2475 C CA . THR A 1 334 ? 24.209 3.321 -19.557 1.00 96.81 334 THR A CA 1
ATOM 2476 C C . THR A 1 334 ? 25.413 4.049 -20.130 1.00 96.81 334 THR A C 1
ATOM 2478 O O . THR A 1 334 ? 26.175 3.508 -20.928 1.00 96.81 334 THR A O 1
ATOM 2481 N N . MET A 1 335 ? 25.584 5.299 -19.720 1.00 96.31 335 MET A N 1
ATOM 2482 C CA . MET A 1 335 ? 26.800 6.073 -19.935 1.00 96.31 335 MET A CA 1
ATOM 2483 C C . MET A 1 335 ? 27.264 6.531 -18.562 1.00 96.31 335 MET A C 1
ATOM 2485 O O . MET A 1 335 ? 26.633 7.399 -17.960 1.00 96.31 335 MET A O 1
ATOM 2489 N N . LEU A 1 336 ? 28.312 5.896 -18.048 1.00 95.12 336 LEU A N 1
ATOM 2490 C CA . LEU A 1 336 ? 28.802 6.089 -16.685 1.00 95.12 336 LEU A CA 1
ATOM 2491 C C . LEU A 1 336 ? 30.232 6.655 -16.695 1.00 95.12 336 LEU A C 1
ATOM 2493 O O . LEU A 1 336 ? 30.947 6.510 -17.694 1.00 95.12 336 LEU A O 1
ATOM 2497 N N . PRO A 1 337 ? 30.677 7.294 -15.598 1.00 93.00 337 PRO A N 1
ATOM 2498 C CA . PRO A 1 337 ? 32.087 7.626 -15.415 1.00 93.00 337 PRO A CA 1
ATOM 2499 C C . PRO A 1 337 ? 32.955 6.358 -15.355 1.00 93.00 337 PRO A C 1
ATOM 2501 O O . PRO A 1 337 ? 32.453 5.244 -15.232 1.00 93.00 337 PRO A O 1
ATOM 2504 N N . ALA A 1 338 ? 34.279 6.517 -15.440 1.00 90.25 338 ALA A N 1
ATOM 2505 C CA . ALA A 1 338 ? 35.211 5.385 -15.518 1.00 90.25 338 ALA A CA 1
ATOM 2506 C C . ALA A 1 338 ? 35.210 4.477 -14.269 1.00 90.25 338 ALA A C 1
ATOM 2508 O O . ALA A 1 338 ? 35.534 3.299 -14.375 1.00 90.25 338 ALA A O 1
ATOM 2509 N N . ASP A 1 339 ? 34.855 5.019 -13.100 1.00 91.00 339 ASP A N 1
ATOM 2510 C CA . ASP A 1 339 ? 34.649 4.290 -11.840 1.00 91.00 339 ASP A CA 1
ATOM 2511 C C . ASP A 1 339 ? 33.186 3.850 -11.635 1.00 91.00 339 ASP A C 1
ATOM 2513 O O . ASP A 1 339 ? 32.828 3.324 -10.581 1.00 91.00 339 ASP A O 1
ATOM 2517 N N . GLY A 1 340 ? 32.336 4.093 -12.633 1.00 92.81 340 GLY A N 1
ATOM 2518 C CA . GLY A 1 340 ? 30.911 3.835 -12.597 1.00 92.81 340 GLY A CA 1
ATOM 2519 C C . GLY A 1 340 ? 30.573 2.348 -12.609 1.00 92.81 340 GLY A C 1
ATOM 2520 O O . GLY A 1 340 ? 31.094 1.586 -13.420 1.00 92.81 340 GLY A O 1
ATOM 2521 N N . LEU A 1 341 ? 29.651 1.939 -11.740 1.00 93.38 341 LEU A N 1
ATOM 2522 C CA . LEU A 1 341 ? 29.116 0.580 -11.676 1.00 93.38 341 LEU A CA 1
ATOM 2523 C C . LEU A 1 341 ? 27.595 0.603 -11.803 1.00 93.38 341 LEU A C 1
ATOM 2525 O O . LEU A 1 341 ? 26.938 1.510 -11.289 1.00 93.38 341 LEU A O 1
ATOM 2529 N N . VAL A 1 342 ? 27.057 -0.436 -12.443 1.00 95.06 342 VAL A N 1
ATOM 2530 C CA . VAL A 1 342 ? 25.622 -0.707 -12.552 1.00 95.06 342 VAL A CA 1
ATOM 2531 C C . VAL A 1 342 ? 25.303 -2.070 -11.943 1.00 95.06 342 VAL A C 1
ATOM 2533 O O . VAL A 1 342 ? 25.942 -3.075 -12.252 1.00 95.06 342 VAL A O 1
ATOM 2536 N N . GLU A 1 343 ? 24.300 -2.104 -11.073 1.00 94.38 343 GLU A N 1
ATOM 2537 C CA . GLU A 1 343 ? 23.719 -3.324 -10.516 1.00 94.38 343 GLU A CA 1
ATOM 2538 C C . GLU A 1 343 ? 22.230 -3.358 -10.863 1.00 94.38 343 GLU A C 1
ATOM 2540 O O . GLU A 1 343 ? 21.519 -2.372 -10.661 1.00 94.38 343 GLU A O 1
ATOM 2545 N N . VAL A 1 344 ? 21.745 -4.495 -11.360 1.00 94.50 344 VAL A N 1
ATOM 2546 C CA . VAL A 1 344 ? 20.328 -4.696 -11.683 1.00 94.50 344 VAL A CA 1
ATOM 2547 C C . VAL A 1 344 ? 19.747 -5.765 -10.766 1.00 94.50 344 VAL A C 1
ATOM 2549 O O . VAL A 1 344 ? 20.291 -6.863 -10.661 1.00 94.50 344 VAL A O 1
ATOM 2552 N N . ALA A 1 345 ? 18.622 -5.459 -10.121 1.00 91.81 345 ALA A N 1
ATOM 2553 C CA . ALA A 1 345 ? 17.887 -6.392 -9.275 1.00 91.81 345 ALA A CA 1
ATOM 2554 C C . ALA A 1 345 ? 16.483 -6.668 -9.833 1.00 91.81 345 ALA A C 1
ATOM 2556 O O . ALA A 1 345 ? 15.771 -5.763 -10.273 1.00 91.81 345 ALA A O 1
ATOM 2557 N N . GLY A 1 346 ? 16.082 -7.941 -9.776 1.00 89.31 346 GLY A N 1
ATOM 2558 C CA . GLY A 1 346 ? 14.790 -8.433 -10.264 1.00 89.31 346 GLY A CA 1
ATOM 2559 C C . GLY A 1 346 ? 14.758 -8.793 -11.754 1.00 89.31 346 GLY A C 1
ATOM 2560 O O . GLY A 1 346 ? 13.723 -9.242 -12.233 1.00 89.31 346 GLY A O 1
ATOM 2561 N N . ALA A 1 347 ? 15.850 -8.610 -12.497 1.00 94.12 347 ALA A N 1
ATOM 2562 C CA . ALA A 1 347 ? 15.967 -9.008 -13.899 1.00 94.12 347 ALA A CA 1
ATOM 2563 C C . ALA A 1 347 ? 17.272 -9.781 -14.125 1.00 94.12 347 ALA A C 1
ATOM 2565 O O . ALA A 1 347 ? 18.259 -9.557 -13.424 1.00 94.12 347 ALA A O 1
ATOM 2566 N N . GLN A 1 348 ? 17.279 -10.682 -15.107 1.00 95.56 348 GLN A N 1
ATOM 2567 C CA . GLN A 1 348 ? 18.475 -11.421 -15.496 1.00 95.56 348 GLN A CA 1
ATOM 2568 C C . GLN A 1 348 ? 19.203 -10.670 -16.612 1.00 95.56 348 GLN A C 1
ATOM 2570 O O . GLN A 1 348 ? 18.624 -10.438 -17.668 1.00 95.56 348 GLN A O 1
ATOM 2575 N N . ILE A 1 349 ? 20.481 -10.345 -16.423 1.00 96.38 349 ILE A N 1
ATOM 2576 C CA . ILE A 1 349 ? 21.322 -9.843 -17.517 1.00 96.38 349 ILE A CA 1
ATOM 2577 C C . ILE A 1 349 ? 21.687 -11.036 -18.411 1.00 96.38 349 ILE A C 1
ATOM 2579 O O . ILE A 1 349 ? 22.309 -11.991 -17.943 1.00 96.38 349 ILE A O 1
ATOM 2583 N N . VAL A 1 350 ? 21.264 -11.005 -19.676 1.00 95.69 350 VAL A N 1
ATOM 2584 C CA . VAL A 1 350 ? 21.498 -12.084 -20.659 1.00 95.69 350 VAL A CA 1
ATOM 2585 C C . VAL A 1 350 ? 22.529 -11.715 -21.724 1.00 95.69 350 VAL A C 1
ATOM 2587 O O . VAL A 1 350 ? 23.050 -12.600 -22.396 1.00 95.69 350 VAL A O 1
ATOM 2590 N N . GLY A 1 351 ? 22.864 -10.432 -21.839 1.00 93.88 351 GLY A N 1
ATOM 2591 C CA . GLY A 1 351 ? 23.902 -9.915 -22.724 1.00 93.88 351 GLY A CA 1
ATOM 2592 C C . GLY A 1 351 ? 24.403 -8.565 -22.225 1.00 93.88 351 GLY A C 1
ATOM 2593 O O . GLY A 1 351 ? 23.674 -7.845 -21.541 1.00 93.88 351 GLY A O 1
ATOM 2594 N N . SER A 1 352 ? 25.656 -8.245 -22.528 1.00 94.69 352 SER A N 1
ATOM 2595 C CA . SER A 1 352 ? 26.249 -6.947 -22.224 1.00 94.69 352 SER A CA 1
ATOM 2596 C C . SER A 1 352 ? 27.272 -6.614 -23.291 1.00 94.69 352 SER A C 1
ATOM 2598 O O . SER A 1 352 ? 28.227 -7.371 -23.479 1.00 94.69 352 SER A O 1
ATOM 2600 N N . THR A 1 353 ? 27.108 -5.452 -23.903 1.00 93.69 353 THR A N 1
ATOM 2601 C CA . THR A 1 353 ? 28.036 -4.929 -24.895 1.00 93.69 353 THR A CA 1
ATOM 2602 C C . THR A 1 353 ? 28.490 -3.534 -24.505 1.00 93.69 353 THR A C 1
ATOM 2604 O O . THR A 1 353 ? 27.746 -2.776 -23.886 1.00 93.69 353 THR A O 1
ATOM 2607 N N . ALA A 1 354 ? 29.745 -3.215 -24.807 1.00 91.00 354 ALA A N 1
ATOM 2608 C CA . ALA A 1 354 ? 30.315 -1.897 -24.593 1.00 91.00 354 ALA A CA 1
ATOM 2609 C C . ALA A 1 354 ? 30.812 -1.348 -25.932 1.00 91.00 354 ALA A C 1
ATOM 2611 O O . ALA A 1 354 ? 31.700 -1.941 -26.549 1.00 91.00 354 ALA A O 1
ATOM 2612 N N . ALA A 1 355 ? 30.249 -0.211 -26.329 1.00 83.31 355 ALA A N 1
ATOM 2613 C CA . ALA A 1 355 ? 30.594 0.555 -27.517 1.00 83.31 355 ALA A CA 1
ATOM 2614 C C . ALA A 1 355 ? 30.955 1.983 -27.075 1.00 83.31 355 ALA A C 1
ATOM 2616 O O . ALA A 1 355 ? 30.153 2.692 -26.460 1.00 83.31 355 ALA A O 1
ATOM 2617 N N . ASP A 1 356 ? 32.200 2.400 -27.309 1.00 81.25 356 ASP A N 1
ATOM 2618 C CA . ASP A 1 356 ? 32.765 3.660 -26.809 1.00 81.25 356 ASP A CA 1
ATOM 2619 C C . ASP A 1 356 ? 32.563 3.888 -25.290 1.00 81.25 356 ASP A C 1
ATOM 2621 O O . ASP A 1 356 ? 33.210 3.253 -24.457 1.00 81.25 356 ASP A O 1
ATOM 2625 N N . ARG A 1 357 ? 31.697 4.846 -24.916 1.00 82.19 357 ARG A N 1
ATOM 2626 C CA . ARG A 1 357 ? 31.323 5.198 -23.529 1.00 82.19 357 ARG A CA 1
ATOM 2627 C C . ARG A 1 357 ? 29.923 4.710 -23.143 1.00 82.19 357 ARG A C 1
ATOM 2629 O O . ARG A 1 357 ? 29.426 5.087 -22.080 1.00 82.19 357 ARG A O 1
ATOM 2636 N N . ARG A 1 358 ? 29.274 3.930 -24.006 1.00 91.12 358 ARG A N 1
ATOM 2637 C CA . ARG A 1 358 ? 27.942 3.368 -23.798 1.00 91.12 358 ARG A CA 1
ATOM 2638 C C . ARG A 1 358 ? 28.067 1.878 -23.503 1.00 91.12 358 ARG A C 1
ATOM 2640 O O . ARG A 1 358 ? 28.780 1.153 -24.190 1.00 91.12 358 ARG A O 1
ATOM 2647 N N . VAL A 1 359 ? 27.368 1.431 -22.470 1.00 94.88 359 VAL A N 1
ATOM 2648 C CA . VAL A 1 359 ? 27.193 0.012 -22.163 1.00 94.88 359 VAL A CA 1
ATOM 2649 C C . VAL A 1 359 ? 25.722 -0.326 -22.341 1.00 94.88 359 VAL A C 1
ATOM 2651 O O . VAL A 1 359 ? 24.881 0.259 -21.656 1.00 94.88 359 VAL A O 1
ATOM 2654 N N . SER A 1 360 ? 25.434 -1.267 -23.233 1.00 95.44 360 SER A N 1
ATOM 2655 C CA . SER A 1 360 ? 24.100 -1.800 -23.504 1.00 95.44 360 SER A CA 1
ATOM 2656 C C . SER A 1 360 ? 23.969 -3.172 -22.852 1.00 95.44 360 SER A C 1
ATOM 2658 O O . SER A 1 360 ? 24.754 -4.082 -23.116 1.00 95.44 360 SER A O 1
ATOM 2660 N N . GLN A 1 361 ? 23.005 -3.322 -21.949 1.00 97.25 361 GLN A N 1
ATOM 2661 C CA . GLN A 1 361 ? 22.712 -4.572 -21.253 1.00 97.25 361 GLN A CA 1
ATOM 2662 C C . GLN A 1 361 ? 21.330 -5.079 -21.648 1.00 97.25 361 GLN A C 1
ATOM 2664 O O . GLN A 1 361 ? 20.340 -4.359 -21.546 1.00 97.25 361 GLN A O 1
ATOM 2669 N N . LEU A 1 362 ? 21.254 -6.349 -22.037 1.00 97.62 362 LEU A N 1
ATOM 2670 C CA . LEU A 1 362 ? 19.993 -7.019 -22.323 1.00 97.62 362 LEU A CA 1
ATOM 2671 C C . LEU A 1 362 ? 19.454 -7.627 -21.033 1.00 97.62 362 LEU A C 1
ATOM 2673 O O . LEU A 1 362 ? 20.071 -8.520 -20.444 1.00 97.62 362 LEU A O 1
ATOM 2677 N N . LEU A 1 363 ? 18.298 -7.140 -20.595 1.00 98.12 363 LEU A N 1
ATOM 2678 C CA . LEU A 1 363 ? 17.630 -7.581 -19.380 1.00 98.12 363 LEU A CA 1
ATOM 2679 C C . LEU A 1 363 ? 16.461 -8.492 -19.743 1.00 98.12 363 LEU A C 1
ATOM 2681 O O . LEU A 1 363 ? 15.491 -8.053 -20.353 1.00 98.12 363 LEU A O 1
ATOM 2685 N N . ARG A 1 364 ? 16.517 -9.750 -19.317 1.00 97.44 364 ARG A N 1
ATOM 2686 C CA . ARG A 1 364 ? 15.398 -10.685 -19.401 1.00 97.44 364 ARG A CA 1
ATOM 2687 C C . ARG A 1 364 ? 14.555 -10.608 -18.133 1.00 97.44 364 ARG A C 1
ATOM 2689 O O . ARG A 1 364 ? 15.045 -10.873 -17.032 1.00 97.44 364 ARG A O 1
ATOM 2696 N N . VAL A 1 365 ? 13.275 -10.286 -18.303 1.00 96.31 365 VAL A N 1
ATOM 2697 C CA . VAL A 1 365 ? 12.285 -10.197 -17.226 1.00 96.31 365 VAL A CA 1
ATOM 2698 C C . VAL A 1 365 ? 11.229 -11.282 -17.402 1.00 96.31 365 VAL A C 1
ATOM 2700 O O . VAL A 1 365 ? 10.513 -11.298 -18.399 1.00 96.31 365 VAL A O 1
ATOM 2703 N N . THR A 1 366 ? 11.124 -12.175 -16.419 1.00 94.06 366 THR A N 1
ATOM 2704 C CA . THR A 1 366 ? 10.132 -13.269 -16.382 1.00 94.06 366 THR A CA 1
ATOM 2705 C C . THR A 1 366 ? 9.095 -13.116 -15.280 1.00 94.06 366 THR A C 1
ATOM 2707 O O . THR A 1 366 ? 8.153 -13.892 -15.217 1.00 94.06 366 THR A O 1
ATOM 2710 N N . GLU A 1 367 ? 9.263 -12.132 -14.399 1.00 90.31 367 GLU A N 1
ATOM 2711 C CA . GLU A 1 367 ? 8.344 -11.872 -13.294 1.00 90.31 367 GLU A CA 1
ATOM 2712 C C . GLU A 1 367 ? 7.889 -10.417 -13.323 1.00 90.31 367 GLU A C 1
ATOM 2714 O O . GLU A 1 367 ? 8.705 -9.494 -13.458 1.00 90.31 367 GLU A O 1
ATOM 2719 N N . ALA A 1 368 ? 6.585 -10.201 -13.161 1.00 90.00 368 ALA A N 1
ATOM 2720 C CA . ALA A 1 368 ? 6.015 -8.868 -13.065 1.00 90.00 368 ALA A CA 1
ATOM 2721 C C . ALA A 1 368 ? 6.502 -8.125 -11.806 1.00 90.00 368 ALA A C 1
ATOM 2723 O O . ALA A 1 368 ? 7.089 -8.689 -10.882 1.00 90.00 368 ALA A O 1
ATOM 2724 N N . GLY A 1 369 ? 6.257 -6.820 -11.768 1.00 90.12 369 GLY A N 1
ATOM 2725 C CA . GLY A 1 369 ? 6.584 -5.945 -10.649 1.00 90.12 369 GLY A CA 1
ATOM 2726 C C . GLY A 1 369 ? 7.846 -5.117 -10.865 1.00 90.12 369 GLY A C 1
ATOM 2727 O O . GLY A 1 369 ? 8.432 -5.081 -11.953 1.00 90.12 369 GLY A O 1
ATOM 2728 N N . VAL A 1 370 ? 8.246 -4.432 -9.798 1.00 93.88 370 VAL A N 1
ATOM 2729 C CA . VAL A 1 370 ? 9.322 -3.439 -9.805 1.00 93.88 370 VAL A CA 1
ATOM 2730 C C . VAL A 1 370 ? 10.687 -4.105 -9.948 1.00 93.88 370 VAL A C 1
ATOM 2732 O O . VAL A 1 370 ? 10.954 -5.150 -9.355 1.00 93.88 370 VAL A O 1
ATOM 2735 N N . LYS A 1 371 ? 11.549 -3.467 -10.728 1.00 94.25 371 LYS A N 1
ATOM 2736 C CA . LYS A 1 371 ? 12.952 -3.799 -10.956 1.00 94.25 371 LYS A CA 1
ATOM 2737 C C . LYS A 1 371 ? 13.793 -2.595 -10.555 1.00 94.25 371 LYS A C 1
ATOM 2739 O O . LYS A 1 371 ? 13.335 -1.462 -10.706 1.00 94.25 371 LYS A O 1
ATOM 2744 N N . LEU A 1 372 ? 14.992 -2.835 -10.032 1.00 94.81 372 LEU A N 1
ATOM 2745 C CA . LEU A 1 372 ? 15.882 -1.769 -9.570 1.00 94.81 372 LEU A CA 1
ATOM 2746 C C . LEU A 1 372 ? 17.165 -1.741 -10.393 1.00 94.81 372 LEU A C 1
ATOM 2748 O O . LEU A 1 372 ? 17.745 -2.789 -10.666 1.00 94.81 372 LEU A O 1
ATOM 2752 N N . VAL A 1 373 ? 17.612 -0.534 -10.725 1.00 95.94 373 VAL A N 1
ATOM 2753 C CA . VAL A 1 373 ? 18.928 -0.247 -11.298 1.00 95.94 373 VAL A CA 1
ATOM 2754 C C . VAL A 1 373 ? 19.659 0.648 -10.307 1.00 95.94 373 VAL A C 1
ATOM 2756 O O . VAL A 1 373 ? 19.199 1.749 -10.004 1.00 95.94 373 VAL A O 1
ATOM 2759 N N . ARG A 1 374 ? 20.782 0.174 -9.773 1.00 95.19 374 ARG A N 1
ATOM 2760 C CA . ARG A 1 374 ? 21.607 0.919 -8.822 1.00 95.19 374 ARG A CA 1
ATOM 2761 C C . ARG A 1 374 ? 22.887 1.358 -9.500 1.00 95.19 374 ARG A C 1
ATOM 2763 O O . ARG A 1 374 ? 23.582 0.533 -10.089 1.00 95.19 374 ARG A O 1
ATOM 2770 N N . LEU A 1 375 ? 23.194 2.642 -9.382 1.00 95.94 375 LEU A N 1
ATOM 2771 C CA . LEU A 1 375 ? 24.405 3.242 -9.923 1.00 95.94 375 LEU A CA 1
ATOM 2772 C C . LEU A 1 375 ? 25.294 3.732 -8.781 1.00 95.94 375 LEU A C 1
ATOM 2774 O O . LEU A 1 375 ? 24.809 4.287 -7.791 1.00 95.94 375 LEU A O 1
ATOM 2778 N N . SER A 1 376 ? 26.600 3.571 -8.946 1.00 95.19 376 SER A N 1
ATOM 2779 C CA . SER A 1 376 ? 27.623 4.160 -8.076 1.00 95.19 376 SER A CA 1
ATOM 2780 C C . SER A 1 376 ? 28.808 4.622 -8.911 1.00 95.19 376 SER A C 1
ATOM 2782 O O . SER A 1 376 ? 29.036 4.061 -9.975 1.00 95.19 376 SER A O 1
ATOM 2784 N N . GLY A 1 377 ? 29.559 5.611 -8.436 1.00 94.25 377 GLY A N 1
ATOM 2785 C CA . GLY A 1 377 ? 30.712 6.188 -9.133 1.00 94.25 377 GLY A CA 1
ATOM 2786 C C . GLY A 1 377 ? 30.797 7.692 -8.889 1.00 94.25 377 GLY A C 1
ATOM 2787 O O . GLY A 1 377 ? 30.083 8.219 -8.029 1.00 94.25 377 GLY A O 1
ATOM 2788 N N . THR A 1 378 ? 31.633 8.388 -9.658 1.00 96.06 378 THR A N 1
ATOM 2789 C CA . THR A 1 378 ? 31.821 9.837 -9.516 1.00 96.06 378 THR A CA 1
ATOM 2790 C C . THR A 1 378 ? 31.763 10.546 -10.867 1.00 96.06 378 THR A C 1
ATOM 2792 O O . THR A 1 378 ? 32.630 10.358 -11.719 1.00 96.06 378 THR A O 1
ATOM 2795 N N . GLY A 1 379 ? 30.768 11.417 -11.045 1.00 95.81 379 GLY A N 1
ATOM 2796 C CA . GLY A 1 379 ? 30.590 12.243 -12.243 1.00 95.81 379 GLY A CA 1
ATOM 2797 C C . GLY A 1 379 ? 29.299 11.964 -13.012 1.00 95.81 379 GLY A C 1
ATOM 2798 O O . GLY A 1 379 ? 28.428 11.221 -12.554 1.00 95.81 379 GLY A O 1
ATOM 2799 N N . ALA A 1 380 ? 29.184 12.575 -14.193 1.00 96.62 380 ALA A N 1
ATOM 2800 C CA . ALA A 1 380 ? 27.971 12.550 -15.000 1.00 96.62 380 ALA A CA 1
ATOM 2801 C C . ALA A 1 380 ? 27.582 11.129 -15.428 1.00 96.62 380 ALA A C 1
ATOM 2803 O O . ALA A 1 380 ? 28.400 10.379 -15.965 1.00 96.62 380 ALA A O 1
ATOM 2804 N N . ALA A 1 381 ? 26.306 10.801 -15.250 1.00 96.81 381 ALA A N 1
ATOM 2805 C CA . ALA A 1 381 ? 25.719 9.530 -15.629 1.00 96.81 381 ALA A CA 1
ATOM 2806 C C . ALA A 1 381 ? 24.400 9.718 -16.384 1.00 96.81 381 ALA A C 1
ATOM 2808 O O . ALA A 1 381 ? 23.603 10.620 -16.107 1.00 96.81 381 ALA A O 1
ATOM 2809 N N . GLN A 1 382 ? 24.157 8.817 -17.329 1.00 97.00 382 GLN A N 1
ATOM 2810 C CA . GLN A 1 382 ? 22.892 8.689 -18.038 1.00 97.00 382 GLN A CA 1
ATOM 2811 C C . GLN A 1 382 ? 22.479 7.221 -18.090 1.00 97.00 382 GLN A C 1
ATOM 2813 O O . GLN A 1 382 ? 23.311 6.342 -18.311 1.00 97.00 382 GLN A O 1
ATOM 2818 N N . VAL A 1 383 ? 21.182 6.982 -17.921 1.00 97.19 383 VAL A N 1
ATOM 2819 C CA . VAL A 1 383 ? 20.545 5.675 -18.088 1.00 97.19 383 VAL A CA 1
ATOM 2820 C C . VAL A 1 383 ? 19.336 5.833 -18.997 1.00 97.19 383 VAL A C 1
ATOM 2822 O O . VAL A 1 383 ? 18.551 6.760 -18.797 1.00 97.19 383 VAL A O 1
ATOM 2825 N N . SER A 1 384 ? 19.170 4.935 -19.961 1.00 95.25 384 SER A N 1
ATOM 2826 C CA . SER A 1 384 ? 17.937 4.764 -20.732 1.00 95.25 384 SER A CA 1
ATOM 2827 C C . SER A 1 384 ? 17.491 3.308 -20.711 1.00 95.25 384 SER A C 1
ATOM 2829 O O . SER A 1 384 ? 18.318 2.399 -20.700 1.00 95.25 384 SER A O 1
ATOM 2831 N N . ILE A 1 385 ? 16.178 3.088 -20.690 1.00 95.94 385 ILE A N 1
ATOM 2832 C CA . ILE A 1 385 ? 15.577 1.759 -20.798 1.00 95.94 385 ILE A CA 1
ATOM 2833 C C . ILE A 1 385 ? 14.530 1.721 -21.909 1.00 95.94 385 ILE A C 1
ATOM 2835 O O . ILE A 1 385 ? 13.713 2.631 -22.033 1.00 95.94 385 ILE A O 1
ATOM 2839 N N . SER A 1 386 ? 14.537 0.670 -22.718 1.00 94.44 386 SER A N 1
ATOM 2840 C CA . SER A 1 386 ? 13.565 0.473 -23.795 1.00 94.44 386 SER A CA 1
ATOM 2841 C C . SER A 1 386 ? 13.202 -1.001 -23.954 1.00 94.44 386 SER A C 1
ATOM 2843 O O . SER A 1 386 ? 13.873 -1.891 -23.426 1.00 94.44 386 SER A O 1
ATOM 2845 N N . VAL A 1 387 ? 12.108 -1.266 -24.668 1.00 95.75 387 VAL A N 1
ATOM 2846 C CA . VAL A 1 387 ? 11.742 -2.625 -25.076 1.00 95.75 387 VAL A CA 1
ATOM 2847 C C . VAL A 1 387 ? 12.580 -2.996 -26.294 1.00 95.75 387 VAL A C 1
ATOM 2849 O O . VAL A 1 387 ? 12.572 -2.277 -27.292 1.00 95.75 387 VAL A O 1
ATOM 2852 N N . ALA A 1 388 ? 13.300 -4.119 -26.232 1.00 95.62 388 ALA A N 1
ATOM 2853 C CA . ALA A 1 388 ? 14.046 -4.595 -27.392 1.00 95.62 388 ALA A CA 1
ATOM 2854 C C . ALA A 1 388 ? 13.070 -4.881 -28.547 1.00 95.62 388 ALA A C 1
ATOM 2856 O O . ALA A 1 388 ? 12.096 -5.611 -28.368 1.00 95.62 388 ALA A O 1
ATOM 2857 N N . GLY A 1 389 ? 13.308 -4.305 -29.722 1.00 93.50 389 GLY A N 1
ATOM 2858 C CA . GLY A 1 389 ? 12.441 -4.509 -30.883 1.00 93.50 389 GLY A CA 1
ATOM 2859 C C . GLY A 1 389 ? 11.255 -3.545 -31.026 1.00 93.50 389 GLY A C 1
ATOM 2860 O O . GLY A 1 389 ? 10.632 -3.586 -32.078 1.00 93.50 389 GLY A O 1
ATOM 2861 N N . ASP A 1 390 ? 10.968 -2.658 -30.066 1.00 94.25 390 ASP A N 1
ATOM 2862 C CA . ASP A 1 390 ? 10.002 -1.552 -30.258 1.00 94.25 390 ASP A CA 1
ATOM 2863 C C . ASP A 1 390 ? 10.725 -0.367 -30.921 1.00 94.25 390 ASP A C 1
ATOM 2865 O O . ASP A 1 390 ? 11.133 0.599 -30.272 1.00 94.25 390 ASP A O 1
ATOM 2869 N N . LEU A 1 391 ? 10.990 -0.496 -32.224 1.00 92.75 391 LEU A N 1
ATOM 2870 C CA . LEU A 1 391 ? 11.745 0.500 -32.996 1.00 92.75 391 LEU A CA 1
ATOM 2871 C C . LEU A 1 391 ? 10.896 1.737 -33.300 1.00 92.75 391 LEU A C 1
ATOM 2873 O O . LEU A 1 391 ? 11.440 2.816 -33.548 1.00 92.75 391 LEU A O 1
ATOM 2877 N N . SER A 1 392 ? 9.574 1.575 -33.346 1.00 89.81 392 SER A N 1
ATOM 2878 C CA . SER A 1 392 ? 8.640 2.667 -33.604 1.00 89.81 392 SER A CA 1
ATOM 2879 C C . SER A 1 392 ? 8.286 3.471 -32.348 1.00 89.81 392 SER A C 1
ATOM 2881 O O . SER A 1 392 ? 7.836 4.615 -32.473 1.00 89.81 392 SER A O 1
ATOM 2883 N N . GLY A 1 393 ? 8.556 2.922 -31.162 1.00 88.81 393 GLY A N 1
ATOM 2884 C CA . GLY A 1 393 ? 8.299 3.549 -29.872 1.00 88.81 393 GLY A CA 1
ATOM 2885 C C . GLY A 1 393 ? 6.810 3.654 -29.558 1.00 88.81 393 GLY A C 1
ATOM 2886 O O . GLY A 1 393 ? 6.405 4.589 -28.867 1.00 88.81 393 GLY A O 1
ATOM 2887 N N . ASP A 1 394 ? 5.980 2.764 -30.102 1.00 90.88 394 ASP A N 1
ATOM 2888 C CA . ASP A 1 394 ? 4.526 2.804 -29.923 1.00 90.88 394 ASP A CA 1
ATOM 2889 C C . ASP A 1 394 ? 4.033 1.890 -28.784 1.00 90.88 394 ASP A C 1
ATOM 2891 O O . ASP A 1 394 ? 2.835 1.861 -28.478 1.00 90.88 394 ASP A O 1
ATOM 2895 N N . GLY A 1 395 ? 4.958 1.204 -28.101 1.00 92.38 395 GLY A N 1
ATOM 2896 C CA . GLY A 1 395 ? 4.665 0.278 -27.011 1.00 92.38 395 GLY A CA 1
ATOM 2897 C C . GLY A 1 395 ? 4.211 -1.102 -27.490 1.00 92.38 395 GLY A C 1
ATOM 2898 O O . GLY A 1 395 ? 3.683 -1.879 -26.683 1.00 92.38 395 GLY A O 1
ATOM 2899 N N . GLN A 1 396 ? 4.383 -1.412 -28.774 1.00 95.19 396 GLN A N 1
ATOM 2900 C CA . GLN A 1 396 ? 4.147 -2.723 -29.361 1.00 95.19 396 GLN A CA 1
ATOM 2901 C C . GLN A 1 396 ? 5.404 -3.203 -30.091 1.00 95.19 396 GLN A C 1
ATOM 2903 O O . GLN A 1 396 ? 6.248 -2.418 -30.498 1.00 95.19 396 GLN A O 1
ATOM 2908 N N . VAL A 1 397 ? 5.541 -4.522 -30.231 1.00 96.38 397 VAL A N 1
ATOM 2909 C CA . VAL A 1 397 ? 6.553 -5.108 -31.121 1.00 96.38 397 VAL A CA 1
ATOM 2910 C C . VAL A 1 397 ? 5.831 -5.943 -32.161 1.00 96.38 397 VAL A C 1
ATOM 2912 O O . VAL A 1 397 ? 5.361 -7.053 -31.874 1.00 96.38 397 VAL A O 1
ATOM 2915 N N . ASP A 1 398 ? 5.697 -5.395 -33.366 1.00 95.50 398 ASP A N 1
ATOM 2916 C CA . ASP A 1 398 ? 4.895 -5.994 -34.425 1.00 95.50 398 ASP A CA 1
ATOM 2917 C C . ASP A 1 398 ? 5.530 -5.908 -35.833 1.00 95.50 398 ASP A C 1
ATOM 2919 O O . ASP A 1 398 ? 6.751 -5.846 -36.033 1.00 95.50 398 ASP A O 1
ATOM 2923 N N . ALA A 1 399 ? 4.692 -6.037 -36.866 1.00 95.38 399 ALA A N 1
ATOM 2924 C CA . ALA A 1 399 ? 5.132 -5.996 -38.255 1.00 95.38 399 ALA A CA 1
ATOM 2925 C C . ALA A 1 399 ? 5.635 -4.605 -38.694 1.00 95.38 399 ALA A C 1
ATOM 2927 O O . ALA A 1 399 ? 6.377 -4.518 -39.678 1.00 95.38 399 ALA A O 1
ATOM 2928 N N . VAL A 1 400 ? 5.225 -3.528 -38.021 1.00 96.44 400 VAL A N 1
ATOM 2929 C CA . VAL A 1 400 ? 5.730 -2.168 -38.235 1.00 96.44 400 VAL A CA 1
ATOM 2930 C C . VAL A 1 400 ? 7.197 -2.106 -37.831 1.00 96.44 400 VAL A C 1
ATOM 2932 O O . VAL A 1 400 ? 8.014 -1.697 -38.660 1.00 96.44 400 VAL A O 1
ATOM 2935 N N . ASP A 1 401 ? 7.548 -2.614 -36.649 1.00 96.06 401 ASP A N 1
ATOM 2936 C CA . ASP A 1 401 ? 8.935 -2.654 -36.175 1.00 96.06 401 ASP A CA 1
ATOM 2937 C C . ASP A 1 401 ? 9.794 -3.582 -37.025 1.00 96.06 401 ASP A C 1
ATOM 2939 O O . ASP A 1 401 ? 10.911 -3.234 -37.400 1.00 96.06 401 ASP A O 1
ATOM 2943 N N . SER A 1 402 ? 9.238 -4.721 -37.448 1.00 94.88 402 SER A N 1
ATOM 2944 C CA . SER A 1 402 ? 9.937 -5.635 -38.359 1.00 94.88 402 SER A CA 1
ATOM 2945 C C . SER A 1 402 ? 10.314 -4.963 -39.682 1.00 94.88 402 SER A C 1
ATOM 2947 O O . SER A 1 402 ? 11.434 -5.112 -40.170 1.00 94.88 402 SER A O 1
ATOM 2949 N N . ARG A 1 403 ? 9.404 -4.164 -40.254 1.00 95.38 403 ARG A N 1
ATOM 2950 C CA . ARG A 1 403 ? 9.686 -3.380 -41.468 1.00 95.38 403 ARG A CA 1
ATOM 2951 C C . ARG A 1 403 ? 10.645 -2.222 -41.201 1.00 95.38 403 ARG A C 1
ATOM 2953 O O . ARG A 1 403 ? 11.406 -1.865 -42.101 1.00 95.38 403 ARG A O 1
ATOM 2960 N N . ALA A 1 404 ? 10.585 -1.607 -40.019 1.00 94.62 404 ALA A N 1
ATOM 2961 C CA . ALA A 1 404 ? 11.517 -0.557 -39.619 1.00 94.62 404 ALA A CA 1
ATOM 2962 C C . ALA A 1 404 ? 12.945 -1.112 -39.527 1.00 94.62 404 ALA A C 1
ATOM 2964 O O . ALA A 1 404 ? 13.853 -0.545 -40.135 1.00 94.62 404 ALA A O 1
ATOM 2965 N N . TRP A 1 405 ? 13.108 -2.276 -38.894 1.00 96.12 405 TRP A N 1
ATOM 2966 C CA . TRP A 1 405 ? 14.384 -2.973 -38.778 1.00 96.12 405 TRP A CA 1
ATOM 2967 C C . TRP A 1 405 ? 14.952 -3.354 -40.151 1.00 96.12 405 TRP A C 1
ATOM 2969 O O . TRP A 1 405 ? 16.100 -3.040 -40.442 1.00 96.12 405 TRP A O 1
ATOM 2979 N N . GLU A 1 406 ? 14.150 -3.942 -41.051 1.00 95.25 406 GLU A N 1
ATOM 2980 C CA . GLU A 1 406 ? 14.608 -4.310 -42.405 1.00 95.25 406 GLU A CA 1
ATOM 2981 C C . GLU A 1 406 ? 15.116 -3.102 -43.213 1.00 95.25 406 GLU A C 1
ATOM 2983 O O . GLU A 1 406 ? 16.126 -3.193 -43.924 1.00 95.25 406 GLU A O 1
ATOM 2988 N N . ARG A 1 407 ? 14.433 -1.955 -43.099 1.00 94.94 407 ARG A N 1
ATOM 2989 C CA . ARG A 1 407 ? 14.853 -0.704 -43.749 1.00 94.94 407 ARG A CA 1
ATOM 2990 C C . ARG A 1 407 ? 16.147 -0.169 -43.146 1.00 94.94 407 ARG A C 1
ATOM 2992 O O . ARG A 1 407 ? 17.054 0.164 -43.907 1.00 94.94 407 ARG A O 1
ATOM 2999 N N . ALA A 1 408 ? 16.232 -0.113 -41.817 1.00 95.25 408 ALA A N 1
ATOM 3000 C CA . ALA A 1 408 ? 17.416 0.351 -41.101 1.00 95.25 408 ALA A CA 1
ATOM 3001 C C . ALA A 1 408 ? 18.633 -0.544 -41.396 1.00 95.25 408 ALA A C 1
ATOM 3003 O O . ALA A 1 408 ? 19.683 -0.042 -41.788 1.00 95.25 408 ALA A O 1
ATOM 3004 N N . ALA A 1 409 ? 18.464 -1.868 -41.374 1.00 94.44 409 ALA A N 1
ATOM 3005 C CA . ALA A 1 409 ? 19.521 -2.826 -41.682 1.00 94.44 409 ALA A CA 1
ATOM 3006 C C . ALA A 1 409 ? 20.054 -2.686 -43.117 1.00 94.44 409 ALA A C 1
ATOM 3008 O O . ALA A 1 409 ? 21.266 -2.671 -43.344 1.00 94.44 409 ALA A O 1
ATOM 3009 N N . THR A 1 410 ? 19.157 -2.519 -44.096 1.00 94.44 410 THR A N 1
ATOM 3010 C CA . THR A 1 410 ? 19.548 -2.282 -45.499 1.00 94.44 410 THR A CA 1
ATOM 3011 C C . THR A 1 410 ? 20.289 -0.953 -45.659 1.00 94.44 410 THR A C 1
ATOM 3013 O O . THR A 1 410 ? 21.224 -0.856 -46.452 1.00 94.44 410 THR A O 1
ATOM 3016 N N . GLY A 1 411 ? 19.878 0.066 -44.901 1.00 92.31 411 GLY A N 1
ATOM 3017 C CA . GLY A 1 411 ? 20.511 1.382 -44.867 1.00 92.31 411 GLY A CA 1
ATOM 3018 C C . GLY A 1 411 ? 21.792 1.462 -44.033 1.00 92.31 411 GLY A C 1
ATOM 3019 O O . GLY A 1 411 ? 22.433 2.508 -44.070 1.00 92.31 411 GLY A O 1
ATOM 3020 N N . GLN A 1 412 ? 22.169 0.390 -43.319 1.00 91.06 412 GLN A N 1
ATOM 3021 C CA . GLN A 1 412 ? 23.247 0.389 -42.317 1.00 91.06 412 GLN A CA 1
ATOM 3022 C C . GLN A 1 412 ? 23.045 1.464 -41.229 1.00 91.06 412 GLN A C 1
ATOM 3024 O O . GLN A 1 412 ? 23.991 2.111 -40.789 1.00 91.06 412 GLN A O 1
ATOM 3029 N N . ASP A 1 413 ? 21.790 1.674 -40.830 1.00 93.50 413 ASP A N 1
ATOM 3030 C CA . ASP A 1 413 ? 21.398 2.572 -39.744 1.00 93.50 413 ASP A CA 1
ATOM 3031 C C . ASP A 1 413 ? 21.476 1.829 -38.402 1.00 93.50 413 ASP A C 1
ATOM 3033 O O . ASP A 1 413 ? 20.906 0.743 -38.262 1.00 93.50 413 ASP A O 1
ATOM 3037 N N . LEU A 1 414 ? 22.144 2.433 -37.414 1.00 88.56 414 LEU A N 1
ATOM 3038 C CA . LEU A 1 414 ? 22.297 1.889 -36.059 1.00 88.56 414 LEU A CA 1
ATOM 3039 C C . LEU A 1 414 ? 20.961 1.726 -35.320 1.00 88.56 414 LEU A C 1
ATOM 3041 O O . LEU A 1 414 ? 20.912 1.043 -34.310 1.00 88.56 414 LEU A O 1
ATOM 3045 N N . LEU A 1 415 ? 19.847 2.254 -35.840 1.00 89.19 415 LEU A N 1
ATOM 3046 C CA . LEU A 1 415 ? 18.513 1.879 -35.357 1.00 89.19 415 LEU A CA 1
ATOM 3047 C C . LEU A 1 415 ? 18.244 0.357 -35.444 1.00 89.19 415 LEU A C 1
ATOM 3049 O O . LEU A 1 415 ? 17.411 -0.161 -34.703 1.00 89.19 415 LEU A O 1
ATOM 3053 N N . ALA A 1 416 ? 18.911 -0.362 -36.359 1.00 92.75 416 ALA A N 1
ATOM 3054 C CA . ALA A 1 416 ? 18.808 -1.820 -36.477 1.00 92.75 416 ALA A CA 1
ATOM 3055 C C . ALA A 1 416 ? 19.756 -2.598 -35.546 1.00 92.75 416 ALA A C 1
ATOM 3057 O O . ALA A 1 416 ? 19.628 -3.822 -35.479 1.00 92.75 416 ALA A O 1
ATOM 3058 N N . ASP A 1 417 ? 20.673 -1.913 -34.861 1.00 93.56 417 ASP A N 1
ATOM 3059 C CA . ASP A 1 417 ? 21.543 -2.474 -33.827 1.00 93.56 417 ASP A CA 1
ATOM 3060 C C . ASP A 1 417 ? 20.804 -2.405 -32.477 1.00 93.56 417 ASP A C 1
ATOM 3062 O O . ASP A 1 417 ? 20.737 -1.368 -31.817 1.00 93.56 417 ASP A O 1
ATOM 3066 N N . ILE A 1 418 ? 20.138 -3.504 -32.124 1.00 93.75 418 ILE A N 1
ATOM 3067 C CA . ILE A 1 418 ? 19.275 -3.620 -30.943 1.00 93.75 418 ILE A CA 1
ATOM 3068 C C . ILE A 1 418 ? 20.096 -4.044 -29.717 1.00 93.75 418 ILE A C 1
ATOM 3070 O O . ILE A 1 418 ? 19.730 -3.681 -28.595 1.00 93.75 418 ILE A O 1
ATOM 3074 N N . ASP A 1 419 ? 21.166 -4.826 -29.896 1.00 91.69 419 ASP A N 1
ATOM 3075 C CA . ASP A 1 419 ? 22.030 -5.248 -28.784 1.00 91.69 419 ASP A CA 1
ATOM 3076 C C . ASP A 1 419 ? 23.144 -4.244 -28.437 1.00 91.69 419 ASP A C 1
ATOM 3078 O O . ASP A 1 419 ? 23.705 -4.309 -27.333 1.00 91.69 419 ASP A O 1
ATOM 3082 N N . GLY A 1 420 ? 23.373 -3.259 -29.308 1.00 90.31 420 GLY A N 1
ATOM 3083 C CA . GLY A 1 420 ? 24.297 -2.152 -29.110 1.00 90.31 420 GLY A CA 1
ATOM 3084 C C . GLY A 1 420 ? 25.759 -2.554 -29.286 1.00 90.31 420 GLY A C 1
ATOM 3085 O O . GLY A 1 420 ? 26.611 -2.028 -28.560 1.00 90.31 420 GLY A O 1
ATOM 3086 N N . ASP A 1 421 ? 26.053 -3.521 -30.162 1.00 89.94 421 ASP A N 1
ATOM 3087 C CA . ASP A 1 421 ? 27.413 -3.978 -30.473 1.00 89.94 421 ASP A CA 1
ATOM 3088 C C . ASP A 1 421 ? 28.090 -3.267 -31.661 1.00 89.94 421 ASP A C 1
ATOM 3090 O O . ASP A 1 421 ? 29.199 -3.650 -32.063 1.00 89.94 421 ASP A O 1
ATOM 3094 N N . ASP A 1 422 ? 27.456 -2.211 -32.181 1.00 90.19 422 ASP A N 1
ATOM 3095 C CA . ASP A 1 422 ? 27.801 -1.468 -33.396 1.00 90.19 422 ASP A CA 1
ATOM 3096 C C . ASP A 1 422 ? 27.778 -2.336 -34.674 1.00 90.19 422 ASP A C 1
ATOM 3098 O O . ASP A 1 422 ? 28.374 -1.971 -35.701 1.00 90.19 422 ASP A O 1
ATOM 3102 N N . ARG A 1 423 ? 27.117 -3.506 -34.659 1.00 91.00 423 ARG A N 1
ATOM 3103 C CA . ARG A 1 423 ? 27.013 -4.413 -35.812 1.00 91.00 423 ARG A CA 1
ATOM 3104 C C . ARG A 1 423 ? 25.601 -4.948 -36.001 1.00 91.00 423 ARG A C 1
ATOM 3106 O O . ARG A 1 423 ? 25.143 -5.868 -35.348 1.00 91.00 423 ARG A O 1
ATOM 3113 N N . ILE A 1 424 ? 24.995 -4.535 -37.105 1.00 93.50 424 ILE A N 1
ATOM 3114 C CA . ILE A 1 424 ? 23.690 -5.056 -37.509 1.00 93.50 424 ILE A CA 1
ATOM 3115 C C . ILE A 1 424 ? 23.827 -6.508 -38.002 1.00 93.50 424 ILE A C 1
ATOM 3117 O O . ILE A 1 424 ? 24.470 -6.778 -39.026 1.00 93.50 424 ILE A O 1
ATOM 3121 N N . GLY A 1 425 ? 23.185 -7.448 -37.308 1.00 90.94 425 GLY A N 1
ATOM 3122 C CA . GLY A 1 425 ? 23.343 -8.877 -37.544 1.00 90.94 425 GLY A CA 1
ATOM 3123 C C . GLY A 1 425 ? 22.137 -9.751 -37.191 1.00 90.94 425 GLY A C 1
ATOM 3124 O O . GLY A 1 425 ? 20.991 -9.325 -37.045 1.00 90.94 425 GLY A O 1
ATOM 3125 N N . SER A 1 426 ? 22.392 -11.061 -37.116 1.00 92.12 426 SER A N 1
ATOM 3126 C CA . SER A 1 426 ? 21.359 -12.046 -36.775 1.00 92.12 426 SER A CA 1
ATOM 3127 C C . SER A 1 426 ? 20.932 -11.986 -35.308 1.00 92.12 426 SER A C 1
ATOM 3129 O O . SER A 1 426 ? 19.832 -12.438 -35.003 1.00 92.12 426 SER A O 1
ATOM 3131 N N . ALA A 1 427 ? 21.790 -11.469 -34.423 1.00 92.50 427 ALA A N 1
ATOM 3132 C CA . ALA A 1 427 ? 21.485 -11.283 -33.006 1.00 92.50 427 ALA A CA 1
ATOM 3133 C C . ALA A 1 427 ? 20.380 -10.231 -32.815 1.00 92.50 427 ALA A C 1
ATOM 3135 O O . ALA A 1 427 ? 19.361 -10.545 -32.200 1.00 92.50 427 ALA A O 1
ATOM 3136 N N . ASP A 1 428 ? 20.482 -9.070 -33.469 1.00 94.81 428 ASP A N 1
ATOM 3137 C CA . ASP A 1 428 ? 19.426 -8.043 -33.452 1.00 94.81 428 ASP A CA 1
ATOM 3138 C C . ASP A 1 428 ? 18.093 -8.598 -33.928 1.00 94.81 428 ASP A C 1
ATOM 3140 O O . ASP A 1 428 ? 17.050 -8.443 -33.293 1.00 94.81 428 ASP A O 1
ATOM 3144 N N . ARG A 1 429 ? 18.134 -9.343 -35.035 1.00 93.06 429 ARG A N 1
ATOM 3145 C CA . ARG A 1 429 ? 16.934 -9.964 -35.587 1.00 93.06 429 ARG A CA 1
ATOM 3146 C C . ARG A 1 429 ? 16.307 -10.969 -34.617 1.00 93.06 429 ARG A C 1
ATOM 3148 O O . ARG A 1 429 ? 15.085 -11.082 -34.567 1.00 93.06 429 ARG A O 1
ATOM 3155 N N . GLN A 1 430 ? 17.114 -11.710 -33.857 1.00 93.19 430 GLN A N 1
ATOM 3156 C CA . GLN A 1 430 ? 16.607 -12.611 -32.821 1.00 93.19 430 GLN A CA 1
ATOM 3157 C C . GLN A 1 430 ? 15.967 -11.841 -31.661 1.00 93.19 430 GLN A C 1
ATOM 3159 O O . GLN A 1 430 ? 14.935 -12.287 -31.165 1.00 93.19 430 GLN A O 1
ATOM 3164 N N . LEU A 1 431 ? 16.517 -10.690 -31.266 1.00 93.38 431 LEU A N 1
ATOM 3165 C CA . LEU A 1 431 ? 15.948 -9.847 -30.210 1.00 93.38 431 LEU A CA 1
ATOM 3166 C C . LEU A 1 431 ? 14.612 -9.230 -30.611 1.00 93.38 431 LEU A C 1
ATOM 3168 O O . LEU A 1 431 ? 13.665 -9.279 -29.828 1.00 93.38 431 LEU A O 1
ATOM 3172 N N . LEU A 1 432 ? 14.507 -8.743 -31.849 1.00 93.50 432 LEU A N 1
ATOM 3173 C CA . LEU A 1 432 ? 13.238 -8.301 -32.423 1.00 93.50 432 LEU A CA 1
ATOM 3174 C C . LEU A 1 432 ? 12.177 -9.413 -32.338 1.00 93.50 432 LEU A C 1
ATOM 3176 O O . LEU A 1 432 ? 11.051 -9.170 -31.911 1.00 93.50 432 LEU A O 1
ATOM 3180 N N . TYR A 1 433 ? 12.531 -10.649 -32.711 1.00 92.12 433 TYR A N 1
ATOM 3181 C CA . TYR A 1 433 ? 11.599 -11.776 -32.628 1.00 92.12 433 TYR A CA 1
ATOM 3182 C C . TYR A 1 433 ? 11.283 -12.207 -31.194 1.00 92.12 433 TYR A C 1
ATOM 3184 O O . TYR A 1 433 ? 10.163 -12.650 -30.949 1.00 92.12 433 TYR A O 1
ATOM 3192 N N . ALA A 1 434 ? 12.226 -12.071 -30.258 1.00 93.31 434 ALA A N 1
ATOM 3193 C CA . ALA A 1 434 ? 12.043 -12.476 -28.865 1.00 93.31 434 ALA A CA 1
ATOM 3194 C C . ALA A 1 434 ? 10.916 -11.706 -28.161 1.00 93.31 434 ALA A C 1
ATOM 3196 O O . ALA A 1 434 ? 10.272 -12.256 -27.273 1.00 93.31 434 ALA A O 1
ATOM 3197 N N . ASN A 1 435 ? 10.658 -10.464 -28.573 1.00 95.75 435 ASN A N 1
ATOM 3198 C CA . ASN A 1 435 ? 9.550 -9.663 -28.059 1.00 95.75 435 ASN A CA 1
ATOM 3199 C C . ASN A 1 435 ? 8.356 -9.589 -29.020 1.00 95.75 435 ASN A C 1
ATOM 3201 O O . ASN A 1 435 ? 7.409 -8.864 -28.733 1.00 95.75 435 ASN A O 1
ATOM 3205 N N . LEU A 1 436 ? 8.346 -10.315 -30.144 1.00 94.38 436 LEU A N 1
ATOM 3206 C CA . LEU A 1 436 ? 7.252 -10.224 -31.114 1.00 94.38 436 LEU A CA 1
ATOM 3207 C C . LEU A 1 436 ? 5.896 -10.537 -30.461 1.00 94.38 436 LEU A C 1
ATOM 3209 O O . LEU A 1 436 ? 5.693 -11.617 -29.906 1.00 94.38 436 LEU A O 1
ATOM 3213 N N . GLY A 1 437 ? 4.947 -9.609 -30.588 1.00 94.12 437 GLY A N 1
ATOM 3214 C CA . GLY A 1 437 ? 3.640 -9.686 -29.933 1.00 94.12 437 GLY A CA 1
ATOM 3215 C C . GLY A 1 437 ? 3.558 -8.937 -28.601 1.00 94.12 437 GLY A C 1
ATOM 3216 O O . GLY A 1 437 ? 2.455 -8.834 -28.060 1.00 94.12 437 GLY A O 1
ATOM 3217 N N . PHE A 1 438 ? 4.671 -8.374 -28.116 1.00 96.50 438 PHE A N 1
ATOM 3218 C CA . PHE A 1 438 ? 4.710 -7.516 -26.935 1.00 96.50 438 PHE A CA 1
ATOM 3219 C C . PHE A 1 438 ? 3.689 -6.377 -27.028 1.00 96.50 438 PHE A C 1
ATOM 3221 O O . PHE A 1 438 ? 3.540 -5.752 -28.083 1.00 96.50 438 PHE A O 1
ATOM 3228 N N . ARG A 1 439 ? 3.006 -6.100 -25.909 1.00 95.19 439 ARG A N 1
ATOM 3229 C CA . ARG A 1 439 ? 2.079 -4.971 -25.742 1.00 95.19 439 ARG A CA 1
ATOM 3230 C C . ARG A 1 439 ? 2.139 -4.394 -24.327 1.00 95.19 439 ARG A C 1
ATOM 3232 O O . ARG A 1 439 ? 1.976 -5.135 -23.354 1.00 95.19 439 ARG A O 1
ATOM 3239 N N . ALA A 1 440 ? 2.314 -3.076 -24.252 1.00 91.12 440 ALA A N 1
ATOM 3240 C CA . ALA A 1 440 ? 2.384 -2.276 -23.024 1.00 91.12 440 ALA A CA 1
ATOM 3241 C C . ALA A 1 440 ? 1.051 -2.070 -22.262 1.00 91.12 440 ALA A C 1
ATOM 3243 O O . ALA A 1 440 ? -0.019 -2.019 -22.913 1.00 91.12 440 ALA A O 1
#

pLDDT: mean 90.09, std 10.06, range [35.59, 98.44]

Secondary structure (DSSP, 8-state):
-----EEEEEEEEEEETTEEEEEEEEEEGGGGSSSSS--STBTTEE-TTTT-EEEES--SB-TTSSBPPPBTT-EEEEEEES-SS-TTPPEEEEEEEEEEEEEESSSSTT--EEEEEEEPEETTEEEEEES-TT--SPPPEEEETTEEEETTT-PBP---EEEEE-TTS-EEEEETT--EEEEE-TTS-EEEEETTEEEETTS-TTSEEEEEE-TTS-EEEEEEEPTT-S-TT-EEEEEEEE-TT--EEEEEEETSS---EE--B-TTSPBPPS--SEE---HHHHTTSGGGEEEEEEBTTB-EEEEEEE-HHHHHHT--STTPPP-EEEEEEEE--TT-EEEEESSEEEEEEEETTEEEEEEEE-S-EEEEEEEESSEEEEEEEEETT--S-SSB-SHHHHHHHHHHHHHT-GGG-SS-SS--SHHHHHHHHHTTT-B-